Protein 3TR2 (pdb70)

Secondary structure (DSSP, 8-state):
---EEEE---SSHHHHHHHHTT--TTT-EEEEEHHHHHHHHHHHHHH---S--EEEE--B-S-HHHHHHHHHHHHHTT---EEGGG----HHHHHHHT---SS----EEE-S-TT--HHHHHHTT--S-HHHHHH--HHHHHHT--EEE--HHHHHHHHTT--TTSEEEE-------HHHHHHHT-SEEEE-HHHHTSSSHHHHHHHHHHH-/--SEEEEE--SSHHHHHHHHTT--TTT-EEEEEHHHHHHH-HHHHHH---S--EEEE--B-S-HHHHHHHHHHHHHHT---EEGGG----HHHHHHTT-S-SSPPP-EEE-S-TT--HHHHHHTT--S-HHHHHH--HHHHHTT-SEEE--HHHHHHHHHH--SS-EEEE------HHHHHHHT-SEEEE-HHHHTSSSHHHHHHHHHHHHH--

B-factor: mean 35.54, std 15.74, range [12.1, 122.83]

Structure (mmCIF, N/CA/C/O backbone):
data_3TR2
#
_entry.id   3TR2
#
_cell.length_a   40.620
_cell.length_b   99.676
_cell.length_c   110.565
_cell.angle_alpha   90.000
_cell.angle_beta   90.000
_cell.angle_gamma   90.000
#
_symmetry.space_group_name_H-M   'P 21 21 21'
#
loop_
_entity.id
_entity.type
_entity.pdbx_description
1 polymer "Orotidine 5'-phosphate decarboxylase"
2 water water
#
loop_
_atom_site.group_PDB
_atom_site.id
_atom_site.type_symbol
_atom_site.label_atom_id
_atom_site.label_alt_id
_atom_site.label_comp_id
_atom_site.label_asym_id
_atom_site.label_entity_id
_atom_site.label_seq_id
_atom_site.pdbx_PDB_ins_code
_atom_site.Cartn_x
_atom_site.Cartn_y
_atom_site.Cartn_z
_atom_site.occupancy
_atom_site.B_iso_or_equiv
_atom_site.auth_seq_id
_atom_site.auth_comp_id
_atom_site.auth_asym_id
_atom_site.auth_atom_id
_atom_site.pdbx_PDB_model_num
ATOM 1 N N . ASP A 1 8 ? 17.965 21.472 13.728 1.00 53.92 5 ASP A N 1
ATOM 2 C CA . ASP A 1 8 ? 17.500 22.365 14.785 1.00 52.17 5 ASP A CA 1
ATOM 3 C C . ASP A 1 8 ? 16.021 22.687 14.594 1.00 46.21 5 ASP A C 1
ATOM 4 O O . ASP A 1 8 ? 15.647 23.331 13.619 1.00 45.47 5 ASP A O 1
ATOM 9 N N . PRO A 1 9 ? 15.165 22.226 15.518 1.00 41.99 6 PRO A N 1
ATOM 10 C CA . PRO A 1 9 ? 13.765 22.658 15.442 1.00 38.60 6 PRO A CA 1
ATOM 11 C C . PRO A 1 9 ? 13.661 24.178 15.591 1.00 36.28 6 PRO A C 1
ATOM 12 O O . PRO A 1 9 ? 14.530 24.805 16.199 1.00 35.66 6 PRO A O 1
ATOM 16 N N . LYS A 1 10 ? 12.617 24.766 15.023 1.00 35.29 7 LYS A N 1
ATOM 17 C CA . LYS A 1 10 ? 12.455 26.211 15.083 1.00 36.66 7 LYS A CA 1
ATOM 18 C C . LYS A 1 10 ? 11.269 26.589 15.959 1.00 33.70 7 LYS A C 1
ATOM 19 O O . LYS A 1 10 ? 10.993 27.770 16.168 1.00 33.14 7 LYS A O 1
ATOM 25 N N . VAL A 1 11 ? 10.577 25.581 16.478 1.00 30.97 8 VAL A N 1
ATOM 26 C CA . VAL A 1 11 ? 9.477 25.827 17.402 1.00 30.03 8 VAL A CA 1
ATOM 27 C C . VAL A 1 11 ? 9.955 25.631 18.844 1.00 27.83 8 VAL A C 1
ATOM 28 O O . VAL A 1 11 ? 10.644 24.663 19.159 1.00 28.64 8 VAL A O 1
ATOM 32 N N . ILE A 1 12 ? 9.608 26.580 19.703 1.00 27.35 9 ILE A N 1
ATOM 33 C CA . ILE A 1 12 ? 9.808 26.434 21.133 1.00 22.98 9 ILE A CA 1
ATOM 34 C C . ILE A 1 12 ? 8.412 26.373 21.730 1.00 23.47 9 ILE A C 1
ATOM 35 O O . ILE A 1 12 ? 7.624 27.317 21.603 1.00 23.13 9 ILE A O 1
ATOM 40 N N . VAL A 1 13 ? 8.082 25.248 22.346 1.00 24.26 10 VAL A N 1
ATOM 41 C CA . VAL A 1 13 ? 6.735 25.073 22.856 1.00 23.16 10 VAL A CA 1
ATOM 42 C C . VAL A 1 13 ? 6.666 25.598 24.278 1.00 23.56 10 VAL A C 1
ATOM 43 O O . VAL A 1 13 ? 7.435 25.175 25.139 1.00 24.34 10 VAL A O 1
ATOM 47 N N . ALA A 1 14 ? 5.751 26.535 24.512 1.00 22.90 11 ALA A N 1
ATOM 48 C CA . ALA A 1 14 ? 5.610 27.147 25.821 1.00 24.48 11 ALA A CA 1
ATOM 49 C C . ALA A 1 14 ? 4.816 26.203 26.699 1.00 26.01 11 ALA A C 1
ATOM 50 O O . ALA A 1 14 ? 3.676 25.847 26.377 1.00 23.72 11 ALA A O 1
ATOM 52 N N . ILE A 1 15 ? 5.424 25.768 27.794 1.00 25.93 12 ILE A N 1
ATOM 53 C CA . ILE A 1 15 ? 4.733 24.837 28.671 1.00 28.49 12 ILE A CA 1
ATOM 54 C C . ILE A 1 15 ? 3.839 25.622 29.618 1.00 34.12 12 ILE A C 1
ATOM 55 O O . ILE A 1 15 ? 4.299 26.420 30.436 1.00 32.69 12 ILE A O 1
ATOM 60 N N . ASP A 1 16 ? 2.546 25.381 29.458 1.00 42.73 13 ASP A N 1
ATOM 61 C CA . ASP A 1 16 ? 1.491 26.213 30.007 1.00 51.22 13 ASP A CA 1
ATOM 62 C C . ASP A 1 16 ? 1.340 25.946 31.484 1.00 51.70 13 ASP A C 1
ATOM 63 O O . ASP A 1 16 ? 0.992 26.832 32.266 1.00 52.79 13 ASP A O 1
ATOM 68 N N . ALA A 1 17 ? 1.646 24.710 31.848 1.00 52.20 14 ALA A N 1
ATOM 69 C CA . ALA A 1 17 ? 1.083 24.068 33.028 1.00 53.31 14 ALA A CA 1
ATOM 70 C C . ALA A 1 17 ? 1.265 24.761 34.382 1.00 51.96 14 ALA A C 1
ATOM 71 O O . ALA A 1 17 ? 2.032 25.712 34.536 1.00 50.89 14 ALA A O 1
ATOM 73 N N . GLY A 1 18 ? 0.520 24.253 35.355 1.00 50.12 15 GLY A N 1
ATOM 74 C CA . GLY A 1 18 ? 0.714 24.601 36.742 1.00 51.73 15 GLY A CA 1
ATOM 75 C C . GLY A 1 18 ? 1.506 23.534 37.481 1.00 51.22 15 GLY A C 1
ATOM 76 O O . GLY A 1 18 ? 2.470 23.848 38.170 1.00 54.29 15 GLY A O 1
ATOM 77 N N . THR A 1 19 ? 1.116 22.273 37.337 1.00 47.34 16 THR A N 1
ATOM 78 C CA . THR A 1 19 ? 1.730 21.204 38.117 1.00 45.72 16 THR A CA 1
ATOM 79 C C . THR A 1 19 ? 2.667 20.298 37.319 1.00 45.52 16 THR A C 1
ATOM 80 O O . THR A 1 19 ? 2.576 20.206 36.093 1.00 44.15 16 THR A O 1
ATOM 84 N N . VAL A 1 20 ? 3.554 19.617 38.040 1.00 44.73 17 VAL A N 1
ATOM 85 C CA . VAL A 1 20 ? 4.526 18.725 37.422 1.00 42.92 17 VAL A CA 1
ATOM 86 C C . VAL A 1 20 ? 3.833 17.683 36.551 1.00 36.41 17 VAL A C 1
ATOM 87 O O . VAL A 1 20 ? 4.232 17.460 35.416 1.00 31.04 17 VAL A O 1
ATOM 91 N N . GLU A 1 21 ? 2.785 17.059 37.080 1.00 35.75 18 GLU A N 1
ATOM 92 C CA . GLU A 1 21 ? 2.070 16.050 36.317 1.00 35.13 18 GLU A CA 1
ATOM 93 C C . GLU A 1 21 ? 1.403 16.661 35.089 1.00 30.20 18 GLU A C 1
ATOM 94 O O . GLU A 1 21 ? 1.434 16.081 34.014 1.00 28.33 18 GLU A O 1
ATOM 100 N N . GLN A 1 22 ? 0.801 17.832 35.255 1.00 29.56 19 GLN A N 1
ATOM 101 C CA . GLN A 1 22 ? 0.194 18.530 34.130 1.00 30.95 19 GLN A CA 1
ATOM 102 C C . GLN A 1 22 ? 1.254 18.950 33.097 1.00 29.51 19 GLN A C 1
ATOM 103 O O . GLN A 1 22 ? 1.031 18.838 31.890 1.00 26.19 19 GLN A O 1
ATOM 109 N N . ALA A 1 23 ? 2.416 19.395 33.571 1.00 27.05 20 ALA A N 1
ATOM 110 C CA . ALA A 1 23 ? 3.519 19.715 32.662 1.00 27.62 20 ALA A CA 1
ATOM 111 C C . ALA A 1 23 ? 3.995 18.476 31.910 1.00 26.77 20 ALA A C 1
ATOM 112 O O . ALA A 1 23 ? 4.210 18.515 30.697 1.00 28.97 20 ALA A O 1
ATOM 114 N N . ARG A 1 24 ? 4.162 17.370 32.626 1.00 27.38 21 ARG A N 1
ATOM 115 C CA . ARG A 1 24 ? 4.555 16.125 31.986 1.00 27.25 21 ARG A CA 1
ATOM 116 C C . ARG A 1 24 ? 3.545 15.703 30.921 1.00 26.46 21 ARG A C 1
ATOM 117 O O . ARG A 1 24 ? 3.933 15.244 29.848 1.00 26.33 21 ARG A O 1
ATOM 125 N N . ALA A 1 25 ? 2.256 15.854 31.215 1.00 25.49 22 ALA A N 1
ATOM 126 C CA . ALA A 1 25 ? 1.219 15.477 30.257 1.00 27.90 22 ALA A CA 1
ATOM 127 C C . ALA A 1 25 ? 1.320 16.300 28.976 1.00 28.68 22 ALA A C 1
ATOM 128 O O . ALA A 1 25 ? 1.128 15.774 27.883 1.00 27.16 22 ALA A O 1
ATOM 130 N N . GLN A 1 26 ? 1.627 17.590 29.109 1.00 27.96 23 GLN A N 1
ATOM 131 C CA . GLN A 1 26 ? 1.772 18.455 27.944 1.00 26.72 23 GLN A CA 1
ATOM 132 C C . GLN A 1 26 ? 2.978 18.064 27.104 1.00 26.13 23 GLN A C 1
ATOM 133 O O . GLN A 1 26 ? 2.952 18.150 25.875 1.00 28.17 23 GLN A O 1
ATOM 139 N N . ILE A 1 27 ? 4.032 17.628 27.778 1.00 23.80 24 ILE A N 1
ATOM 140 C CA . ILE A 1 27 ? 5.305 17.360 27.123 1.00 26.20 24 ILE A CA 1
ATOM 141 C C . ILE A 1 27 ? 5.343 15.978 26.464 1.00 28.05 24 ILE A C 1
ATOM 142 O O . ILE A 1 27 ? 5.982 15.795 25.429 1.00 29.84 24 ILE A O 1
ATOM 147 N N . ASN A 1 28 ? 4.641 15.021 27.066 1.00 28.27 25 ASN A N 1
ATOM 148 C CA . ASN A 1 28 ? 4.653 13.623 26.616 1.00 31.90 25 ASN A CA 1
ATOM 149 C C . ASN A 1 28 ? 4.459 13.419 25.111 1.00 30.10 25 ASN A C 1
ATOM 150 O O . ASN A 1 28 ? 5.219 12.689 24.485 1.00 28.30 25 ASN A O 1
ATOM 155 N N . PRO A 1 29 ? 3.442 14.063 24.521 1.00 29.97 26 PRO A N 1
ATOM 156 C CA . PRO A 1 29 ? 3.248 13.835 23.083 1.00 31.70 26 PRO A CA 1
ATOM 157 C C . PRO A 1 29 ? 4.277 14.522 22.173 1.00 33.54 26 PRO A C 1
ATOM 158 O O . PRO A 1 29 ? 4.356 14.174 20.992 1.00 34.98 26 PRO A O 1
ATOM 162 N N . LEU A 1 30 ? 5.059 15.465 22.692 1.00 32.19 27 LEU A N 1
ATOM 163 C CA . LEU A 1 30 ? 5.996 16.189 21.827 1.00 30.16 27 LEU A CA 1
ATOM 164 C C . LEU A 1 30 ? 7.241 15.347 21.588 1.00 28.34 27 LEU A C 1
ATOM 165 O O . LEU A 1 30 ? 7.335 14.230 22.074 1.00 26.25 27 LEU A O 1
ATOM 170 N N . THR A 1 31 ? 8.197 15.880 20.837 1.00 27.86 28 THR A N 1
ATOM 171 C CA . THR A 1 31 ? 9.474 15.201 20.674 1.00 30.45 28 THR A CA 1
ATOM 172 C C . THR A 1 31 ? 10.580 16.236 20.590 1.00 29.76 28 THR A C 1
ATOM 173 O O . THR A 1 31 ? 10.375 17.317 20.038 1.00 29.34 28 THR A O 1
ATOM 177 N N . PRO A 1 32 ? 11.760 15.921 21.147 1.00 31.11 29 PRO A N 1
ATOM 178 C CA . PRO A 1 32 ? 12.887 16.870 21.120 1.00 32.02 29 PRO A CA 1
ATOM 179 C C . PRO A 1 32 ? 13.328 17.167 19.692 1.00 34.77 29 PRO A C 1
ATOM 180 O O . PRO A 1 32 ? 13.964 18.189 19.433 1.00 36.41 29 PRO A O 1
ATOM 184 N N . GLU A 1 33 ? 12.999 16.265 18.775 1.00 35.89 30 GLU A N 1
ATOM 185 C CA . GLU A 1 33 ? 13.357 16.434 17.373 1.00 37.51 30 GLU A CA 1
ATOM 186 C C . GLU A 1 33 ? 12.548 17.565 16.750 1.00 36.03 30 GLU A C 1
ATOM 187 O O . GLU A 1 33 ? 13.034 18.282 15.874 1.00 36.42 30 GLU A O 1
ATOM 193 N N . LEU A 1 34 ? 11.311 17.722 17.208 1.00 32.95 31 LEU A N 1
ATOM 194 C CA . LEU A 1 34 ? 10.411 18.711 16.618 1.00 33.20 31 LEU A CA 1
ATOM 195 C C . LEU A 1 34 ? 10.277 20.018 17.402 1.00 31.76 31 LEU A C 1
ATOM 196 O O . LEU A 1 34 ? 9.765 21.007 16.875 1.00 32.39 31 LEU A O 1
ATOM 201 N N . CYS A 1 35 ? 10.723 20.038 18.654 1.00 29.47 32 CYS A N 1
ATOM 202 C CA . CYS A 1 35 ? 10.667 21.288 19.408 1.00 27.86 32 CYS A CA 1
ATOM 203 C C . CYS A 1 35 ? 11.661 21.399 20.559 1.00 26.62 32 CYS A C 1
ATOM 204 O O . CYS A 1 35 ? 12.213 20.399 21.029 1.00 27.46 32 CYS A O 1
ATOM 207 N N . HIS A 1 36 ? 11.887 22.642 20.979 1.00 22.55 33 HIS A N 1
ATOM 208 C CA . HIS A 1 36 ? 12.527 22.953 22.259 1.00 22.35 33 HIS A CA 1
ATOM 209 C C . HIS A 1 36 ? 11.397 23.337 23.218 1.00 20.96 33 HIS A C 1
ATOM 210 O O . HIS A 1 36 ? 10.258 23.501 22.781 1.00 22.84 33 HIS A O 1
ATOM 217 N N . LEU A 1 37 ? 11.693 23.496 24.508 1.00 20.41 34 LEU A N 1
ATOM 218 C CA . LEU A 1 37 ? 10.653 23.857 25.476 1.00 21.04 34 LEU A CA 1
ATOM 219 C C . LEU A 1 37 ? 10.948 25.176 26.175 1.00 20.85 34 LEU A C 1
ATOM 220 O O . LEU A 1 37 ? 12.103 25.470 26.473 1.00 23.36 34 LEU A O 1
ATOM 225 N N . LYS A 1 38 ? 9.907 25.963 26.449 1.00 19.38 35 LYS A N 1
ATOM 226 C CA . LYS A 1 38 ? 10.064 27.154 27.282 1.00 19.98 35 LYS A CA 1
ATOM 227 C C . LYS A 1 38 ? 9.439 26.927 28.651 1.00 23.21 35 LYS A C 1
ATOM 228 O O . LYS A 1 38 ? 8.242 26.659 28.761 1.00 23.35 35 LYS A O 1
ATOM 234 N N . ILE A 1 39 ? 10.274 27.032 29.683 1.00 22.28 36 ILE A N 1
ATOM 235 C CA . ILE A 1 39 ? 9.870 26.832 31.071 1.00 22.57 36 ILE A CA 1
ATOM 236 C C . ILE A 1 39 ? 9.992 28.177 31.775 1.00 19.82 36 ILE A C 1
ATOM 237 O O . ILE A 1 39 ? 11.057 28.796 31.738 1.00 19.21 36 ILE A O 1
ATOM 242 N N . GLY A 1 40 ? 8.908 28.632 32.403 1.00 17.69 37 GLY A N 1
ATOM 243 C CA . GLY A 1 40 ? 8.858 29.979 32.959 1.00 17.58 37 GLY A CA 1
ATOM 244 C C . GLY A 1 40 ? 8.935 30.065 34.477 1.00 17.77 37 GLY A C 1
ATOM 245 O O . GLY A 1 40 ? 9.203 29.076 35.152 1.00 18.49 37 GLY A O 1
ATOM 246 N N . SER A 1 41 ? 8.680 31.255 35.011 1.00 16.23 38 SER A N 1
ATOM 247 C CA . SER A 1 41 ? 8.898 31.523 36.433 1.00 18.44 38 SER A CA 1
ATOM 248 C C . SER A 1 41 ? 7.982 30.731 37.358 1.00 15.36 38 SER A C 1
ATOM 249 O O . SER A 1 41 ? 8.357 30.415 38.475 1.00 16.65 38 SER A O 1
ATOM 252 N N . ILE A 1 42 ? 6.780 30.412 36.911 1.00 17.93 39 ILE A N 1
ATOM 253 C CA . ILE A 1 42 ? 5.902 29.627 37.769 1.00 19.55 39 ILE A CA 1
ATOM 254 C C . ILE A 1 42 ? 6.458 28.227 37.995 1.00 19.94 39 ILE A C 1
ATOM 255 O O . ILE A 1 42 ? 6.640 27.807 39.138 1.00 18.60 39 ILE A O 1
ATOM 260 N N . LEU A 1 43 ? 6.740 27.510 36.908 1.00 17.77 40 LEU A N 1
ATOM 261 C CA . LEU A 1 43 ? 7.253 26.149 37.023 1.00 15.70 40 LEU A CA 1
ATOM 262 C C . LEU A 1 43 ? 8.590 26.116 37.752 1.00 16.42 40 LEU A C 1
ATOM 263 O O . LEU A 1 43 ? 8.829 25.251 38.602 1.00 17.28 40 LEU A O 1
ATOM 268 N N . PHE A 1 44 ? 9.467 27.057 37.426 1.00 12.10 41 PHE A N 1
ATOM 269 C CA . PHE A 1 44 ? 10.782 27.070 38.041 1.00 12.70 41 PHE A CA 1
ATOM 270 C C . PHE A 1 44 ? 10.716 27.427 39.527 1.00 16.09 41 PHE A C 1
ATOM 271 O O . PHE A 1 44 ? 11.428 26.846 40.346 1.00 16.82 41 PHE A O 1
ATOM 279 N N . THR A 1 45 ? 9.864 28.382 39.879 1.00 14.63 42 THR A N 1
ATOM 280 C CA . THR A 1 45 ? 9.745 28.774 41.282 1.00 18.60 42 THR A CA 1
ATOM 281 C C . THR A 1 45 ? 9.128 27.640 42.112 1.00 20.73 42 THR A C 1
ATOM 282 O O . THR A 1 45 ? 9.503 27.435 43.270 1.00 19.36 42 THR A O 1
ATOM 286 N N A ARG A 1 46 ? 8.195 26.900 41.519 0.56 20.34 43 ARG A N 1
ATOM 287 N N B ARG A 1 46 ? 8.198 26.907 41.507 0.44 20.53 43 ARG A N 1
ATOM 288 C CA A ARG A 1 46 ? 7.552 25.789 42.219 0.56 22.34 43 ARG A CA 1
ATOM 289 C CA B ARG A 1 46 ? 7.528 25.800 42.180 0.44 22.73 43 ARG A CA 1
ATOM 290 C C A ARG A 1 46 ? 8.463 24.576 42.351 0.56 22.21 43 ARG A C 1
ATOM 291 C C B ARG A 1 46 ? 8.439 24.582 42.335 0.44 22.19 43 ARG A C 1
ATOM 292 O O A ARG A 1 46 ? 8.551 23.974 43.420 0.56 22.64 43 ARG A O 1
ATOM 293 O O B ARG A 1 46 ? 8.511 23.989 43.411 0.44 22.60 43 ARG A O 1
ATOM 308 N N . TYR A 1 47 ? 9.137 24.217 41.261 1.00 20.29 44 TYR A N 1
ATOM 309 C CA . TYR A 1 47 ? 9.874 22.948 41.218 1.00 23.32 44 TYR A CA 1
ATOM 310 C C . TYR A 1 47 ? 11.401 23.044 41.095 1.00 22.89 44 TYR A C 1
ATOM 311 O O . TYR A 1 47 ? 12.098 22.043 41.226 1.00 23.76 44 TYR A O 1
ATOM 320 N N . GLY A 1 48 ? 11.907 24.243 40.829 1.00 19.01 45 GLY A N 1
ATOM 321 C CA . GLY A 1 48 ? 13.335 24.479 40.782 1.00 18.49 45 GLY A CA 1
ATOM 322 C C . GLY A 1 48 ? 14.088 23.739 39.691 1.00 20.19 45 GLY A C 1
ATOM 323 O O . GLY A 1 48 ? 13.483 23.164 38.777 1.00 19.12 45 GLY A O 1
ATOM 324 N N . PRO A 1 49 ? 15.426 23.734 39.797 1.00 20.07 46 PRO A N 1
ATOM 325 C CA . PRO A 1 49 ? 16.335 23.143 38.808 1.00 22.84 46 PRO A CA 1
ATOM 326 C C . PRO A 1 49 ? 16.097 21.654 38.555 1.00 22.95 46 PRO A C 1
ATOM 327 O O . PRO A 1 49 ? 16.352 21.194 37.445 1.00 22.22 46 PRO A O 1
ATOM 331 N N . ALA A 1 50 ? 15.633 20.911 39.556 1.00 23.25 47 ALA A N 1
ATOM 332 C CA . ALA A 1 50 ? 15.450 19.470 39.388 1.00 25.22 47 ALA A CA 1
ATOM 333 C C . ALA A 1 50 ? 14.488 19.138 38.235 1.00 26.45 47 ALA A C 1
ATOM 334 O O . ALA A 1 50 ? 14.702 18.175 37.499 1.00 26.74 47 ALA A O 1
ATOM 336 N N . PHE A 1 51 ? 13.439 19.939 38.069 1.00 23.83 48 PHE A N 1
ATOM 337 C CA . PHE A 1 51 ? 12.477 19.683 37.001 1.00 23.23 48 PHE A CA 1
ATOM 338 C C . PHE A 1 51 ? 13.066 20.016 35.630 1.00 22.03 48 PHE A C 1
ATOM 339 O O . PHE A 1 51 ? 12.820 19.313 34.648 1.00 22.31 48 PHE A O 1
ATOM 347 N N . VAL A 1 52 ? 13.861 21.082 35.573 1.00 22.33 49 VAL A N 1
ATOM 348 C CA . VAL A 1 52 ? 14.577 21.431 34.353 1.00 23.69 49 VAL A CA 1
ATOM 349 C C . VAL A 1 52 ? 15.528 20.300 33.930 1.00 25.65 49 VAL A C 1
ATOM 350 O O . VAL A 1 52 ? 15.617 19.959 32.747 1.00 24.44 49 VAL A O 1
ATOM 354 N N . GLU A 1 53 ? 16.227 19.718 34.903 1.00 23.95 50 GLU A N 1
ATOM 355 C CA . GLU A 1 53 ? 17.112 18.589 34.630 1.00 24.98 50 GLU A CA 1
ATOM 356 C C . GLU A 1 53 ? 16.342 17.375 34.114 1.00 24.80 50 GLU A C 1
ATOM 357 O O . GLU A 1 53 ? 16.805 16.690 33.214 1.00 27.08 50 GLU A O 1
ATOM 363 N N . GLU A 1 54 ? 15.174 17.112 34.689 1.00 21.33 51 GLU A N 1
ATOM 364 C CA . GLU A 1 54 ? 14.318 16.018 34.221 1.00 23.71 51 GLU A CA 1
ATOM 365 C C . GLU A 1 54 ? 13.990 16.172 32.724 1.00 24.32 51 GLU A C 1
ATOM 366 O O . GLU A 1 54 ? 14.104 15.216 31.951 1.00 25.68 51 GLU A O 1
ATOM 372 N N . LEU A 1 55 ? 13.609 17.378 32.309 1.00 21.06 52 LEU A N 1
ATOM 373 C CA . LEU A 1 55 ? 13.260 17.622 30.905 1.00 22.12 52 LEU A CA 1
ATOM 374 C C . LEU A 1 55 ? 14.462 17.489 29.982 1.00 24.47 52 LEU A C 1
ATOM 375 O O . LEU A 1 55 ? 14.348 16.970 28.867 1.00 24.49 52 LEU A O 1
ATOM 388 N N . GLN A 1 57 ? 17.026 15.623 30.522 1.00 30.66 54 GLN A N 1
ATOM 389 C CA . GLN A 1 57 ? 17.360 14.207 30.458 1.00 34.53 54 GLN A CA 1
ATOM 390 C C . GLN A 1 57 ? 16.461 13.494 29.452 1.00 32.27 54 GLN A C 1
ATOM 391 O O . GLN A 1 57 ? 16.833 12.460 28.902 1.00 30.74 54 GLN A O 1
ATOM 397 N N . LYS A 1 58 ? 15.270 14.044 29.232 1.00 28.67 55 LYS A N 1
ATOM 398 C CA . LYS A 1 58 ? 14.366 13.532 28.209 1.00 30.27 55 LYS A CA 1
ATOM 399 C C . LYS A 1 58 ? 14.765 14.008 26.813 1.00 31.30 55 LYS A C 1
ATOM 400 O O . LYS A 1 58 ? 14.111 13.674 25.829 1.00 31.96 55 LYS A O 1
ATOM 406 N N . GLY A 1 59 ? 15.843 14.785 26.732 1.00 32.10 56 GLY A N 1
ATOM 407 C CA . GLY A 1 59 ? 16.425 15.152 25.447 1.00 31.03 56 GLY A CA 1
ATOM 408 C C . GLY A 1 59 ? 16.101 16.550 24.947 1.00 30.76 56 GLY A C 1
ATOM 409 O O . GLY A 1 59 ? 16.527 16.938 23.851 1.00 31.03 56 GLY A O 1
ATOM 410 N N . TYR A 1 60 ? 15.355 17.318 25.737 1.00 28.21 57 TYR A N 1
ATOM 411 C CA . TYR A 1 60 ? 14.939 18.654 25.306 1.00 25.70 57 TYR A CA 1
ATOM 412 C C . TYR A 1 60 ? 15.964 19.734 25.614 1.00 26.88 57 TYR A C 1
ATOM 413 O O . TYR A 1 60 ? 16.638 19.695 26.643 1.00 28.70 57 TYR A O 1
ATOM 422 N N . ARG A 1 61 ? 16.071 20.706 24.714 1.00 27.32 58 ARG A N 1
ATOM 423 C CA . ARG A 1 61 ? 16.764 21.948 25.011 1.00 29.53 58 ARG A CA 1
ATOM 424 C C . ARG A 1 61 ? 15.753 22.903 25.624 1.00 26.27 58 ARG A C 1
ATOM 425 O O . ARG A 1 61 ? 14.599 22.957 25.198 1.00 24.48 58 ARG A O 1
ATOM 433 N N . ILE A 1 62 ? 16.200 23.676 26.605 1.00 23.73 59 ILE A N 1
ATOM 434 C CA . ILE A 1 62 ? 15.295 24.466 27.412 1.00 22.67 59 ILE A CA 1
ATOM 435 C C . ILE A 1 62 ? 15.549 25.955 27.270 1.00 24.74 59 ILE A C 1
ATOM 436 O O . ILE A 1 62 ? 16.690 26.409 27.366 1.00 25.35 59 ILE A O 1
ATOM 441 N N . PHE A 1 63 ? 14.474 26.703 27.034 1.00 24.05 60 PHE A N 1
ATOM 442 C CA . PHE A 1 63 ? 14.483 28.157 27.163 1.00 22.40 60 PHE A CA 1
ATOM 443 C C . PHE A 1 63 ? 13.942 28.457 28.554 1.00 21.81 60 PHE A C 1
ATOM 444 O O . PHE A 1 63 ? 12.731 28.363 28.796 1.00 18.73 60 PHE A O 1
ATOM 452 N N . LEU A 1 64 ? 14.848 28.785 29.471 1.00 20.47 61 LEU A N 1
ATOM 453 C CA . LEU A 1 64 ? 14.483 29.095 30.844 1.00 19.30 61 LEU A CA 1
ATOM 454 C C . LEU A 1 64 ? 14.151 30.578 30.941 1.00 20.98 61 LEU A C 1
ATOM 455 O O . LEU A 1 64 ? 15.036 31.443 30.878 1.00 21.71 61 LEU A O 1
ATOM 460 N N . ASP A 1 65 ? 12.860 30.853 31.084 1.00 20.18 62 ASP A N 1
ATOM 461 C CA . ASP A 1 65 ? 12.307 32.188 30.905 1.00 19.63 62 ASP A CA 1
ATOM 462 C C . ASP A 1 65 ? 12.039 32.811 32.282 1.00 19.15 62 ASP A C 1
ATOM 463 O O . ASP A 1 65 ? 10.920 32.742 32.805 1.00 19.30 62 ASP A O 1
ATOM 468 N N . LEU A 1 66 ? 13.079 33.412 32.864 1.00 18.12 63 LEU A N 1
ATOM 469 C CA . LEU A 1 66 ? 12.989 34.017 34.205 1.00 18.41 63 LEU A CA 1
ATOM 470 C C . LEU A 1 66 ? 13.093 35.554 34.201 1.00 23.40 63 LEU A C 1
ATOM 471 O O . LEU A 1 66 ? 12.892 36.208 35.231 1.00 25.65 63 LEU A O 1
ATOM 476 N N . LYS A 1 67 ? 13.401 36.125 33.045 1.00 21.15 64 LYS A N 1
ATOM 477 C CA . LYS A 1 67 ? 13.437 37.584 32.885 1.00 20.64 64 LYS A CA 1
ATOM 478 C C . LYS A 1 67 ? 14.169 38.286 34.027 1.00 21.69 64 LYS A C 1
ATOM 479 O O . LYS A 1 67 ? 13.577 39.094 34.755 1.00 19.36 64 LYS A O 1
ATOM 485 N N . PHE A 1 68 ? 15.458 37.984 34.183 1.00 22.24 65 PHE A N 1
ATOM 486 C CA . PHE A 1 68 ? 16.247 38.601 35.247 1.00 22.42 65 PHE A CA 1
ATOM 487 C C . PHE A 1 68 ? 16.337 40.111 35.063 1.00 22.86 65 PHE A C 1
ATOM 488 O O . PHE A 1 68 ? 16.549 40.599 33.952 1.00 20.74 65 PHE A O 1
ATOM 496 N N . TYR A 1 69 ? 16.170 40.839 36.160 1.00 21.03 66 TYR A N 1
ATOM 497 C CA . TYR A 1 69 ? 16.323 42.291 36.173 1.00 22.12 66 TYR A CA 1
ATOM 498 C C . TYR A 1 69 ? 16.818 42.661 37.572 1.00 23.77 66 TYR A C 1
ATOM 499 O O . TYR A 1 69 ? 16.036 42.861 38.500 1.00 22.57 66 TYR A O 1
ATOM 508 N N . ASP A 1 70 ? 18.131 42.715 37.720 1.00 24.61 67 ASP A N 1
ATOM 509 C CA . ASP A 1 70 ? 18.727 42.946 39.025 1.00 24.88 67 ASP A CA 1
ATOM 510 C C . ASP A 1 70 ? 20.051 43.672 38.802 1.00 25.97 67 ASP A C 1
ATOM 511 O O . ASP A 1 70 ? 20.375 44.035 37.669 1.00 22.48 67 ASP A O 1
ATOM 516 N N . ILE A 1 71 ? 20.818 43.907 39.862 1.00 28.42 68 ILE A N 1
ATOM 517 C CA . ILE A 1 71 ? 22.116 44.545 39.681 1.00 29.16 68 ILE A CA 1
ATOM 518 C C . ILE A 1 71 ? 23.062 43.602 38.931 1.00 29.07 68 ILE A C 1
ATOM 519 O O . ILE A 1 71 ? 22.899 42.377 38.988 1.00 28.47 68 ILE A O 1
ATOM 524 N N . PRO A 1 72 ? 24.044 44.174 38.212 1.00 28.94 69 PRO A N 1
ATOM 525 C CA . PRO A 1 72 ? 24.949 43.429 37.330 1.00 30.35 69 PRO A CA 1
ATOM 526 C C . PRO A 1 72 ? 25.552 42.155 37.941 1.00 32.80 69 PRO A C 1
ATOM 527 O O . PRO A 1 72 ? 25.460 41.101 37.314 1.00 33.70 69 PRO A O 1
ATOM 531 N N . GLN A 1 73 ? 26.147 42.233 39.129 1.00 31.99 70 GLN A N 1
ATOM 532 C CA . GLN A 1 73 ? 26.788 41.051 39.700 1.00 34.74 70 GLN A CA 1
ATOM 533 C C . GLN A 1 73 ? 25.785 39.964 40.090 1.00 32.25 70 GLN A C 1
ATOM 534 O O . GLN A 1 73 ? 26.115 38.777 40.069 1.00 31.34 70 GLN A O 1
ATOM 540 N N . THR A 1 74 ? 24.565 40.361 40.444 1.00 29.05 71 THR A N 1
ATOM 541 C CA . THR A 1 74 ? 23.538 39.375 40.781 1.00 29.08 71 THR A CA 1
ATOM 542 C C . THR A 1 74 ? 23.050 38.655 39.523 1.00 28.42 71 THR A C 1
ATOM 543 O O . THR A 1 74 ? 22.957 37.427 39.498 1.00 26.90 71 THR A O 1
ATOM 547 N N . VAL A 1 75 ? 22.740 39.414 38.475 1.00 26.51 72 VAL A N 1
ATOM 548 C CA . VAL A 1 75 ? 22.301 38.782 37.235 1.00 27.64 72 VAL A CA 1
ATOM 549 C C . VAL A 1 75 ? 23.426 37.931 36.638 1.00 29.83 72 VAL A C 1
ATOM 550 O O . VAL A 1 75 ? 23.181 36.842 36.125 1.00 28.74 72 VAL A O 1
ATOM 554 N N . ALA A 1 76 ? 24.662 38.421 36.716 1.00 29.34 73 ALA A N 1
ATOM 555 C CA . ALA A 1 76 ? 25.792 37.649 36.210 1.00 31.14 73 ALA A CA 1
ATOM 556 C C . ALA A 1 76 ? 25.910 36.318 36.943 1.00 30.22 73 ALA A C 1
ATOM 557 O O . ALA A 1 76 ? 26.153 35.283 36.329 1.00 30.19 73 ALA A O 1
ATOM 559 N N . GLY A 1 77 ? 25.744 36.351 38.261 1.00 29.29 74 GLY A N 1
ATOM 560 C CA . GLY A 1 77 ? 25.799 35.140 39.064 1.00 27.29 74 GLY A CA 1
ATOM 561 C C . GLY A 1 77 ? 24.646 34.201 38.765 1.00 26.35 74 GLY A C 1
ATOM 562 O O . GLY A 1 77 ? 24.815 32.986 38.715 1.00 28.41 74 GLY A O 1
ATOM 563 N N . ALA A 1 78 ? 23.462 34.764 38.565 1.00 24.84 75 ALA A N 1
ATOM 564 C CA . ALA A 1 78 ? 22.301 33.957 38.219 1.00 24.02 75 ALA A CA 1
ATOM 565 C C . ALA A 1 78 ? 22.476 33.314 36.832 1.00 23.61 75 ALA A C 1
ATOM 566 O O . ALA A 1 78 ? 22.189 32.138 36.641 1.00 21.59 75 ALA A O 1
ATOM 568 N N . CYS A 1 79 ? 22.961 34.087 35.865 1.00 26.63 76 CYS A N 1
ATOM 569 C CA . CYS A 1 79 ? 23.119 33.556 34.514 1.00 27.68 76 CYS A CA 1
ATOM 570 C C . CYS A 1 79 ? 24.198 32.468 34.462 1.00 27.24 76 CYS A C 1
ATOM 571 O O . CYS A 1 79 ? 24.129 31.548 33.646 1.00 26.97 76 CYS A O 1
ATOM 574 N N . ARG A 1 80 ? 25.167 32.558 35.363 1.00 28.45 77 ARG A N 1
ATOM 575 C CA . ARG A 1 80 ? 26.182 31.520 35.510 1.00 32.87 77 ARG A CA 1
ATOM 576 C C . ARG A 1 80 ? 25.567 30.224 36.027 1.00 28.44 77 ARG A C 1
ATOM 577 O O . ARG A 1 80 ? 25.932 29.133 35.582 1.00 28.01 77 ARG A O 1
ATOM 585 N N . ALA A 1 81 ? 24.630 30.346 36.965 1.00 26.46 78 ALA A N 1
ATOM 586 C CA . ALA A 1 81 ? 23.930 29.176 37.500 1.00 24.08 78 ALA A CA 1
ATOM 587 C C . ALA A 1 81 ? 23.140 28.509 36.382 1.00 23.69 78 ALA A C 1
ATOM 588 O O . ALA A 1 81 ? 23.136 27.281 36.240 1.00 23.40 78 ALA A O 1
ATOM 590 N N . VAL A 1 82 ? 22.480 29.338 35.583 1.00 22.76 79 VAL A N 1
ATOM 591 C CA . VAL A 1 82 ? 21.656 28.856 34.486 1.00 24.89 79 VAL A CA 1
ATOM 592 C C . VAL A 1 82 ? 22.521 28.131 33.445 1.00 26.76 79 VAL A C 1
ATOM 593 O O . VAL A 1 82 ? 22.181 27.038 32.987 1.00 24.35 79 VAL A O 1
ATOM 597 N N . ALA A 1 83 ? 23.652 28.733 33.095 1.00 28.11 80 ALA A N 1
ATOM 598 C CA . ALA A 1 83 ? 24.581 28.109 32.158 1.00 32.32 80 ALA A CA 1
ATOM 599 C C . ALA A 1 83 ? 25.093 26.779 32.703 1.00 32.13 80 ALA A C 1
ATOM 600 O O . ALA A 1 83 ? 25.139 25.786 31.983 1.00 30.71 80 ALA A O 1
ATOM 602 N N . GLU A 1 84 ? 25.466 26.761 33.977 1.00 32.97 81 GLU A N 1
ATOM 603 C CA . GLU A 1 84 ? 25.990 25.545 34.594 1.00 36.37 81 GLU A CA 1
ATOM 604 C C . GLU A 1 84 ? 24.946 24.434 34.624 1.00 34.96 81 GLU A C 1
ATOM 605 O O . GLU A 1 84 ? 25.278 23.254 34.560 1.00 34.83 81 GLU A O 1
ATOM 611 N N . LEU A 1 85 ? 23.680 24.825 34.705 1.00 32.66 82 LEU A N 1
ATOM 612 C CA . LEU A 1 85 ? 22.567 23.887 34.649 1.00 32.18 82 LEU A CA 1
ATOM 613 C C . LEU A 1 85 ? 22.429 23.288 33.243 1.00 33.36 82 LEU A C 1
ATOM 614 O O . LEU A 1 85 ? 21.704 22.318 33.042 1.00 35.22 82 LEU A O 1
ATOM 619 N N . GLY A 1 86 ? 23.127 23.872 32.274 1.00 32.62 83 GLY A N 1
ATOM 620 C CA . GLY A 1 86 ? 23.117 23.375 30.909 1.00 31.55 83 GLY A CA 1
ATOM 621 C C . GLY A 1 86 ? 21.992 23.916 30.040 1.00 32.65 83 GLY A C 1
ATOM 622 O O . GLY A 1 86 ? 21.707 23.365 28.973 1.00 34.27 83 GLY A O 1
ATOM 623 N N . VAL A 1 87 ? 21.365 25.007 30.472 1.00 28.85 84 VAL A N 1
ATOM 624 C CA . VAL A 1 87 ? 20.218 25.563 29.755 1.00 25.04 84 VAL A CA 1
ATOM 625 C C . VAL A 1 87 ? 20.609 26.112 28.374 1.00 25.38 84 VAL A C 1
ATOM 626 O O . VAL A 1 87 ? 21.692 26.664 28.202 1.00 25.75 84 VAL A O 1
ATOM 630 N N . TRP A 1 88 ? 19.720 25.946 27.398 1.00 24.52 85 TRP A N 1
ATOM 631 C CA . TRP A 1 88 ? 20.003 26.315 26.009 1.00 25.45 85 TRP A CA 1
ATOM 632 C C . TRP A 1 88 ? 19.796 27.809 25.725 1.00 26.17 85 TRP A C 1
ATOM 633 O O . TRP A 1 88 ? 20.534 28.409 24.941 1.00 26.53 85 TRP A O 1
ATOM 660 N N . ASN A 1 91 ? 16.823 34.601 29.274 1.00 24.75 88 ASN A N 1
ATOM 661 C CA . ASN A 1 91 ? 16.556 35.999 28.969 1.00 24.47 88 ASN A CA 1
ATOM 662 C C . ASN A 1 91 ? 16.718 36.962 30.138 1.00 23.95 88 ASN A C 1
ATOM 663 O O . ASN A 1 91 ? 16.659 36.579 31.314 1.00 23.35 88 ASN A O 1
ATOM 668 N N . ILE A 1 92 ? 16.944 38.225 29.797 1.00 21.88 89 ILE A N 1
ATOM 669 C CA . ILE A 1 92 ? 17.135 39.265 30.797 1.00 21.15 89 ILE A CA 1
ATOM 670 C C . ILE A 1 92 ? 16.475 40.549 30.324 1.00 21.77 89 ILE A C 1
ATOM 671 O O . ILE A 1 92 ? 16.351 40.773 29.122 1.00 20.12 89 ILE A O 1
ATOM 676 N N . HIS A 1 93 ? 16.054 41.383 31.272 1.00 20.69 90 HIS A N 1
ATOM 677 C CA . HIS A 1 93 ? 15.444 42.668 30.950 1.00 22.68 90 HIS A CA 1
ATOM 678 C C . HIS A 1 93 ? 16.484 43.666 30.469 1.00 24.30 90 HIS A C 1
ATOM 679 O O . HIS A 1 93 ? 17.424 44.001 31.191 1.00 27.38 90 HIS A O 1
ATOM 686 N N . ILE A 1 94 ? 16.303 44.151 29.248 1.00 26.06 91 ILE A N 1
ATOM 687 C CA . ILE A 1 94 ? 17.167 45.192 28.704 1.00 26.42 91 ILE A CA 1
ATOM 688 C C . ILE A 1 94 ? 17.072 46.463 29.556 1.00 28.29 91 ILE A C 1
ATOM 689 O O . ILE A 1 94 ? 18.030 47.231 29.645 1.00 30.10 91 ILE A O 1
ATOM 694 N N . SER A 1 95 ? 15.920 46.673 30.185 1.00 25.44 92 SER A N 1
ATOM 695 C CA . SER A 1 95 ? 15.735 47.796 31.114 1.00 25.19 92 SER A CA 1
ATOM 696 C C . SER A 1 95 ? 16.832 47.854 32.184 1.00 25.36 92 SER A C 1
ATOM 697 O O . SER A 1 95 ? 17.101 48.908 32.755 1.00 25.22 92 SER A O 1
ATOM 700 N N . GLY A 1 96 ? 17.450 46.711 32.459 1.00 26.88 93 GLY A N 1
ATOM 701 C CA . GLY A 1 96 ? 18.451 46.606 33.509 1.00 27.99 93 GLY A CA 1
ATOM 702 C C . GLY A 1 96 ? 19.706 47.428 33.280 1.00 31.14 93 GLY A C 1
ATOM 703 O O . GLY A 1 96 ? 20.506 47.601 34.197 1.00 35.54 93 GLY A O 1
ATOM 704 N N . GLY A 1 97 ? 19.896 47.926 32.061 1.00 30.78 94 GLY A N 1
ATOM 705 C CA . GLY A 1 97 ? 21.001 48.828 31.784 1.00 31.19 94 GLY A CA 1
ATOM 706 C C . GLY A 1 97 ? 22.165 48.205 31.031 1.00 33.25 94 GLY A C 1
ATOM 707 O O . GLY A 1 97 ? 22.306 46.982 30.963 1.00 31.97 94 GLY A O 1
ATOM 708 N N . ARG A 1 98 ? 23.018 49.052 30.469 1.00 38.91 95 ARG A N 1
ATOM 709 C CA . ARG A 1 98 ? 24.137 48.563 29.675 1.00 41.88 95 ARG A CA 1
ATOM 710 C C . ARG A 1 98 ? 25.155 47.798 30.523 1.00 38.40 95 ARG A C 1
ATOM 711 O O . ARG A 1 98 ? 25.606 46.725 30.131 1.00 39.17 95 ARG A O 1
ATOM 719 N N . THR A 1 99 ? 25.514 48.350 31.678 1.00 36.49 96 THR A N 1
ATOM 720 C CA . THR A 1 99 ? 26.472 47.699 32.570 1.00 37.60 96 THR A CA 1
ATOM 721 C C . THR A 1 99 ? 26.039 46.269 32.935 1.00 34.20 96 THR A C 1
ATOM 722 O O . THR A 1 99 ? 26.832 45.332 32.851 1.00 35.85 96 THR A O 1
ATOM 742 N N . GLU A 1 102 ? 26.417 44.071 29.708 1.00 38.91 99 GLU A N 1
ATOM 743 C CA . GLU A 1 102 ? 27.822 43.788 29.426 1.00 41.84 99 GLU A CA 1
ATOM 744 C C . GLU A 1 102 ? 28.447 42.849 30.461 1.00 39.18 99 GLU A C 1
ATOM 745 O O . GLU A 1 102 ? 29.253 41.982 30.114 1.00 39.09 99 GLU A O 1
ATOM 751 N N . THR A 1 103 ? 28.074 43.028 31.725 1.00 35.80 100 THR A N 1
ATOM 752 C CA . THR A 1 103 ? 28.565 42.167 32.803 1.00 35.25 100 THR A CA 1
ATOM 753 C C . THR A 1 103 ? 28.088 40.727 32.631 1.00 34.33 100 THR A C 1
ATOM 754 O O . THR A 1 103 ? 28.848 39.776 32.844 1.00 35.54 100 THR A O 1
ATOM 758 N N . VAL A 1 104 ? 26.829 40.561 32.249 1.00 30.94 101 VAL A N 1
ATOM 759 C CA . VAL A 1 104 ? 26.324 39.220 31.985 1.00 30.89 101 VAL A CA 1
ATOM 760 C C . VAL A 1 104 ? 27.037 38.609 30.776 1.00 33.43 101 VAL A C 1
ATOM 761 O O . VAL A 1 104 ? 27.511 37.471 30.839 1.00 35.14 101 VAL A O 1
ATOM 765 N N . VAL A 1 105 ? 27.137 39.372 29.688 1.00 33.81 102 VAL A N 1
ATOM 766 C CA . VAL A 1 105 ? 27.858 38.903 28.506 1.00 33.89 102 VAL A CA 1
ATOM 767 C C . VAL A 1 105 ? 29.267 38.414 28.858 1.00 34.74 102 VAL A C 1
ATOM 768 O O . VAL A 1 105 ? 29.636 37.289 28.520 1.00 36.41 102 VAL A O 1
ATOM 772 N N . ASN A 1 106 ? 30.035 39.236 29.564 1.00 35.81 103 ASN A N 1
ATOM 773 C CA . ASN A 1 106 ? 31.388 38.854 29.965 1.00 41.71 103 ASN A CA 1
ATOM 774 C C . ASN A 1 106 ? 31.430 37.629 30.878 1.00 42.22 103 ASN A C 1
ATOM 775 O O . ASN A 1 106 ? 32.292 36.764 30.729 1.00 45.04 103 ASN A O 1
ATOM 780 N N . ALA A 1 107 ? 30.497 37.551 31.820 1.00 39.97 104 ALA A N 1
ATOM 781 C CA . ALA A 1 107 ? 30.440 36.409 32.722 1.00 39.46 104 ALA A CA 1
ATOM 782 C C . ALA A 1 107 ? 30.212 35.116 31.940 1.00 40.40 104 ALA A C 1
ATOM 783 O O . ALA A 1 107 ? 30.814 34.083 32.241 1.00 41.39 104 ALA A O 1
ATOM 785 N N . LEU A 1 108 ? 29.355 35.176 30.927 1.00 38.88 105 LEU A N 1
ATOM 786 C CA . LEU A 1 108 ? 29.095 34.002 30.101 1.00 40.56 105 LEU A CA 1
ATOM 787 C C . LEU A 1 108 ? 30.309 33.616 29.243 1.00 46.02 105 LEU A C 1
ATOM 788 O O . LEU A 1 108 ? 30.518 32.439 28.947 1.00 45.06 105 LEU A O 1
ATOM 793 N N . GLN A 1 109 ? 31.113 34.602 28.858 1.00 52.10 106 GLN A N 1
ATOM 794 C CA . GLN A 1 109 ? 32.319 34.333 28.072 1.00 58.85 106 GLN A CA 1
ATOM 795 C C . GLN A 1 109 ? 33.379 33.596 28.884 1.00 61.47 106 GLN A C 1
ATOM 796 O O . GLN A 1 109 ? 34.090 32.737 28.360 1.00 62.90 106 GLN A O 1
ATOM 802 N N . SER A 1 110 ? 33.481 33.939 30.164 1.00 61.73 107 SER A N 1
ATOM 803 C CA . SER A 1 110 ? 34.504 33.365 31.029 1.00 62.32 107 SER A CA 1
ATOM 804 C C . SER A 1 110 ? 34.192 31.918 31.380 1.00 61.19 107 SER A C 1
ATOM 805 O O . SER A 1 110 ? 35.035 31.209 31.924 1.00 61.65 107 SER A O 1
ATOM 808 N N . ILE A 1 111 ? 32.975 31.485 31.073 1.00 60.71 108 ILE A N 1
ATOM 809 C CA . ILE A 1 111 ? 32.540 30.134 31.411 1.00 61.68 108 ILE A CA 1
ATOM 810 C C . ILE A 1 111 ? 33.108 29.098 30.449 1.00 65.65 108 ILE A C 1
ATOM 811 O O . ILE A 1 111 ? 32.945 29.207 29.234 1.00 64.78 108 ILE A O 1
ATOM 816 N N . THR A 1 112 ? 33.771 28.089 31.004 1.00 70.31 109 THR A N 1
ATOM 817 C CA . THR A 1 112 ? 34.430 27.069 30.196 1.00 75.40 109 THR A CA 1
ATOM 818 C C . THR A 1 112 ? 33.498 25.912 29.851 1.00 76.76 109 THR A C 1
ATOM 819 O O . THR A 1 112 ? 33.944 24.787 29.635 1.00 78.78 109 THR A O 1
ATOM 823 N N . LEU A 1 113 ? 32.202 26.195 29.806 1.00 76.80 110 LEU A N 1
ATOM 824 C CA . LEU A 1 113 ? 31.228 25.215 29.351 1.00 78.57 110 LEU A CA 1
ATOM 825 C C . LEU A 1 113 ? 31.476 24.959 27.869 1.00 80.38 110 LEU A C 1
ATOM 826 O O . LEU A 1 113 ? 32.238 25.684 27.233 1.00 80.82 110 LEU A O 1
ATOM 831 N N . LYS A 1 114 ? 30.840 23.932 27.316 1.00 81.71 111 LYS A N 1
ATOM 832 C CA . LYS A 1 114 ? 30.990 23.638 25.895 1.00 84.05 111 LYS A CA 1
ATOM 833 C C . LYS A 1 114 ? 30.069 24.518 25.056 1.00 82.79 111 LYS A C 1
ATOM 834 O O . LYS A 1 114 ? 30.514 25.498 24.459 1.00 83.18 111 LYS A O 1
ATOM 840 N N . GLU A 1 115 ? 28.787 24.165 25.014 1.00 80.88 112 GLU A N 1
ATOM 841 C CA . GLU A 1 115 ? 27.806 24.946 24.264 1.00 79.16 112 GLU A CA 1
ATOM 842 C C . GLU A 1 115 ? 27.453 26.247 24.977 1.00 74.83 112 GLU A C 1
ATOM 843 O O . GLU A 1 115 ? 27.179 26.255 26.176 1.00 73.59 112 GLU A O 1
ATOM 849 N N . LYS A 1 116 ? 27.459 27.344 24.226 1.00 72.19 113 LYS A N 1
ATOM 850 C CA . LYS A 1 116 ? 27.154 28.659 24.781 1.00 68.80 113 LYS A CA 1
ATOM 851 C C . LYS A 1 116 ? 25.648 28.912 24.820 1.00 60.91 113 LYS A C 1
ATOM 852 O O . LYS A 1 116 ? 25.007 28.994 23.773 1.00 62.28 113 LYS A O 1
ATOM 858 N N . PRO A 1 117 ? 25.079 29.030 26.030 1.00 51.53 114 PRO A N 1
ATOM 859 C CA . PRO A 1 117 ? 23.657 29.352 26.193 1.00 46.43 114 PRO A CA 1
ATOM 860 C C . PRO A 1 117 ? 23.298 30.714 25.596 1.00 43.42 114 PRO A C 1
ATOM 861 O O . PRO A 1 117 ? 23.934 31.722 25.902 1.00 44.95 114 PRO A O 1
ATOM 865 N N . LEU A 1 118 ? 22.278 30.729 24.747 1.00 38.32 115 LEU A N 1
ATOM 866 C CA . LEU A 1 118 ? 21.842 31.943 24.076 1.00 34.27 115 LEU A CA 1
ATOM 867 C C . LEU A 1 118 ? 21.286 32.963 25.071 1.00 32.14 115 LEU A C 1
ATOM 868 O O . LEU A 1 118 ? 20.432 32.633 25.895 1.00 33.45 115 LEU A O 1
ATOM 873 N N . LEU A 1 119 ? 21.785 34.195 25.003 1.00 27.79 116 LEU A N 1
ATOM 874 C CA . LEU A 1 119 ? 21.319 35.268 25.886 1.00 26.73 116 LEU A CA 1
ATOM 875 C C . LEU A 1 119 ? 20.411 36.225 25.121 1.00 27.94 116 LEU A C 1
ATOM 876 O O . LEU A 1 119 ? 20.868 36.943 24.209 1.00 27.89 116 LEU A O 1
ATOM 881 N N . ILE A 1 120 ? 19.136 36.238 25.507 1.00 25.92 117 ILE A N 1
ATOM 882 C CA . ILE A 1 120 ? 18.099 36.965 24.786 1.00 25.41 117 ILE A CA 1
ATOM 883 C C . ILE A 1 120 ? 17.537 38.096 25.646 1.00 26.94 117 ILE A C 1
ATOM 884 O O . ILE A 1 120 ? 17.238 37.902 26.828 1.00 27.13 117 ILE A O 1
ATOM 889 N N . GLY A 1 121 ? 17.380 39.272 25.048 1.00 25.33 118 GLY A N 1
ATOM 890 C CA . GLY A 1 121 ? 16.864 40.420 25.767 1.00 24.82 118 GLY A CA 1
ATOM 891 C C . GLY A 1 121 ? 15.355 40.571 25.695 1.00 25.54 118 GLY A C 1
ATOM 892 O O . GLY A 1 121 ? 14.724 40.280 24.675 1.00 24.19 118 GLY A O 1
ATOM 893 N N . VAL A 1 122 ? 14.780 41.023 26.803 1.00 23.24 119 VAL A N 1
ATOM 894 C CA . VAL A 1 122 ? 13.372 41.374 26.870 1.00 22.90 119 VAL A CA 1
ATOM 895 C C . VAL A 1 122 ? 13.266 42.888 26.750 1.00 24.13 119 VAL A C 1
ATOM 896 O O . VAL A 1 122 ? 13.972 43.603 27.451 1.00 24.79 119 VAL A O 1
ATOM 900 N N . THR A 1 123 ? 12.406 43.380 25.860 1.00 25.12 120 THR A N 1
ATOM 901 C CA . THR A 1 123 ? 12.252 44.819 25.690 1.00 26.20 120 THR A CA 1
ATOM 902 C C . THR A 1 123 ? 11.161 45.355 26.619 1.00 25.15 120 THR A C 1
ATOM 903 O O . THR A 1 123 ? 11.348 45.420 27.831 1.00 27.38 120 THR A O 1
ATOM 907 N N . ILE A 1 124 ? 10.034 45.742 26.040 1.00 23.97 121 ILE A N 1
ATOM 908 C CA . ILE A 1 124 ? 8.875 46.192 26.799 1.00 25.47 121 ILE A CA 1
ATOM 909 C C . ILE A 1 124 ? 7.816 45.106 26.698 1.00 26.42 121 ILE A C 1
ATOM 910 O O . ILE A 1 124 ? 7.382 44.778 25.599 1.00 28.26 121 ILE A O 1
ATOM 915 N N . LEU A 1 125 ? 7.398 44.537 27.829 1.00 24.90 122 LEU A N 1
ATOM 916 C CA . LEU A 1 125 ? 6.415 43.448 27.808 1.00 24.66 122 LEU A CA 1
ATOM 917 C C . LEU A 1 125 ? 5.197 43.805 26.969 1.00 24.31 122 LEU A C 1
ATOM 918 O O . LEU A 1 125 ? 4.839 44.981 26.884 1.00 26.99 122 LEU A O 1
ATOM 923 N N . THR A 1 126 ? 4.542 42.800 26.383 1.00 25.60 123 THR A N 1
ATOM 924 C CA . THR A 1 126 ? 3.292 43.044 25.651 1.00 29.49 123 THR A CA 1
ATOM 925 C C . THR A 1 126 ? 2.144 43.361 26.602 1.00 29.22 123 THR A C 1
ATOM 926 O O . THR A 1 126 ? 1.083 43.807 26.170 1.00 28.41 123 THR A O 1
ATOM 930 N N . SER A 1 127 ? 2.356 43.124 27.894 1.00 26.98 124 SER A N 1
ATOM 931 C CA . SER A 1 127 ? 1.357 43.489 28.894 1.00 28.07 124 SER A CA 1
ATOM 932 C C . SER A 1 127 ? 1.372 44.987 29.224 1.00 27.96 124 SER A C 1
ATOM 933 O O . SER A 1 127 ? 0.491 45.487 29.926 1.00 29.27 124 SER A O 1
ATOM 936 N N . LEU A 1 128 ? 2.383 45.699 28.732 1.00 27.62 125 LEU A N 1
ATOM 937 C CA . LEU A 1 128 ? 2.491 47.136 28.958 1.00 28.98 125 LEU A CA 1
ATOM 938 C C . LEU A 1 128 ? 2.294 47.914 27.661 1.00 30.47 125 LEU A C 1
ATOM 939 O O . LEU A 1 128 ? 2.699 47.454 26.591 1.00 31.06 125 LEU A O 1
ATOM 944 N N . ASP A 1 129 ? 1.690 49.097 27.761 1.00 30.81 126 ASP A N 1
ATOM 945 C CA . ASP A 1 129 ? 1.545 49.971 26.598 1.00 32.63 126 ASP A CA 1
ATOM 946 C C . ASP A 1 129 ? 1.766 51.447 26.960 1.00 35.82 126 ASP A C 1
ATOM 947 O O . ASP A 1 129 ? 2.197 51.765 28.074 1.00 35.84 126 ASP A O 1
ATOM 952 N N . GLY A 1 130 ? 1.470 52.342 26.021 1.00 36.90 127 GLY A N 1
ATOM 953 C CA . GLY A 1 130 ? 1.690 53.759 26.233 1.00 37.02 127 GLY A CA 1
ATOM 954 C C . GLY A 1 130 ? 1.028 54.294 27.487 1.00 37.52 127 GLY A C 1
ATOM 955 O O . GLY A 1 130 ? 1.534 55.227 28.121 1.00 38.86 127 GLY A O 1
ATOM 956 N N . SER A 1 131 ? -0.107 53.714 27.855 1.00 35.78 128 SER A N 1
ATOM 957 C CA . SER A 1 131 ? -0.820 54.184 29.035 1.00 37.61 128 SER A CA 1
ATOM 958 C C . SER A 1 131 ? -0.005 53.903 30.300 1.00 35.77 128 SER A C 1
ATOM 959 O O . SER A 1 131 ? 0.026 54.713 31.218 1.00 33.74 128 SER A O 1
ATOM 962 N N . ASP A 1 132 ? 0.679 52.763 30.335 1.00 34.05 129 ASP A N 1
ATOM 963 C CA . ASP A 1 132 ? 1.550 52.447 31.463 1.00 33.17 129 ASP A CA 1
ATOM 964 C C . ASP A 1 132 ? 2.743 53.390 31.483 1.00 34.61 129 ASP A C 1
ATOM 965 O O . ASP A 1 132 ? 3.125 53.910 32.538 1.00 34.83 129 ASP A O 1
ATOM 970 N N . LEU A 1 133 ? 3.328 53.616 30.312 1.00 35.76 130 LEU A N 1
ATOM 971 C CA . LEU A 1 133 ? 4.496 54.485 30.208 1.00 39.32 130 LEU A CA 1
ATOM 972 C C . LEU A 1 133 ? 4.199 55.899 30.694 1.00 39.68 130 LEU A C 1
ATOM 973 O O . LEU A 1 133 ? 5.007 56.499 31.402 1.00 40.77 130 LEU A O 1
ATOM 978 N N . LYS A 1 134 ? 3.041 56.431 30.315 1.00 39.75 131 LYS A N 1
ATOM 979 C CA . LYS A 1 134 ? 2.696 57.801 30.673 1.00 41.81 131 LYS A CA 1
ATOM 980 C C . LYS A 1 134 ? 2.469 57.944 32.176 1.00 40.26 131 LYS A C 1
ATOM 981 O O . LYS A 1 134 ? 2.709 59.002 32.753 1.00 39.02 131 LYS A O 1
ATOM 987 N N . THR A 1 135 ? 2.010 56.870 32.809 1.00 39.73 132 THR A N 1
ATOM 988 C CA . THR A 1 135 ? 1.804 56.886 34.250 1.00 40.37 132 THR A CA 1
ATOM 989 C C . THR A 1 135 ? 3.135 57.132 34.955 1.00 42.41 132 THR A C 1
ATOM 990 O O . THR A 1 135 ? 3.171 57.664 36.061 1.00 43.88 132 THR A O 1
ATOM 994 N N . LEU A 1 136 ? 4.228 56.768 34.290 1.00 43.32 133 LEU A N 1
ATOM 995 C CA . LEU A 1 136 ? 5.566 57.014 34.815 1.00 46.63 133 LEU A CA 1
ATOM 996 C C . LEU A 1 136 ? 6.184 58.286 34.227 1.00 50.76 133 LEU A C 1
ATOM 997 O O . LEU A 1 136 ? 7.376 58.536 34.389 1.00 53.53 133 LEU A O 1
ATOM 1002 N N . GLY A 1 137 ? 5.369 59.089 33.550 1.00 50.95 134 GLY A N 1
ATOM 1003 C CA . GLY A 1 137 ? 5.849 60.313 32.930 1.00 52.77 134 GLY A CA 1
ATOM 1004 C C . GLY A 1 137 ? 6.624 60.077 31.643 1.00 53.40 134 GLY A C 1
ATOM 1005 O O . GLY A 1 137 ? 7.278 60.983 31.132 1.00 56.53 134 GLY A O 1
ATOM 1006 N N . ILE A 1 138 ? 6.554 58.857 31.118 1.00 50.16 135 ILE A N 1
ATOM 1007 C CA . ILE A 1 138 ? 7.205 58.531 29.854 1.00 51.19 135 ILE A CA 1
ATOM 1008 C C . ILE A 1 138 ? 6.279 58.872 28.695 1.00 50.99 135 ILE A C 1
ATOM 1009 O O . ILE A 1 138 ? 5.195 58.309 28.578 1.00 50.31 135 ILE A O 1
ATOM 1014 N N . GLN A 1 139 ? 6.709 59.789 27.837 1.00 52.42 136 GLN A N 1
ATOM 1015 C CA . GLN A 1 139 ? 5.872 60.236 26.725 1.00 53.43 136 GLN A CA 1
ATOM 1016 C C . GLN A 1 139 ? 6.258 59.581 25.401 1.00 52.32 136 GLN A C 1
ATOM 1017 O O . GLN A 1 139 ? 5.483 59.595 24.447 1.00 51.68 136 GLN A O 1
ATOM 1023 N N . GLU A 1 140 ? 7.452 59.000 25.349 1.00 51.67 137 GLU A N 1
ATOM 1024 C CA . GLU A 1 140 ? 7.921 58.349 24.131 1.00 53.38 137 GLU A CA 1
ATOM 1025 C C . GLU A 1 140 ? 7.072 57.121 23.796 1.00 49.16 137 GLU A C 1
ATOM 1026 O O . GLU A 1 140 ? 6.474 56.512 24.683 1.00 45.72 137 GLU A O 1
ATOM 1032 N N . LYS A 1 141 ? 7.005 56.780 22.512 1.00 47.86 138 LYS A N 1
ATOM 1033 C CA . LYS A 1 141 ? 6.161 55.680 22.060 1.00 48.41 138 LYS A CA 1
ATOM 1034 C C . LYS A 1 141 ? 6.819 54.321 22.276 1.00 45.71 138 LYS A C 1
ATOM 1035 O O . LYS A 1 141 ? 8.040 54.185 22.162 1.00 45.08 138 LYS A O 1
ATOM 1041 N N . VAL A 1 142 ? 6.001 53.318 22.581 1.00 41.76 139 VAL A N 1
ATOM 1042 C CA . VAL A 1 142 ? 6.499 51.963 22.830 1.00 36.51 139 VAL A CA 1
ATOM 1043 C C . VAL A 1 142 ? 7.429 51.418 21.734 1.00 33.49 139 VAL A C 1
ATOM 1044 O O . VAL A 1 142 ? 8.535 50.968 22.038 1.00 33.67 139 VAL A O 1
ATOM 1048 N N . PRO A 1 143 ? 6.991 51.461 20.462 1.00 31.89 140 PRO A N 1
ATOM 1049 C CA . PRO A 1 143 ? 7.804 50.915 19.365 1.00 32.93 140 PRO A CA 1
ATOM 1050 C C . PRO A 1 143 ? 9.162 51.604 19.228 1.00 38.55 140 PRO A C 1
ATOM 1051 O O . PRO A 1 143 ? 10.129 50.964 18.797 1.00 36.27 140 PRO A O 1
ATOM 1055 N N . ASP A 1 144 ? 9.228 52.891 19.574 1.00 43.13 141 ASP A N 1
ATOM 1056 C CA . ASP A 1 144 ? 10.496 53.618 19.568 1.00 43.75 141 ASP A CA 1
ATOM 1057 C C . ASP A 1 144 ? 11.413 53.134 20.697 1.00 40.10 141 ASP A C 1
ATOM 1058 O O . ASP A 1 144 ? 12.607 52.914 20.495 1.00 38.50 141 ASP A O 1
ATOM 1063 N N . ILE A 1 145 ? 10.848 52.965 21.885 1.00 34.90 142 ILE A N 1
ATOM 1064 C CA . ILE A 1 145 ? 11.610 52.431 23.008 1.00 36.86 142 ILE A CA 1
ATOM 1065 C C . ILE A 1 145 ? 12.084 51.011 22.709 1.00 35.50 142 ILE A C 1
ATOM 1066 O O . ILE A 1 145 ? 13.248 50.669 22.939 1.00 36.01 142 ILE A O 1
ATOM 1071 N N . VAL A 1 146 ? 11.175 50.192 22.187 1.00 31.86 143 VAL A N 1
ATOM 1072 C CA . VAL A 1 146 ? 11.490 48.818 21.820 1.00 27.89 143 VAL A CA 1
ATOM 1073 C C . VAL A 1 146 ? 12.646 48.758 20.825 1.00 31.16 143 VAL A C 1
ATOM 1074 O O . VAL A 1 146 ? 13.613 48.023 21.039 1.00 31.16 143 VAL A O 1
ATOM 1078 N N . CYS A 1 147 ? 12.559 49.545 19.754 1.00 27.38 144 CYS A N 1
ATOM 1079 C CA . CYS A 1 147 ? 13.608 49.542 18.739 1.00 34.68 144 CYS A CA 1
ATOM 1080 C C . CYS A 1 147 ? 14.952 49.933 19.339 1.00 34.05 144 CYS A C 1
ATOM 1081 O O . CYS A 1 147 ? 15.975 49.332 19.024 1.00 34.15 144 CYS A O 1
ATOM 1084 N N . ARG A 1 148 ? 14.939 50.935 20.211 1.00 36.36 145 ARG A N 1
ATOM 1085 C CA . ARG A 1 148 ? 16.152 51.401 20.881 1.00 38.22 145 ARG A CA 1
ATOM 1086 C C . ARG A 1 148 ? 16.737 50.331 21.813 1.00 34.58 145 ARG A C 1
ATOM 1087 O O . ARG A 1 148 ? 17.949 50.094 21.840 1.00 34.07 145 ARG A O 1
ATOM 1103 N N . ALA A 1 150 ? 16.272 47.070 21.637 1.00 30.28 147 ALA A N 1
ATOM 1104 C CA . ALA A 1 150 ? 16.774 46.001 20.784 1.00 30.86 147 ALA A CA 1
ATOM 1105 C C . ALA A 1 150 ? 18.157 46.350 20.239 1.00 34.99 147 ALA A C 1
ATOM 1106 O O . ALA A 1 150 ? 19.064 45.511 20.226 1.00 35.52 147 ALA A O 1
ATOM 1108 N N . THR A 1 151 ? 18.309 47.595 19.787 1.00 35.63 148 THR A N 1
ATOM 1109 C CA . THR A 1 151 ? 19.570 48.074 19.249 1.00 36.11 148 THR A CA 1
ATOM 1110 C C . THR A 1 151 ? 20.702 47.994 20.275 1.00 35.59 148 THR A C 1
ATOM 1111 O O . THR A 1 151 ? 21.813 47.552 19.956 1.00 36.27 148 THR A O 1
ATOM 1115 N N . LEU A 1 152 ? 20.429 48.442 21.497 1.00 34.29 149 LEU A N 1
ATOM 1116 C CA . LEU A 1 152 ? 21.434 48.411 22.555 1.00 36.16 149 LEU A CA 1
ATOM 1117 C C . LEU A 1 152 ? 21.789 46.977 22.938 1.00 34.02 149 LEU A C 1
ATOM 1118 O O . LEU A 1 152 ? 22.939 46.680 23.255 1.00 36.40 149 LEU A O 1
ATOM 1123 N N . ALA A 1 153 ? 20.801 46.091 22.907 1.00 30.01 150 ALA A N 1
ATOM 1124 C CA . ALA A 1 153 ? 21.040 44.686 23.206 1.00 31.58 150 ALA A CA 1
ATOM 1125 C C . ALA A 1 153 ? 22.040 44.130 22.204 1.00 32.95 150 ALA A C 1
ATOM 1126 O O . ALA A 1 153 ? 23.029 43.489 22.577 1.00 32.60 150 ALA A O 1
ATOM 1128 N N . LYS A 1 154 ? 21.769 44.386 20.929 1.00 32.00 151 LYS A N 1
ATOM 1129 C CA . LYS A 1 154 ? 22.669 44.009 19.846 1.00 36.19 151 LYS A CA 1
ATOM 1130 C C . LYS A 1 154 ? 24.071 44.565 20.085 1.00 40.96 151 LYS A C 1
ATOM 1131 O O . LYS A 1 154 ? 25.059 43.832 20.013 1.00 43.60 151 LYS A O 1
ATOM 1137 N N . SER A 1 155 ? 24.151 45.855 20.396 1.00 41.16 152 SER A N 1
ATOM 1138 C CA . SER A 1 155 ? 25.438 46.488 20.675 1.00 45.23 152 SER A CA 1
ATOM 1139 C C . SER A 1 155 ? 26.174 45.841 21.853 1.00 44.88 152 SER A C 1
ATOM 1140 O O . SER A 1 155 ? 27.390 45.678 21.808 1.00 47.81 152 SER A O 1
ATOM 1143 N N . ALA A 1 156 ? 25.441 45.468 22.900 1.00 43.03 153 ALA A N 1
ATOM 1144 C CA . ALA A 1 156 ? 26.056 44.900 24.102 1.00 41.49 153 ALA A CA 1
ATOM 1145 C C . ALA A 1 156 ? 26.488 43.442 23.929 1.00 42.73 153 ALA A C 1
ATOM 1146 O O . ALA A 1 156 ? 27.205 42.891 24.765 1.00 44.39 153 ALA A O 1
ATOM 1148 N N . GLY A 1 157 ? 26.043 42.813 22.850 1.00 34.49 154 GLY A N 1
ATOM 1149 C CA . GLY A 1 157 ? 26.487 41.467 22.529 1.00 34.37 154 GLY A CA 1
ATOM 1150 C C . GLY A 1 157 ? 25.484 40.366 22.829 1.00 34.36 154 GLY A C 1
ATOM 1151 O O . GLY A 1 157 ? 25.828 39.185 22.759 1.00 35.21 154 GLY A O 1
ATOM 1152 N N . LEU A 1 158 ? 24.251 40.740 23.160 1.00 31.53 155 LEU A N 1
ATOM 1153 C CA . LEU A 1 158 ? 23.191 39.748 23.313 1.00 29.35 155 LEU A CA 1
ATOM 1154 C C . LEU A 1 158 ? 22.950 39.064 21.976 1.00 31.18 155 LEU A C 1
ATOM 1155 O O . LEU A 1 158 ? 23.264 39.615 20.922 1.00 32.02 155 LEU A O 1
ATOM 1160 N N . ASP A 1 159 ? 22.402 37.858 22.019 1.00 31.23 156 ASP A N 1
ATOM 1161 C CA . ASP A 1 159 ? 22.232 37.064 20.812 1.00 32.31 156 ASP A CA 1
ATOM 1162 C C . ASP A 1 159 ? 20.912 37.388 20.122 1.00 33.86 156 ASP A C 1
ATOM 1163 O O . ASP A 1 159 ? 20.706 37.032 18.963 1.00 38.10 156 ASP A O 1
ATOM 1168 N N . GLY A 1 160 ? 20.022 38.079 20.828 1.00 27.31 157 GLY A N 1
ATOM 1169 C CA . GLY A 1 160 ? 18.739 38.428 20.248 1.00 28.18 157 GLY A CA 1
ATOM 1170 C C . GLY A 1 160 ? 17.750 39.028 21.230 1.00 28.40 157 GLY A C 1
ATOM 1171 O O . GLY A 1 160 ? 18.101 39.367 22.361 1.00 30.12 157 GLY A O 1
ATOM 1172 N N . VAL A 1 161 ? 16.507 39.167 20.785 1.00 26.75 158 VAL A N 1
ATOM 1173 C CA . VAL A 1 161 ? 15.432 39.628 21.648 1.00 24.67 158 VAL A CA 1
ATOM 1174 C C . VAL A 1 161 ? 14.180 38.792 21.447 1.00 24.59 158 VAL A C 1
ATOM 1175 O O . VAL A 1 161 ? 13.966 38.198 20.383 1.00 26.51 158 VAL A O 1
ATOM 1179 N N . VAL A 1 162 ? 13.352 38.752 22.481 1.00 22.08 159 VAL A N 1
ATOM 1180 C CA . VAL A 1 162 ? 11.989 38.298 22.332 1.00 25.16 159 VAL A CA 1
ATOM 1181 C C . VAL A 1 162 ? 11.197 39.484 21.791 1.00 27.03 159 VAL A C 1
ATOM 1182 O O . VAL A 1 162 ? 11.290 40.596 22.319 1.00 23.52 159 VAL A O 1
ATOM 1186 N N . CYS A 1 163 ? 10.460 39.271 20.705 1.00 29.39 160 CYS A N 1
ATOM 1187 C CA . CYS A 1 163 ? 9.499 40.272 20.248 1.00 28.97 160 CYS A CA 1
ATOM 1188 C C . CYS A 1 163 ? 8.227 39.567 19.815 1.00 33.07 160 CYS A C 1
ATOM 1189 O O . CYS A 1 163 ? 8.273 38.431 19.338 1.00 33.17 160 CYS A O 1
ATOM 1192 N N . SER A 1 164 ? 7.087 40.219 20.000 1.00 33.34 161 SER A N 1
ATOM 1193 C CA . SER A 1 164 ? 5.829 39.587 19.630 1.00 32.19 161 SER A CA 1
ATOM 1194 C C . SER A 1 164 ? 5.818 39.390 18.128 1.00 28.79 161 SER A C 1
ATOM 1195 O O . SER A 1 164 ? 6.428 40.168 17.388 1.00 28.37 161 SER A O 1
ATOM 1198 N N . ALA A 1 165 ? 5.116 38.356 17.678 1.00 28.39 162 ALA A N 1
ATOM 1199 C CA . ALA A 1 165 ? 4.966 38.125 16.247 1.00 31.04 162 ALA A CA 1
ATOM 1200 C C . ALA A 1 165 ? 4.353 39.360 15.596 1.00 32.11 162 ALA A C 1
ATOM 1201 O O . ALA A 1 165 ? 4.765 39.770 14.508 1.00 32.68 162 ALA A O 1
ATOM 1203 N N . GLN A 1 166 ? 3.375 39.956 16.277 1.00 31.30 163 GLN A N 1
ATOM 1204 C CA . GLN A 1 166 ? 2.683 41.147 15.766 1.00 31.45 163 GLN A CA 1
ATOM 1205 C C . GLN A 1 166 ? 3.670 42.275 15.471 1.00 29.89 163 GLN A C 1
ATOM 1206 O O . GLN A 1 166 ? 3.400 43.188 14.694 1.00 29.29 163 GLN A O 1
ATOM 1212 N N . GLU A 1 167 ? 4.832 42.176 16.091 1.00 32.05 164 GLU A N 1
ATOM 1213 C CA . GLU A 1 167 ? 5.807 43.245 16.132 1.00 35.06 164 GLU A CA 1
ATOM 1214 C C . GLU A 1 167 ? 7.017 42.919 15.258 1.00 30.96 164 GLU A C 1
ATOM 1215 O O . GLU A 1 167 ? 7.846 43.781 14.974 1.00 28.17 164 GLU A O 1
ATOM 1221 N N . ALA A 1 168 ? 7.103 41.664 14.834 1.00 31.87 165 ALA A N 1
ATOM 1222 C CA . ALA A 1 168 ? 8.325 41.126 14.238 1.00 33.42 165 ALA A CA 1
ATOM 1223 C C . ALA A 1 168 ? 8.719 41.783 12.923 1.00 34.83 165 ALA A C 1
ATOM 1224 O O . ALA A 1 168 ? 9.907 41.969 12.651 1.00 35.34 165 ALA A O 1
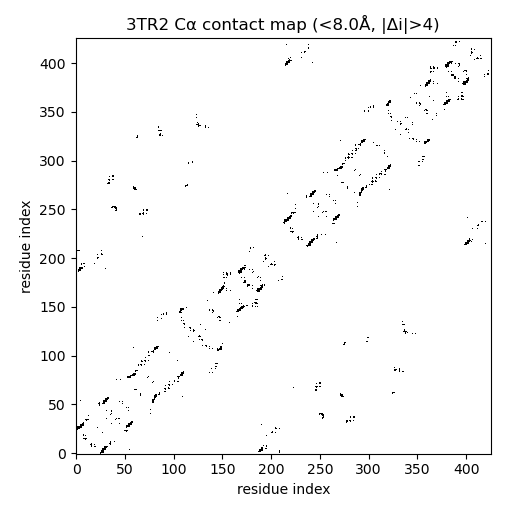ATOM 1226 N N . ALA A 1 169 ? 7.721 42.120 12.111 1.00 33.53 166 ALA A N 1
ATOM 1227 C CA . ALA A 1 169 ? 7.964 42.686 10.782 1.00 34.37 166 ALA A CA 1
ATOM 1228 C C . ALA A 1 169 ? 8.759 43.996 10.843 1.00 34.94 166 ALA A C 1
ATOM 1229 O O . ALA A 1 169 ? 9.722 44.185 10.105 1.00 32.06 166 ALA A O 1
ATOM 1231 N N . LEU A 1 170 ? 8.343 44.899 11.727 1.00 36.80 167 LEU A N 1
ATOM 1232 C CA . LEU A 1 170 ? 9.033 46.172 11.903 1.00 37.34 167 LEU A CA 1
ATOM 1233 C C . LEU A 1 170 ? 10.426 45.993 12.513 1.00 36.74 167 LEU A C 1
ATOM 1234 O O . LEU A 1 170 ? 11.359 46.708 12.158 1.00 35.63 167 LEU A O 1
ATOM 1239 N N . LEU A 1 171 ? 10.573 45.036 13.425 1.00 37.18 168 LEU A N 1
ATOM 1240 C CA . LEU A 1 171 ? 11.879 44.797 14.033 1.00 36.78 168 LEU A CA 1
ATOM 1241 C C . LEU A 1 171 ? 12.877 44.151 13.072 1.00 35.01 168 LEU A C 1
ATOM 1242 O O . LEU A 1 171 ? 14.037 44.561 13.009 1.00 34.18 168 LEU A O 1
ATOM 1247 N N . ARG A 1 172 ? 12.427 43.142 12.331 1.00 33.26 169 ARG A N 1
ATOM 1248 C CA . ARG A 1 172 ? 13.289 42.469 11.369 1.00 34.27 169 ARG A CA 1
ATOM 1249 C C . ARG A 1 172 ? 13.914 43.485 10.404 1.00 39.04 169 ARG A C 1
ATOM 1250 O O . ARG A 1 172 ? 15.056 43.323 9.975 1.00 40.73 169 ARG A O 1
ATOM 1258 N N . LYS A 1 173 ? 13.166 44.532 10.066 1.00 39.54 170 LYS A N 1
ATOM 1259 C CA . LYS A 1 173 ? 13.691 45.579 9.188 1.00 42.76 170 LYS A CA 1
ATOM 1260 C C . LYS A 1 173 ? 14.961 46.232 9.752 1.00 41.62 170 LYS A C 1
ATOM 1261 O O . LYS A 1 173 ? 15.753 46.794 9.002 1.00 40.14 170 LYS A O 1
ATOM 1267 N N . GLN A 1 174 ? 15.149 46.150 11.068 1.00 39.45 171 GLN A N 1
ATOM 1268 C CA . GLN A 1 174 ? 16.298 46.784 11.721 1.00 43.35 171 GLN A CA 1
ATOM 1269 C C . GLN A 1 174 ? 17.526 45.877 11.837 1.00 42.92 171 GLN A C 1
ATOM 1270 O O . GLN A 1 174 ? 18.649 46.363 11.947 1.00 40.65 171 GLN A O 1
ATOM 1276 N N . PHE A 1 175 ? 17.311 44.564 11.836 1.00 43.72 172 PHE A N 1
ATOM 1277 C CA . PHE A 1 175 ? 18.394 43.628 12.132 1.00 45.79 172 PHE A CA 1
ATOM 1278 C C . PHE A 1 175 ? 18.492 42.506 11.111 1.00 49.32 172 PHE A C 1
ATOM 1279 O O . PHE A 1 175 ? 17.479 41.933 10.709 1.00 50.88 172 PHE A O 1
ATOM 1287 N N . ASP A 1 176 ? 19.715 42.184 10.703 1.00 50.39 173 ASP A N 1
ATOM 1288 C CA . ASP A 1 176 ? 19.938 41.019 9.858 1.00 52.62 173 ASP A CA 1
ATOM 1289 C C . ASP A 1 176 ? 19.858 39.742 10.693 1.00 49.09 173 ASP A C 1
ATOM 1290 O O . ASP A 1 176 ? 19.666 39.796 11.911 1.00 47.65 173 ASP A O 1
ATOM 1295 N N . ARG A 1 177 ? 20.012 38.600 10.031 1.00 48.59 174 ARG A N 1
ATOM 1296 C CA . ARG A 1 177 ? 19.812 37.294 10.654 1.00 49.12 174 ARG A CA 1
ATOM 1297 C C . ARG A 1 177 ? 20.862 36.916 11.701 1.00 48.41 174 ARG A C 1
ATOM 1298 O O . ARG A 1 177 ? 20.761 35.867 12.330 1.00 47.50 174 ARG A O 1
ATOM 1306 N N . ASN A 1 178 ? 21.864 37.766 11.893 1.00 50.35 175 ASN A N 1
ATOM 1307 C CA . ASN A 1 178 ? 22.825 37.553 12.973 1.00 51.22 175 ASN A CA 1
ATOM 1308 C C . ASN A 1 178 ? 22.202 37.752 14.361 1.00 46.96 175 ASN A C 1
ATOM 1309 O O . ASN A 1 178 ? 22.713 37.250 15.362 1.00 48.07 175 ASN A O 1
ATOM 1314 N N . PHE A 1 179 ? 21.095 38.486 14.406 1.00 41.46 176 PHE A N 1
ATOM 1315 C CA . PHE A 1 179 ? 20.428 38.821 15.662 1.00 37.08 176 PHE A CA 1
ATOM 1316 C C . PHE A 1 179 ? 19.066 38.128 15.703 1.00 36.09 176 PHE A C 1
ATOM 1317 O O . PHE A 1 179 ? 18.208 38.385 14.861 1.00 37.56 176 PHE A O 1
ATOM 1325 N N . LEU A 1 180 ? 18.871 37.252 16.681 1.00 35.23 177 LEU A N 1
ATOM 1326 C CA . LEU A 1 180 ? 17.680 36.405 16.736 1.00 33.81 177 LEU A CA 1
ATOM 1327 C C . LEU A 1 180 ? 16.406 37.142 17.133 1.00 32.65 177 LEU A C 1
ATOM 1328 O O . LEU A 1 180 ? 16.398 37.935 18.073 1.00 31.02 177 LEU A O 1
ATOM 1333 N N . LEU A 1 181 ? 15.324 36.870 16.415 1.00 31.28 178 LEU A N 1
ATOM 1334 C CA . LEU A 1 181 ? 14.014 37.303 16.868 1.00 29.42 178 LEU A CA 1
ATOM 1335 C C . LEU A 1 181 ? 13.252 36.080 17.351 1.00 28.34 178 LEU A C 1
ATOM 1336 O O . LEU A 1 181 ? 12.933 35.188 16.569 1.00 29.48 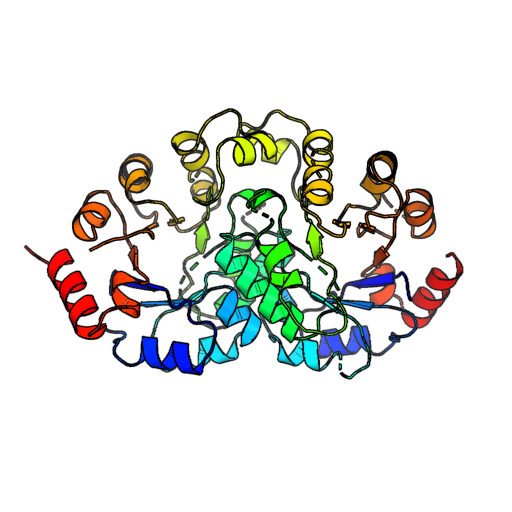178 LEU A O 1
ATOM 1341 N N . VAL A 1 182 ? 12.980 36.037 18.649 1.00 26.91 179 VAL A N 1
ATOM 1342 C CA . VAL A 1 182 ? 12.239 34.931 19.244 1.00 25.36 179 VAL A CA 1
ATOM 1343 C C . VAL A 1 182 ? 10.823 35.423 19.482 1.00 25.87 179 VAL A C 1
ATOM 1344 O O . VAL A 1 182 ? 10.612 36.351 20.260 1.00 22.27 179 VAL A O 1
ATOM 1348 N N . THR A 1 183 ? 9.851 34.812 18.806 1.00 25.46 180 THR A N 1
ATOM 1349 C CA . THR A 1 183 ? 8.522 35.413 18.720 1.00 26.34 180 THR A CA 1
ATOM 1350 C C . THR A 1 183 ? 7.367 34.558 19.257 1.00 27.52 180 THR A C 1
ATOM 1351 O O . THR A 1 183 ? 6.965 33.576 18.633 1.00 29.63 180 THR A O 1
ATOM 1355 N N . PRO A 1 184 ? 6.820 34.949 20.419 1.00 27.94 181 PRO A N 1
ATOM 1356 C CA . PRO A 1 184 ? 5.548 34.395 20.896 1.00 30.83 181 PRO A CA 1
ATOM 1357 C C . PRO A 1 184 ? 4.375 35.140 20.255 1.00 34.63 181 PRO A C 1
ATOM 1358 O O . PRO A 1 184 ? 4.588 35.926 19.328 1.00 34.63 181 PRO A O 1
ATOM 1362 N N . GLY A 1 185 ? 3.158 34.895 20.735 1.00 37.43 182 GLY A N 1
ATOM 1363 C CA . GLY A 1 185 ? 1.983 35.572 20.212 1.00 39.91 182 GLY A CA 1
ATOM 1364 C C . GLY A 1 185 ? 1.438 34.941 18.941 1.00 40.13 182 GLY A C 1
ATOM 1365 O O . GLY A 1 185 ? 0.842 35.623 18.104 1.00 40.99 182 GLY A O 1
ATOM 1366 N N . ILE A 1 186 ? 1.623 33.632 18.811 1.00 38.51 183 ILE A N 1
ATOM 1367 C CA . ILE A 1 186 ? 1.281 32.913 17.585 1.00 41.65 183 ILE A CA 1
ATOM 1368 C C . ILE A 1 186 ? 0.051 32.021 17.737 1.00 50.94 183 ILE A C 1
ATOM 1369 O O . ILE A 1 186 ? -0.171 31.439 18.798 1.00 51.31 183 ILE A O 1
ATOM 1374 N N . ARG A 1 187 ? -0.748 31.926 16.673 1.00 57.56 184 ARG A N 1
ATOM 1375 C CA . ARG A 1 187 ? -1.906 31.030 16.645 1.00 64.14 184 ARG A CA 1
ATOM 1376 C C . ARG A 1 187 ? -1.907 30.154 15.394 1.00 65.12 184 ARG A C 1
ATOM 1377 O O . ARG A 1 187 ? -1.821 30.656 14.273 1.00 65.58 184 ARG A O 1
ATOM 1385 N N . ARG A 1 198 ? -3.474 41.711 14.723 1.00 68.43 195 ARG A N 1
ATOM 1386 C CA . ARG A 1 198 ? -3.558 40.874 15.918 1.00 67.29 195 ARG A CA 1
ATOM 1387 C C . ARG A 1 198 ? -3.136 39.429 15.639 1.00 62.14 195 ARG A C 1
ATOM 1388 O O . ARG A 1 198 ? -1.948 39.120 15.642 1.00 59.51 195 ARG A O 1
ATOM 1396 N N . VAL A 1 199 ? -4.108 38.553 15.391 1.00 60.67 196 VAL A N 1
ATOM 1397 C CA . VAL A 1 199 ? -3.840 37.123 15.199 1.00 56.57 196 VAL A CA 1
ATOM 1398 C C . VAL A 1 199 ? -2.719 36.832 14.196 1.00 50.12 196 VAL A C 1
ATOM 1399 O O . VAL A 1 199 ? -2.782 37.233 13.033 1.00 50.69 196 VAL A O 1
ATOM 1411 N N . THR A 1 201 ? -0.440 33.793 12.477 1.00 39.88 198 THR A N 1
ATOM 1412 C CA . THR A 1 201 ? -0.208 32.369 12.241 1.00 38.76 198 THR A CA 1
ATOM 1413 C C . THR A 1 201 ? 1.290 32.088 12.205 1.00 38.72 198 THR A C 1
ATOM 1414 O O . THR A 1 201 ? 2.089 33.021 12.147 1.00 35.25 198 THR A O 1
ATOM 1418 N N . PRO A 1 202 ? 1.675 30.797 12.244 1.00 38.63 199 PRO A N 1
ATOM 1419 C CA . PRO A 1 202 ? 3.087 30.443 12.057 1.00 40.30 199 PRO A CA 1
ATOM 1420 C C . PRO A 1 202 ? 3.616 30.974 10.730 1.00 40.23 199 PRO A C 1
ATOM 1421 O O . PRO A 1 202 ? 4.680 31.590 10.709 1.00 37.91 199 PRO A O 1
ATOM 1425 N N . ARG A 1 203 ? 2.883 30.732 9.646 1.00 42.28 200 ARG A N 1
ATOM 1426 C CA . ARG A 1 203 ? 3.259 31.242 8.329 1.00 45.59 200 ARG A CA 1
ATOM 1427 C C . ARG A 1 203 ? 3.519 32.742 8.375 1.00 42.15 200 ARG A C 1
ATOM 1428 O O . ARG A 1 203 ? 4.526 33.227 7.861 1.00 40.15 200 ARG A O 1
ATOM 1436 N N . ALA A 1 204 ? 2.600 33.473 8.996 1.00 39.90 201 ALA A N 1
ATOM 1437 C CA . ALA A 1 204 ? 2.697 34.923 9.056 1.00 38.41 201 ALA A CA 1
ATOM 1438 C C . ALA A 1 204 ? 3.907 35.361 9.876 1.00 38.01 201 ALA A C 1
ATOM 1439 O O . ALA A 1 204 ? 4.587 36.327 9.528 1.00 38.13 201 ALA A O 1
ATOM 1441 N N . ALA A 1 205 ? 4.181 34.649 10.965 1.00 38.00 202 ALA A N 1
ATOM 1442 C CA . ALA A 1 205 ? 5.332 34.981 11.801 1.00 35.87 202 ALA A CA 1
ATOM 1443 C C . ALA A 1 205 ? 6.634 34.737 11.045 1.00 33.19 202 ALA A C 1
ATOM 1444 O O . ALA A 1 205 ? 7.566 35.534 11.130 1.00 31.99 202 ALA A O 1
ATOM 1446 N N . ILE A 1 206 ? 6.687 33.637 10.301 1.00 34.33 203 ILE A N 1
ATOM 1447 C CA . ILE A 1 206 ? 7.846 33.343 9.466 1.00 35.88 203 ILE A CA 1
ATOM 1448 C C . ILE A 1 206 ? 8.056 34.447 8.429 1.00 34.22 203 ILE A C 1
ATOM 1449 O O . ILE A 1 206 ? 9.166 34.959 8.282 1.00 33.49 203 ILE A O 1
ATOM 1454 N N . GLN A 1 207 ? 6.998 34.819 7.711 1.00 32.79 204 GLN A N 1
ATOM 1455 C CA . GLN A 1 207 ? 7.130 35.896 6.734 1.00 36.18 204 GLN A CA 1
ATOM 1456 C C . GLN A 1 207 ? 7.624 37.175 7.409 1.00 34.67 204 GLN A C 1
ATOM 1457 O O . GLN A 1 207 ? 8.462 37.886 6.862 1.00 34.98 204 GLN A O 1
ATOM 1463 N N . ALA A 1 208 ? 7.119 37.457 8.609 1.00 32.59 205 ALA A N 1
ATOM 1464 C CA . ALA A 1 208 ? 7.514 38.676 9.315 1.00 33.62 205 ALA A CA 1
ATOM 1465 C C . ALA A 1 208 ? 9.002 38.711 9.679 1.00 34.85 205 ALA A C 1
ATOM 1466 O O . ALA A 1 208 ? 9.586 39.793 9.785 1.00 35.59 205 ALA A O 1
ATOM 1468 N N . GLY A 1 209 ? 9.615 37.541 9.870 1.00 34.80 206 GLY A N 1
ATOM 1469 C CA . GLY A 1 209 ? 11.043 37.480 10.163 1.00 36.28 206 GLY A CA 1
ATOM 1470 C C . GLY A 1 209 ? 11.459 36.751 11.441 1.00 32.70 206 GLY A C 1
ATOM 1471 O O . GLY A 1 209 ? 12.614 36.830 11.872 1.00 30.95 206 GLY A O 1
ATOM 1472 N N . SER A 1 210 ? 10.530 36.024 12.042 1.00 29.53 207 SER A N 1
ATOM 1473 C CA . SER A 1 210 ? 10.838 35.252 13.248 1.00 27.95 207 SER A CA 1
ATOM 1474 C C . SER A 1 210 ? 11.945 34.219 13.007 1.00 27.45 207 SER A C 1
ATOM 1475 O O . SER A 1 210 ? 11.960 33.536 11.974 1.00 27.26 207 SER A O 1
ATOM 1478 N N . ASP A 1 211 ? 12.862 34.091 13.963 1.00 27.70 208 ASP A N 1
ATOM 1479 C CA . ASP A 1 211 ? 13.843 33.000 13.938 1.00 32.06 208 ASP A CA 1
ATOM 1480 C C . ASP A 1 211 ? 13.366 31.796 14.747 1.00 31.99 208 ASP A C 1
ATOM 1481 O O . ASP A 1 211 ? 13.555 30.646 14.348 1.00 31.76 208 ASP A O 1
ATOM 1486 N N . TYR A 1 212 ? 12.752 32.059 15.895 1.00 31.48 209 TYR A N 1
ATOM 1487 C CA . TYR A 1 212 ? 12.160 30.982 16.676 1.00 29.30 209 TYR A CA 1
ATOM 1488 C C . TYR A 1 212 ? 10.712 31.289 16.971 1.00 29.78 209 TYR A C 1
ATOM 1489 O O . TYR A 1 212 ? 10.387 32.380 17.432 1.00 30.70 209 TYR A O 1
ATOM 1498 N N . LEU A 1 213 ? 9.844 30.323 16.706 1.00 28.65 210 LEU A N 1
ATOM 1499 C CA . LEU A 1 213 ? 8.436 30.475 17.030 1.00 29.77 210 LEU A CA 1
ATOM 1500 C C . LEU A 1 213 ? 8.163 29.960 18.427 1.00 26.12 210 LEU A C 1
ATOM 1501 O O . LEU A 1 213 ? 8.425 28.791 18.728 1.00 28.48 210 LEU A O 1
ATOM 1506 N N . VAL A 1 214 ? 7.624 30.821 19.277 1.00 24.03 211 VAL A N 1
ATOM 1507 C CA . VAL A 1 214 ? 7.182 30.382 20.593 1.00 21.78 211 VAL A CA 1
ATOM 1508 C C . VAL A 1 214 ? 5.680 30.166 20.519 1.00 24.74 211 VAL A C 1
ATOM 1509 O O . VAL A 1 214 ? 4.916 31.100 20.260 1.00 27.20 211 VAL A O 1
ATOM 1513 N N . ILE A 1 215 ? 5.264 28.921 20.717 1.00 23.83 212 ILE A N 1
ATOM 1514 C CA . ILE A 1 215 ? 3.871 28.561 20.548 1.00 24.94 212 ILE A CA 1
ATOM 1515 C C . ILE A 1 215 ? 3.370 27.778 21.749 1.00 24.48 212 ILE A C 1
ATOM 1516 O O . ILE A 1 215 ? 3.981 26.788 22.153 1.00 25.05 212 ILE A O 1
ATOM 1521 N N . GLY A 1 216 ? 2.246 28.211 22.302 1.00 25.09 213 GLY A N 1
ATOM 1522 C CA . GLY A 1 216 ? 1.658 27.520 23.431 1.00 27.03 213 GLY A CA 1
ATOM 1523 C C . GLY A 1 216 ? 0.471 26.666 23.038 1.00 27.80 213 GLY A C 1
ATOM 1524 O O . GLY A 1 216 ? 0.620 25.593 22.441 1.00 27.22 213 GLY A O 1
ATOM 1525 N N . ARG A 1 217 ? -0.717 27.170 23.356 1.00 38.62 214 ARG A N 1
ATOM 1526 C CA . ARG A 1 217 ? -1.956 26.408 23.235 1.00 41.90 214 ARG A CA 1
ATOM 1527 C C . ARG A 1 217 ? -2.250 25.816 21.857 1.00 38.76 214 ARG A C 1
ATOM 1528 O O . ARG A 1 217 ? -2.817 24.729 21.773 1.00 39.72 214 ARG A O 1
ATOM 1536 N N . PRO A 1 218 ? -1.887 26.526 20.774 1.00 36.38 215 PRO A N 1
ATOM 1537 C CA . PRO A 1 218 ? -2.128 25.937 19.455 1.00 36.75 215 PRO A CA 1
ATOM 1538 C C . PRO A 1 218 ? -1.559 24.528 19.378 1.00 36.86 215 PRO A C 1
ATOM 1539 O O . PRO A 1 218 ? -2.111 23.675 18.687 1.00 37.96 215 PRO A O 1
ATOM 1543 N N . ILE A 1 219 ? -0.478 24.284 20.10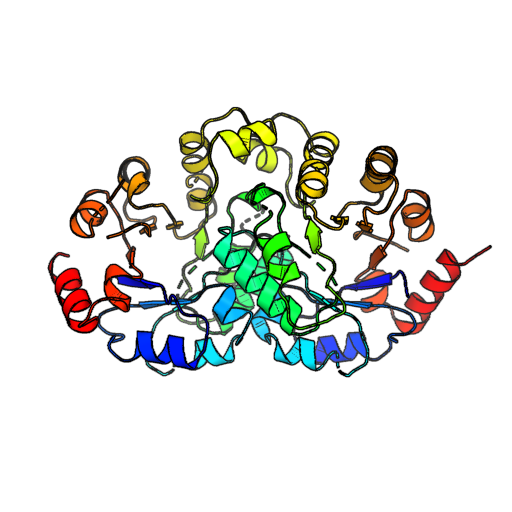7 1.00 35.73 216 ILE A N 1
ATOM 1544 C CA . ILE A 1 219 ? 0.096 22.949 20.173 1.00 37.01 216 ILE A CA 1
ATOM 1545 C C . ILE A 1 219 ? -0.378 22.141 21.393 1.00 37.73 216 ILE A C 1
ATOM 1546 O O . ILE A 1 219 ? -0.903 21.037 21.242 1.00 38.23 216 ILE A O 1
ATOM 1551 N N . THR A 1 220 ? -0.203 22.698 22.590 1.00 36.28 217 THR A N 1
ATOM 1552 C CA . THR A 1 220 ? -0.484 21.960 23.826 1.00 37.85 217 THR A CA 1
ATOM 1553 C C . THR A 1 220 ? -1.960 21.613 24.015 1.00 41.92 217 THR A C 1
ATOM 1554 O O . THR A 1 220 ? -2.284 20.592 24.612 1.00 42.78 217 THR A O 1
ATOM 1558 N N . GLN A 1 221 ? -2.849 22.458 23.508 1.00 45.26 218 GLN A N 1
ATOM 1559 C CA . GLN A 1 221 ? -4.284 22.232 23.665 1.00 49.83 218 GLN A CA 1
ATOM 1560 C C . GLN A 1 221 ? -4.933 21.493 22.488 1.00 52.14 218 GLN A C 1
ATOM 1561 O O . GLN A 1 221 ? -6.131 21.213 22.518 1.00 52.65 218 GLN A O 1
ATOM 1567 N N . SER A 1 222 ? -4.166 21.181 21.449 1.00 52.34 219 SER A N 1
ATOM 1568 C CA . SER A 1 222 ? -4.756 20.487 20.308 1.00 56.59 219 SER A CA 1
ATOM 1569 C C . SER A 1 222 ? -5.019 19.024 20.658 1.00 59.78 219 SER A C 1
ATOM 1570 O O . SER A 1 222 ? -4.294 18.425 21.452 1.00 57.46 219 SER A O 1
ATOM 1573 N N . THR A 1 223 ? -6.072 18.460 20.080 1.00 63.95 220 THR A N 1
ATOM 1574 C CA . THR A 1 223 ? -6.432 17.074 20.353 1.00 66.91 220 THR A CA 1
ATOM 1575 C C . THR A 1 223 ? -5.279 16.138 19.994 1.00 65.11 220 THR A C 1
ATOM 1576 O O . THR A 1 223 ? -5.192 15.014 20.499 1.00 64.95 220 THR A O 1
ATOM 1580 N N . ASP A 1 224 ? -4.394 16.618 19.123 1.00 61.20 221 ASP A N 1
ATOM 1581 C CA . ASP A 1 224 ? -3.234 15.849 18.686 1.00 58.51 221 ASP A CA 1
ATOM 1582 C C . ASP A 1 224 ? -1.999 16.752 18.582 1.00 53.33 221 ASP A C 1
ATOM 1583 O O . ASP A 1 224 ? -1.608 17.156 17.483 1.00 50.37 221 ASP A O 1
ATOM 1588 N N . PRO A 1 225 ? -1.381 17.073 19.733 1.00 49.75 222 PRO A N 1
ATOM 1589 C CA . PRO A 1 225 ? -0.255 18.015 19.775 1.00 47.07 222 PRO A CA 1
ATOM 1590 C C . PRO A 1 225 ? 0.857 17.661 18.788 1.00 46.54 222 PRO A C 1
ATOM 1591 O O . PRO A 1 225 ? 1.376 18.546 18.110 1.00 42.90 222 PRO A O 1
ATOM 1595 N N . LEU A 1 226 ? 1.211 16.382 18.708 1.00 48.61 223 LEU A N 1
ATOM 1596 C CA . LEU A 1 226 ? 2.265 15.942 17.798 1.00 50.38 223 LEU A CA 1
ATOM 1597 C C . LEU A 1 226 ? 1.879 16.205 16.342 1.00 51.54 223 LEU A C 1
ATOM 1598 O O . LEU A 1 226 ? 2.701 16.643 15.538 1.00 47.53 223 LEU A O 1
ATOM 1603 N N . LYS A 1 227 ? 0.621 15.925 16.014 1.00 55.59 224 LYS A N 1
ATOM 1604 C CA . LYS A 1 227 ? 0.084 16.210 14.690 1.00 58.42 224 LYS A CA 1
ATOM 1605 C C . LYS A 1 227 ? 0.293 17.684 14.353 1.00 55.44 224 LYS A C 1
ATOM 1606 O O . LYS A 1 227 ? 0.872 18.023 13.321 1.00 54.96 224 LYS A O 1
ATOM 1612 N N . ALA A 1 228 ? -0.172 18.562 15.233 1.00 53.95 225 ALA A N 1
ATOM 1613 C CA . ALA A 1 228 ? -0.059 19.997 14.994 1.00 52.34 225 ALA A CA 1
ATOM 1614 C C . ALA A 1 228 ? 1.403 20.420 14.834 1.00 50.00 225 ALA A C 1
ATOM 1615 O O . ALA A 1 228 ? 1.751 21.188 13.932 1.00 46.68 225 ALA A O 1
ATOM 1617 N N . LEU A 1 229 ? 2.256 19.903 15.713 1.00 50.48 226 LEU A N 1
ATOM 1618 C CA . LEU A 1 229 ? 3.670 20.247 15.697 1.00 50.09 226 LEU A CA 1
ATOM 1619 C C . LEU A 1 229 ? 4.316 19.843 14.376 1.00 53.32 226 LEU A C 1
ATOM 1620 O O . LEU A 1 229 ? 5.022 20.636 13.746 1.00 51.68 226 LEU A O 1
ATOM 1625 N N . GLU A 1 230 ? 4.068 18.603 13.959 1.00 57.12 227 GLU A N 1
ATOM 1626 C CA . GLU A 1 230 ? 4.560 18.109 12.680 1.00 57.73 227 GLU A CA 1
ATOM 1627 C C . GLU A 1 230 ? 4.083 18.994 11.528 1.00 59.06 227 GLU A C 1
ATOM 1628 O O . GLU A 1 230 ? 4.855 19.327 10.629 1.00 57.40 227 GLU A O 1
ATOM 1634 N N . ALA A 1 231 ? 2.812 19.382 11.567 1.00 61.39 228 ALA A N 1
ATOM 1635 C CA . ALA A 1 231 ? 2.255 20.263 10.544 1.00 64.94 228 ALA A CA 1
ATOM 1636 C C . ALA A 1 231 ? 2.971 21.622 10.473 1.00 65.85 228 ALA A C 1
ATOM 1637 O O . ALA A 1 231 ? 3.166 22.163 9.384 1.00 67.08 228 ALA A O 1
ATOM 1639 N N . ILE A 1 232 ? 3.360 22.169 11.627 1.00 63.90 229 ILE A N 1
ATOM 1640 C CA . ILE A 1 232 ? 4.043 23.469 11.676 1.00 63.48 229 ILE A CA 1
ATOM 1641 C C . ILE A 1 232 ? 5.497 23.394 11.207 1.00 63.62 229 ILE A C 1
ATOM 1642 O O . ILE A 1 232 ? 5.992 24.301 10.535 1.00 61.45 229 ILE A O 1
ATOM 1647 N N . ASP A 1 233 ? 6.182 22.319 11.583 1.00 65.74 230 ASP A N 1
ATOM 1648 C CA . ASP A 1 233 ? 7.557 22.102 11.153 1.00 67.05 230 ASP A CA 1
ATOM 1649 C C . ASP A 1 233 ? 7.669 22.024 9.628 1.00 68.76 230 ASP A C 1
ATOM 1650 O O . ASP A 1 233 ? 8.708 22.361 9.057 1.00 66.27 230 ASP A O 1
ATOM 1655 N N . LYS A 1 234 ? 6.599 21.584 8.972 1.00 73.44 231 LYS A N 1
ATOM 1656 C CA . LYS A 1 234 ? 6.601 21.459 7.514 1.00 77.81 231 LYS A CA 1
ATOM 1657 C C . LYS A 1 234 ? 6.566 22.822 6.816 1.00 78.43 231 LYS A C 1
ATOM 1658 O O . LYS A 1 234 ? 7.370 23.084 5.920 1.00 77.00 231 LYS A O 1
ATOM 1664 N N . ASP A 1 235 ? 5.640 23.685 7.232 1.00 81.17 232 ASP A N 1
ATOM 1665 C CA . ASP A 1 235 ? 5.492 25.012 6.631 1.00 83.41 232 ASP A CA 1
ATOM 1666 C C . ASP A 1 235 ? 6.822 25.749 6.537 1.00 82.24 232 ASP A C 1
ATOM 1667 O O . ASP A 1 235 ? 7.013 26.590 5.662 1.00 82.61 232 ASP A O 1
ATOM 1672 N N . ILE A 1 236 ? 7.735 25.434 7.447 1.00 81.36 233 ILE A N 1
ATOM 1673 C CA . ILE A 1 236 ? 9.037 26.081 7.470 1.00 80.25 233 ILE A CA 1
ATOM 1674 C C . ILE A 1 236 ? 9.984 25.469 6.447 1.00 83.39 233 ILE A C 1
ATOM 1675 O O . ILE A 1 236 ? 10.759 26.180 5.808 1.00 84.60 233 ILE A O 1
ATOM 1680 N N . ASP B 1 8 ? 10.498 40.787 66.745 1.00 43.76 5 ASP B N 1
ATOM 1681 C CA . ASP B 1 8 ? 10.589 41.083 65.318 1.00 40.85 5 ASP B CA 1
ATOM 1682 C C . ASP B 1 8 ? 11.836 41.912 65.031 1.00 37.20 5 ASP B C 1
ATOM 1683 O O . ASP B 1 8 ? 11.825 43.131 65.183 1.00 36.97 5 ASP B O 1
ATOM 1688 N N . PRO B 1 9 ? 12.928 41.244 64.626 1.00 32.40 6 PRO B N 1
ATOM 1689 C CA . PRO B 1 9 ? 14.176 41.957 64.334 1.00 31.20 6 PRO B CA 1
ATOM 1690 C C . PRO B 1 9 ? 14.017 42.903 63.147 1.00 29.68 6 PRO B C 1
ATOM 1691 O O . PRO B 1 9 ? 13.260 42.617 62.215 1.00 29.47 6 PRO B O 1
ATOM 1695 N N . LYS B 1 10 ? 14.731 44.018 63.174 1.00 27.11 7 LYS B N 1
ATOM 1696 C CA . LYS B 1 10 ? 14.618 44.971 62.082 1.00 27.29 7 LYS B CA 1
ATOM 1697 C C . LYS B 1 10 ? 15.725 44.786 61.043 1.00 26.35 7 LYS B C 1
ATOM 1698 O O . LYS B 1 10 ? 15.711 45.422 59.995 1.00 28.14 7 LYS B O 1
ATOM 1704 N N . VAL B 1 11 ? 16.672 43.898 61.325 1.00 21.59 8 VAL B N 1
ATOM 1705 C CA . VAL B 1 11 ? 17.750 43.629 60.376 1.00 19.80 8 VAL B CA 1
ATOM 1706 C C . VAL B 1 11 ? 17.437 42.404 59.529 1.00 19.10 8 VAL B C 1
ATOM 1707 O O . VAL B 1 11 ? 17.029 41.355 60.053 1.00 17.88 8 VAL B O 1
ATOM 1711 N N . ILE B 1 12 ? 17.611 42.562 58.218 1.00 17.00 9 ILE B N 1
ATOM 1712 C CA . ILE B 1 12 ? 17.515 41.462 57.267 1.00 17.97 9 ILE B CA 1
ATOM 1713 C C . ILE B 1 12 ? 18.897 41.294 56.660 1.00 19.52 9 ILE B C 1
ATOM 1714 O O . ILE B 1 12 ? 19.396 42.190 55.988 1.00 24.21 9 ILE B O 1
ATOM 1719 N N . VAL B 1 13 ? 19.539 40.166 56.927 1.00 19.38 10 VAL B N 1
ATOM 1720 C CA . VAL B 1 13 ? 20.891 39.951 56.437 1.00 17.45 10 VAL B CA 1
ATOM 1721 C C . VAL B 1 13 ? 20.880 39.360 55.040 1.00 18.94 10 VAL B C 1
ATOM 1722 O O . VAL B 1 13 ? 20.303 38.296 54.819 1.00 17.76 10 VAL B O 1
ATOM 1726 N N . ALA B 1 14 ? 21.514 40.058 54.096 1.00 19.53 11 ALA B N 1
ATOM 1727 C CA . ALA B 1 14 ? 21.666 39.543 52.740 1.00 20.12 11 ALA B CA 1
ATOM 1728 C C . ALA B 1 14 ? 22.701 38.417 52.669 1.00 20.71 11 ALA B C 1
ATOM 1729 O O . ALA B 1 14 ? 23.876 38.616 52.951 1.00 22.07 11 ALA B O 1
ATOM 1731 N N . ILE B 1 15 ? 22.247 37.237 52.276 1.00 18.86 12 ILE B N 1
ATOM 1732 C CA . ILE B 1 15 ? 23.133 36.124 52.005 1.00 20.90 12 ILE B CA 1
ATOM 1733 C C . ILE B 1 15 ? 23.316 36.064 50.492 1.00 25.55 12 ILE B C 1
ATOM 1734 O O . ILE B 1 15 ? 22.386 35.722 49.764 1.00 28.14 12 ILE B O 1
ATOM 1739 N N . ASP B 1 16 ? 24.498 36.422 50.017 1.00 29.14 13 ASP B N 1
ATOM 1740 C CA . ASP B 1 16 ? 24.759 36.378 48.582 1.00 33.91 13 ASP B CA 1
ATOM 1741 C C . ASP B 1 16 ? 25.886 35.402 48.210 1.00 31.65 13 ASP B C 1
ATOM 1742 O O . ASP B 1 16 ? 26.473 35.502 47.136 1.00 32.29 13 ASP B O 1
ATOM 1747 N N . ALA B 1 17 ? 26.171 34.462 49.107 1.00 27.36 14 ALA B N 1
ATOM 1748 C CA . ALA B 1 17 ? 27.100 33.374 48.819 1.00 26.00 14 ALA B CA 1
ATOM 1749 C C . ALA B 1 17 ? 26.664 32.655 47.547 1.00 28.32 14 ALA B C 1
ATOM 1750 O O . ALA B 1 17 ? 25.472 32.589 47.250 1.00 29.38 14 ALA B O 1
ATOM 1752 N N . GLY B 1 18 ? 27.626 32.119 46.799 1.00 26.32 15 GLY B N 1
ATOM 1753 C CA . GLY B 1 18 ? 27.327 31.429 45.560 1.00 27.44 15 GLY B CA 1
ATOM 1754 C C . GLY B 1 18 ? 27.024 29.948 45.731 1.00 28.65 15 GLY B C 1
ATOM 1755 O O . GLY B 1 18 ? 26.405 29.333 44.857 1.00 30.17 15 GLY B O 1
ATOM 1756 N N . THR B 1 19 ? 27.463 29.374 46.853 1.00 24.39 16 THR B N 1
ATOM 1757 C CA . THR B 1 19 ? 27.267 27.957 47.124 1.00 23.47 16 THR B CA 1
ATOM 1758 C C . THR B 1 19 ? 26.529 27.752 48.429 1.00 20.06 16 THR B C 1
ATOM 1759 O O . THR B 1 19 ? 26.595 28.584 49.328 1.00 20.98 16 THR B O 1
ATOM 1763 N N . VAL B 1 20 ? 25.850 26.619 48.544 1.00 19.97 17 VAL B N 1
ATOM 1764 C CA . VAL B 1 20 ? 25.108 26.320 49.757 1.00 20.97 17 VAL B CA 1
ATOM 1765 C C . VAL B 1 20 ? 26.036 26.124 50.962 1.00 19.64 17 VAL B C 1
ATOM 1766 O O . VAL B 1 20 ? 25.689 26.529 52.080 1.00 18.93 17 VAL B O 1
ATOM 1770 N N . GLU B 1 21 ? 27.209 25.528 50.734 1.00 19.42 18 GLU B N 1
ATOM 1771 C CA . GLU B 1 21 ? 28.194 25.356 51.809 1.00 21.45 18 GLU B CA 1
ATOM 1772 C C . GLU B 1 21 ? 28.646 26.700 52.369 1.00 20.34 18 GLU B C 1
ATOM 1773 O O . GLU B 1 21 ? 28.772 26.846 53.580 1.00 18.89 18 GLU B O 1
ATOM 1779 N N . GLN B 1 22 ? 28.900 27.670 51.496 1.00 16.86 19 GLN B N 1
ATOM 1780 C CA . GLN B 1 22 ? 29.272 28.999 51.962 1.00 15.69 19 GLN B CA 1
ATOM 1781 C C . GLN B 1 22 ? 28.076 29.706 52.599 1.00 17.89 19 GLN B C 1
ATOM 1782 O O . GLN B 1 22 ? 28.230 30.394 53.607 1.00 19.22 19 GLN B O 1
ATOM 1788 N N . ALA B 1 23 ? 26.885 29.553 52.019 1.00 17.54 20 ALA B N 1
ATOM 1789 C CA . ALA B 1 23 ? 25.693 30.174 52.616 1.00 16.77 20 ALA B CA 1
ATOM 1790 C C . ALA B 1 23 ? 25.488 29.687 54.043 1.00 16.85 20 ALA B C 1
ATOM 1791 O O . ALA B 1 23 ? 25.267 30.480 54.955 1.00 18.16 20 ALA B O 1
ATOM 1793 N N . ARG B 1 24 ? 25.563 28.379 54.239 1.00 16.42 21 ARG B N 1
ATOM 1794 C CA . ARG B 1 24 ? 25.396 27.829 55.580 1.00 17.47 21 ARG B CA 1
ATOM 1795 C C . ARG B 1 24 ? 26.409 28.399 56.553 1.00 18.07 21 ARG B C 1
ATOM 1796 O O . ARG B 1 24 ? 26.087 28.680 57.712 1.00 17.89 21 ARG B O 1
ATOM 1804 N N . ALA B 1 25 ? 27.641 28.556 56.089 1.00 17.31 22 ALA B N 1
ATOM 1805 C CA . ALA B 1 25 ? 28.697 29.054 56.962 1.00 19.45 22 ALA B CA 1
ATOM 1806 C C . ALA B 1 25 ? 28.426 30.508 57.350 1.00 19.69 22 ALA B C 1
ATOM 1807 O O . ALA B 1 25 ? 28.676 30.909 58.481 1.00 19.63 22 ALA B O 1
ATOM 1809 N N . GLN B 1 26 ? 27.906 31.296 56.415 1.00 19.25 23 GLN B N 1
ATOM 1810 C CA . GLN B 1 26 ? 27.529 32.673 56.723 1.00 17.84 23 GLN B CA 1
ATOM 1811 C C . GLN B 1 26 ? 26.325 32.741 57.664 1.00 18.70 23 GLN B C 1
ATOM 1812 O O . GLN B 1 26 ? 26.228 33.640 58.501 1.00 21.00 23 GLN B O 1
ATOM 1818 N N . ILE B 1 27 ? 25.395 31.803 57.519 1.00 17.87 24 ILE B N 1
ATOM 1819 C CA . ILE B 1 27 ? 24.167 31.848 58.303 1.00 18.60 24 ILE B CA 1
ATOM 1820 C C . ILE B 1 27 ? 24.387 31.273 59.716 1.00 18.72 24 ILE B C 1
ATOM 1821 O O . ILE B 1 27 ? 23.775 31.714 60.690 1.00 18.16 24 ILE B O 1
ATOM 1826 N N . ASN B 1 28 ? 25.291 30.309 59.826 1.00 16.75 25 ASN B N 1
ATOM 1827 C CA . ASN B 1 28 ? 25.565 29.646 61.106 1.00 17.06 25 ASN B CA 1
ATOM 1828 C C . ASN B 1 28 ? 25.677 30.565 62.351 1.00 19.12 25 ASN B C 1
ATOM 1829 O O . ASN B 1 28 ? 25.002 30.345 63.353 1.00 18.79 25 ASN B O 1
ATOM 1834 N N . PRO B 1 29 ? 26.517 31.605 62.291 1.00 21.66 26 PRO B N 1
ATOM 1835 C CA . PRO B 1 29 ? 26.713 32.391 63.523 1.00 21.27 26 PRO B CA 1
ATOM 1836 C C . PRO B 1 29 ? 25.567 33.368 63.809 1.00 22.29 26 PRO B C 1
ATOM 1837 O O . PRO B 1 29 ? 25.520 33.961 64.887 1.00 24.11 26 PRO B O 1
ATOM 1841 N N . LEU B 1 30 ? 24.650 33.533 62.863 1.00 19.63 27 LEU B N 1
ATOM 1842 C CA . LEU B 1 30 ? 23.530 34.441 63.072 1.00 19.50 27 LEU B CA 1
ATOM 1843 C C . LEU B 1 30 ? 22.466 33.751 63.922 1.00 19.82 27 LEU B C 1
ATOM 1844 O O . LEU B 1 30 ? 22.600 32.582 64.267 1.00 19.38 27 LEU B O 1
ATOM 1849 N N . THR B 1 31 ? 21.417 34.487 64.271 1.00 19.38 28 THR B N 1
ATOM 1850 C CA . THR B 1 31 ? 20.342 33.935 65.072 1.00 20.98 28 THR B CA 1
ATOM 1851 C C . THR B 1 31 ? 19.038 34.574 64.613 1.00 21.61 28 THR B C 1
ATOM 1852 O O . THR B 1 31 ? 19.006 35.768 64.293 1.00 20.59 28 THR B O 1
ATOM 1856 N N . PRO B 1 32 ? 17.953 33.788 64.564 1.00 21.47 29 PRO B N 1
ATOM 1857 C CA . PRO B 1 32 ? 16.689 34.377 64.101 1.00 24.19 29 PRO B CA 1
ATOM 1858 C C . PRO B 1 32 ? 16.164 35.420 65.089 1.00 24.96 29 PRO B C 1
ATOM 1859 O O . PRO B 1 32 ? 15.291 36.208 64.737 1.00 23.44 29 PRO B O 1
ATOM 1863 N N . GLU B 1 33 ? 16.690 35.434 66.308 1.00 25.07 30 GLU B N 1
ATOM 1864 C CA . GLU B 1 33 ? 16.249 36.432 67.273 1.00 29.67 30 GLU B CA 1
ATOM 1865 C C . GLU B 1 33 ? 16.740 37.813 66.860 1.00 26.52 30 GLU B C 1
ATOM 1866 O O . GLU B 1 33 ? 16.128 38.819 67.197 1.00 27.13 30 GLU B O 1
ATOM 1872 N N . LEU B 1 34 ? 17.838 37.851 66.113 1.00 21.71 31 LEU B N 1
ATOM 1873 C CA . LEU B 1 34 ? 18.473 39.110 65.747 1.00 23.64 31 LEU B CA 1
ATOM 1874 C C . LEU B 1 34 ? 18.277 39.525 64.291 1.00 21.35 31 LEU B C 1
ATOM 1875 O O . LEU B 1 34 ? 18.515 40.682 63.946 1.00 21.86 31 LEU B O 1
ATOM 1880 N N . CYS B 1 35 ? 17.878 38.596 63.428 1.00 17.88 32 CYS B N 1
ATOM 1881 C CA . CYS B 1 35 ? 17.738 38.950 62.021 1.00 16.96 32 CYS B CA 1
ATOM 1882 C C . CYS B 1 35 ? 16.825 38.035 61.222 1.00 18.33 32 CYS B C 1
ATOM 1883 O O . CYS B 1 35 ? 16.548 36.906 61.620 1.00 18.90 32 CYS B O 1
ATOM 1886 N N . HIS B 1 36 ? 16.347 38.570 60.103 1.00 16.94 33 HIS B N 1
ATOM 1887 C CA . HIS B 1 36 ? 15.716 37.787 59.052 1.00 17.25 33 HIS B CA 1
ATOM 1888 C C . HIS B 1 36 ? 16.775 37.588 57.978 1.00 17.67 33 HIS B C 1
ATOM 1889 O O . HIS B 1 36 ? 17.855 38.174 58.061 1.00 21.27 33 HIS B O 1
ATOM 1896 N N . LEU B 1 37 ? 16.487 36.771 56.969 1.00 16.95 34 LEU B N 1
ATOM 1897 C CA . LEU B 1 37 ? 17.462 36.564 55.899 1.00 16.16 34 LEU B CA 1
ATOM 1898 C C . LEU B 1 37 ? 16.889 36.944 54.546 1.00 16.70 34 LEU B C 1
ATOM 1899 O O . LEU B 1 37 ? 15.723 36.681 54.280 1.00 16.52 34 LEU B O 1
ATOM 1904 N N . LYS B 1 38 ? 17.714 37.562 53.699 1.00 17.35 35 LYS B N 1
ATOM 1905 C CA . LYS B 1 38 ? 17.350 37.799 52.309 1.00 16.90 35 LYS B CA 1
ATOM 1906 C C . LYS B 1 38 ? 18.109 36.836 51.397 1.00 21.06 35 LYS B C 1
ATOM 1907 O O . LYS B 1 38 ? 19.353 36.840 51.362 1.00 19.79 35 LYS B O 1
ATOM 1913 N N . ILE B 1 39 ? 17.349 36.024 50.666 1.00 20.39 36 ILE B N 1
ATOM 1914 C CA . ILE B 1 39 ? 17.899 35.096 49.681 1.00 20.49 36 ILE B CA 1
ATOM 1915 C C . ILE B 1 39 ? 17.516 35.586 48.284 1.00 18.34 36 ILE B C 1
ATOM 1916 O O . ILE B 1 39 ? 16.357 35.869 48.032 1.00 19.75 36 ILE B O 1
ATOM 1921 N N . GLY B 1 40 ? 18.487 35.682 47.388 1.00 20.32 37 GLY B N 1
ATOM 1922 C CA . GLY B 1 40 ? 18.258 36.273 46.077 1.00 19.95 37 GLY B CA 1
ATOM 1923 C C . GLY B 1 40 ? 18.350 35.296 44.909 1.00 19.87 37 GLY B C 1
ATOM 1924 O O . GLY B 1 40 ? 18.300 34.076 45.088 1.00 16.18 37 GLY B O 1
ATOM 1925 N N . SER B 1 41 ? 18.509 35.844 43.708 1.00 19.00 38 SER B N 1
ATOM 1926 C CA . SER B 1 41 ? 18.420 35.055 42.491 1.00 20.16 38 SER B CA 1
ATOM 1927 C C . SER B 1 41 ? 19.557 34.058 42.330 1.00 20.20 38 SER B C 1
ATOM 1928 O O . SER B 1 41 ? 19.380 33.022 41.696 1.00 21.25 38 SER B O 1
ATOM 1931 N N . ILE B 1 42 ? 20.723 34.360 42.882 1.00 20.41 39 ILE B N 1
ATOM 1932 C CA . ILE B 1 42 ? 21.843 33.438 42.737 1.00 23.81 39 ILE B CA 1
ATOM 1933 C C . ILE B 1 42 ? 21.582 32.115 43.453 1.00 19.98 39 ILE B C 1
ATOM 1934 O O . ILE B 1 42 ? 21.559 31.059 42.817 1.00 20.12 39 ILE B O 1
ATOM 1939 N N . LEU B 1 43 ? 21.355 32.168 44.761 1.00 20.05 40 LEU B N 1
ATOM 1940 C CA . LEU B 1 43 ? 21.053 30.948 45.509 1.00 17.92 40 LEU B CA 1
ATOM 1941 C C . LEU B 1 43 ? 19.781 30.266 45.024 1.00 19.26 40 LEU B C 1
ATOM 1942 O O . LEU B 1 43 ? 19.746 29.044 44.902 1.00 19.60 40 LEU B O 1
ATOM 1947 N N . PHE B 1 44 ? 18.736 31.043 44.742 1.00 16.18 41 PHE B N 1
ATOM 1948 C CA . PHE B 1 44 ? 17.485 30.427 44.319 1.00 17.44 41 PHE B CA 1
ATOM 1949 C C . PHE B 1 44 ? 17.609 29.727 42.963 1.00 17.40 41 PHE B C 1
ATOM 1950 O O . PHE B 1 44 ? 17.071 28.633 42.770 1.00 15.80 41 PHE B O 1
ATOM 1958 N N . THR B 1 45 ? 18.299 30.354 42.016 1.00 17.81 42 THR B N 1
ATOM 1959 C CA . THR B 1 45 ? 18.422 29.748 40.698 1.00 20.40 42 THR B CA 1
ATOM 1960 C C . THR B 1 45 ? 19.254 28.467 40.786 1.00 22.62 42 THR B C 1
ATOM 1961 O O . THR B 1 45 ? 18.933 27.452 40.145 1.00 21.99 42 THR B O 1
ATOM 1965 N N . ARG B 1 46 ? 20.311 28.505 41.595 1.00 19.97 43 ARG B N 1
ATOM 1966 C CA . ARG B 1 46 ? 21.165 27.342 41.739 1.00 21.68 43 ARG B CA 1
ATOM 1967 C C . ARG B 1 46 ? 20.510 26.211 42.548 1.00 21.40 43 ARG B C 1
ATOM 1968 O O . ARG B 1 46 ? 20.620 25.049 42.170 1.00 22.49 43 ARG B O 1
ATOM 1976 N N . TYR B 1 47 ? 19.823 26.540 43.637 1.00 20.23 44 TYR B N 1
ATOM 1977 C CA . TYR B 1 47 ? 19.316 25.498 44.548 1.00 21.43 44 TYR B CA 1
ATOM 1978 C C . TYR B 1 47 ? 17.788 25.358 44.630 1.00 24.48 44 TYR B C 1
ATOM 1979 O O . TYR B 1 47 ? 17.285 24.335 45.093 1.00 25.89 44 TYR B O 1
ATOM 1988 N N . GLY B 1 48 ? 17.059 26.385 44.201 1.00 20.10 45 GLY B N 1
ATOM 1989 C CA . GLY B 1 48 ? 15.612 26.316 44.161 1.00 15.81 45 GLY B CA 1
ATOM 1990 C C . GLY B 1 48 ? 14.950 26.419 45.526 1.00 18.08 45 GLY B C 1
ATOM 1991 O O . GLY B 1 48 ? 15.584 26.778 46.501 1.00 19.01 45 GLY B O 1
ATOM 1992 N N . PRO B 1 49 ? 13.658 26.090 45.590 1.00 20.70 46 PRO B N 1
ATOM 1993 C CA . PRO B 1 49 ? 12.847 26.183 46.805 1.00 21.82 46 PRO B CA 1
ATOM 1994 C C . PRO B 1 49 ? 13.367 25.320 47.958 1.00 20.07 46 PRO B C 1
ATOM 1995 O O . PRO B 1 49 ? 13.169 25.684 49.110 1.00 18.87 46 PRO B O 1
ATOM 1999 N N . ALA B 1 50 ? 14.011 24.196 47.668 1.00 20.42 47 ALA B N 1
ATOM 2000 C CA . ALA B 1 50 ? 14.467 23.328 48.740 1.00 21.00 47 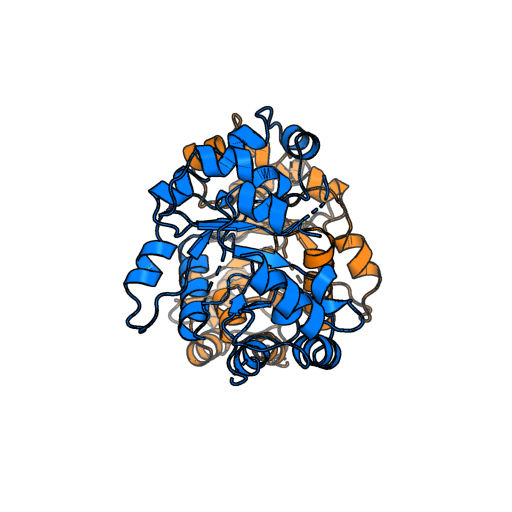ALA B CA 1
ATOM 2001 C C . ALA B 1 50 ? 15.410 24.052 49.714 1.00 21.43 47 ALA B C 1
ATOM 2002 O O . ALA B 1 50 ? 15.344 23.837 50.922 1.00 21.16 47 ALA B O 1
ATOM 2004 N N . PHE B 1 51 ? 16.288 24.908 49.207 1.00 20.55 48 PHE B N 1
ATOM 2005 C CA . PHE B 1 51 ? 17.196 25.598 50.122 1.00 20.57 48 PHE B CA 1
ATOM 2006 C C . PHE B 1 51 ? 16.430 26.576 50.998 1.00 17.30 48 PHE B C 1
ATOM 2007 O O . PHE B 1 51 ? 16.724 26.703 52.188 1.00 19.25 48 PHE B O 1
ATOM 2015 N N . VAL B 1 52 ? 15.431 27.251 50.428 1.00 15.42 49 VAL B N 1
ATOM 2016 C CA . VAL B 1 52 ? 14.581 28.146 51.222 1.00 16.36 49 VAL B CA 1
ATOM 2017 C C . VAL B 1 52 ? 13.885 27.393 52.356 1.00 17.66 49 VAL B C 1
ATOM 2018 O O . VAL B 1 52 ? 13.762 27.896 53.482 1.00 17.39 49 VAL B O 1
ATOM 2022 N N . GLU B 1 53 ? 13.434 26.183 52.058 1.00 17.01 50 GLU B N 1
ATOM 2023 C CA . GLU B 1 53 ? 12.789 25.352 53.067 1.00 19.43 50 GLU B CA 1
ATOM 2024 C C . GLU B 1 53 ? 13.743 24.970 54.187 1.00 18.74 50 GLU B C 1
ATOM 2025 O O . GLU B 1 53 ? 13.363 24.989 55.353 1.00 19.89 50 GLU B O 1
ATOM 2031 N N . GLU B 1 54 ? 14.986 24.633 53.844 1.00 18.45 51 GLU B N 1
ATOM 2032 C CA . GLU B 1 54 ? 15.973 24.370 54.884 1.00 19.52 51 GLU B CA 1
ATOM 2033 C C . GLU B 1 54 ? 16.110 25.590 55.810 1.00 20.65 51 GLU B C 1
ATOM 2034 O O . GLU B 1 54 ? 16.094 25.452 57.031 1.00 21.56 51 GLU B O 1
ATOM 2040 N N . LEU B 1 55 ? 16.243 26.778 55.228 1.00 18.73 52 LEU B N 1
ATOM 2041 C CA . LEU B 1 55 ? 16.437 27.989 56.029 1.00 20.21 52 LEU B CA 1
ATOM 2042 C C . LEU B 1 55 ? 15.257 28.293 56.962 1.00 21.67 52 LEU B C 1
ATOM 2043 O O . LEU B 1 55 ? 15.444 28.693 58.121 1.00 21.40 52 LEU B O 1
ATOM 2056 N N . GLN B 1 57 ? 13.234 26.112 58.212 1.00 18.15 54 GLN B N 1
ATOM 2057 C CA . GLN B 1 57 ? 13.260 25.124 59.284 1.00 18.85 54 GLN B CA 1
ATOM 2058 C C . GLN B 1 57 ? 14.295 25.470 60.350 1.00 19.26 54 GLN B C 1
ATOM 2059 O O . GLN B 1 57 ? 14.203 25.001 61.480 1.00 21.45 54 GLN B O 1
ATOM 2065 N N . LYS B 1 58 ? 15.273 26.291 59.987 1.00 17.49 55 LYS B N 1
ATOM 2066 C CA . LYS B 1 58 ? 16.239 26.793 60.957 1.00 21.09 55 LYS B CA 1
ATOM 2067 C C . LYS B 1 58 ? 15.636 27.921 61.776 1.00 21.68 55 LYS B C 1
ATOM 2068 O O . LYS B 1 58 ? 16.272 28.429 62.697 1.00 22.91 55 LYS B O 1
ATOM 2074 N N . GLY B 1 59 ? 14.413 28.316 61.433 1.00 20.96 56 GLY B N 1
ATOM 2075 C CA . GLY B 1 59 ? 13.703 29.319 62.214 1.00 23.57 56 GLY B CA 1
ATOM 2076 C C . GLY B 1 59 ? 13.785 30.752 61.701 1.00 22.24 56 GLY B C 1
ATOM 2077 O O . GLY B 1 59 ? 13.336 31.670 62.383 1.00 19.87 56 GLY B O 1
ATOM 2078 N N . TYR B 1 60 ? 14.339 30.959 60.508 1.00 18.99 57 TYR B N 1
ATOM 2079 C CA . TYR B 1 60 ? 14.378 32.313 59.929 1.00 19.28 57 TYR B CA 1
ATOM 2080 C C . TYR B 1 60 ? 13.148 32.670 59.092 1.00 20.17 57 TYR B C 1
ATOM 2081 O O . TYR B 1 60 ? 12.587 31.832 58.390 1.00 21.02 57 TYR B O 1
ATOM 2090 N N . ARG B 1 61 ? 12.740 33.930 59.163 1.00 19.48 58 ARG B N 1
ATOM 2091 C CA . ARG B 1 61 ? 11.807 34.463 58.186 1.00 18.85 58 ARG B CA 1
ATOM 2092 C C . ARG B 1 61 ? 12.631 34.835 56.967 1.00 18.97 58 ARG B C 1
ATOM 2093 O O . ARG B 1 61 ? 13.737 35.347 57.106 1.00 18.27 58 ARG B O 1
ATOM 2101 N N . ILE B 1 62 ? 12.088 34.591 55.774 1.00 15.74 59 ILE B N 1
ATOM 2102 C CA . ILE B 1 62 ? 12.843 34.786 54.550 1.00 15.29 59 ILE B CA 1
ATOM 2103 C C . ILE B 1 62 ? 12.243 35.897 53.682 1.00 16.72 59 ILE B C 1
ATOM 2104 O O . ILE B 1 62 ? 11.049 35.893 53.409 1.00 18.15 59 ILE B O 1
ATOM 2109 N N . PHE B 1 63 ? 13.083 36.843 53.268 1.00 14.41 60 PHE B N 1
ATOM 2110 C CA . PHE B 1 63 ? 12.734 37.800 52.216 1.00 16.38 60 PHE B CA 1
ATOM 2111 C C . PHE B 1 63 ? 13.319 37.167 50.963 1.00 16.16 60 PHE B C 1
ATOM 2112 O O . PHE B 1 63 ? 14.528 37.123 50.793 1.00 17.24 60 PHE B O 1
ATOM 2120 N N . LEU B 1 64 ? 12.460 36.611 50.121 1.00 16.04 61 LEU B N 1
ATOM 2121 C CA . LEU B 1 64 ? 12.923 36.000 48.873 1.00 16.82 61 LEU B CA 1
ATOM 2122 C C . LEU B 1 64 ? 12.935 37.068 47.786 1.00 16.16 61 LEU B C 1
ATOM 2123 O O . LEU B 1 64 ? 11.893 37.559 47.368 1.00 18.40 61 LEU B O 1
ATOM 2128 N N . ASP B 1 65 ? 14.138 37.411 47.343 1.00 16.33 62 ASP B N 1
ATOM 2129 C CA . ASP B 1 65 ? 14.384 38.597 46.533 1.00 18.10 62 ASP B CA 1
ATOM 2130 C C . ASP B 1 65 ? 14.622 38.180 45.079 1.00 19.59 62 ASP B C 1
ATOM 2131 O O . ASP B 1 65 ? 15.771 38.038 44.649 1.00 19.64 62 ASP B O 1
ATOM 2136 N N . LEU B 1 66 ? 13.537 37.965 44.332 1.00 18.65 63 LEU B N 1
ATOM 2137 C CA . LEU B 1 66 ? 13.633 37.546 42.927 1.00 17.63 63 LEU B CA 1
ATOM 2138 C C . LEU B 1 66 ? 13.206 38.642 41.926 1.00 20.25 63 LEU B C 1
ATOM 2139 O O . LEU B 1 66 ? 13.311 38.470 40.706 1.00 23.59 63 LEU B O 1
ATOM 2144 N N . LYS B 1 67 ? 12.739 39.772 42.438 1.00 20.52 64 LYS B N 1
ATOM 2145 C CA . LYS B 1 67 ? 12.380 40.912 41.593 1.00 20.52 64 LYS B CA 1
ATOM 2146 C C . LYS B 1 67 ? 11.622 40.504 40.319 1.00 20.85 64 LYS B C 1
ATOM 2147 O O . LYS B 1 67 ? 12.086 40.766 39.206 1.00 22.01 64 LYS B O 1
ATOM 2153 N N . PHE B 1 68 ? 10.460 39.877 40.484 1.00 17.54 65 PHE B N 1
ATOM 2154 C CA . PHE B 1 68 ? 9.656 39.452 39.335 1.00 18.53 65 PHE B CA 1
ATOM 2155 C C . PHE B 1 68 ? 9.260 40.642 38.464 1.00 19.63 65 PHE B C 1
ATOM 2156 O O . PHE B 1 68 ? 8.944 41.713 38.974 1.00 19.26 65 PHE B O 1
ATOM 2164 N N . TYR B 1 69 ? 9.271 40.435 37.151 1.00 19.86 66 TYR B N 1
ATOM 2165 C CA . TYR B 1 69 ? 8.874 41.456 36.185 1.00 20.60 66 TYR B CA 1
ATOM 2166 C C . TYR B 1 69 ? 8.486 40.695 34.910 1.00 20.75 66 TYR B C 1
ATOM 2167 O O . TYR B 1 69 ? 9.334 40.343 34.086 1.00 20.79 66 TYR B O 1
ATOM 2176 N N . ASP B 1 70 ? 7.193 40.407 34.800 1.00 20.51 67 ASP B N 1
ATOM 2177 C CA . ASP B 1 70 ? 6.648 39.552 33.755 1.00 19.30 67 ASP B CA 1
ATOM 2178 C C . ASP B 1 70 ? 5.166 39.899 33.649 1.00 20.30 67 ASP B C 1
ATOM 2179 O O . ASP B 1 70 ? 4.693 40.812 34.338 1.00 19.01 67 ASP B O 1
ATOM 2184 N N . ILE B 1 71 ? 4.437 39.196 32.782 1.00 19.52 68 ILE B N 1
ATOM 2185 C CA . ILE B 1 71 ? 3.016 39.474 32.584 1.00 21.16 68 ILE B CA 1
ATOM 2186 C C . ILE B 1 71 ? 2.215 39.149 33.851 1.00 21.43 68 ILE B C 1
ATOM 2187 O O . ILE B 1 71 ? 2.619 38.301 34.652 1.00 21.97 68 ILE B O 1
ATOM 2192 N N . PRO B 1 72 ? 1.069 39.817 34.032 1.00 23.28 69 PRO B N 1
ATOM 2193 C CA . PRO B 1 72 ? 0.303 39.682 35.279 1.00 24.27 69 PRO B CA 1
ATOM 2194 C C . PRO B 1 72 ? 0.078 38.242 35.752 1.00 24.86 69 PRO B C 1
ATOM 2195 O O . PRO B 1 72 ? 0.280 37.971 36.934 1.00 22.77 69 PRO B O 1
ATOM 2199 N N . GLN B 1 73 ? -0.331 37.333 34.871 1.00 26.69 70 GLN B N 1
ATOM 2200 C CA . GLN B 1 73 ? -0.701 35.996 35.345 1.00 28.50 70 GLN B CA 1
ATOM 2201 C C . GLN B 1 73 ? 0.517 35.175 35.772 1.00 24.62 70 GLN B C 1
ATOM 2202 O O . GLN B 1 73 ? 0.436 34.391 36.711 1.00 21.47 70 GLN B O 1
ATOM 2208 N N . THR B 1 74 ? 1.638 35.377 35.085 1.00 22.54 71 THR B N 1
ATOM 2209 C CA . THR B 1 74 ? 2.883 34.694 35.405 1.00 22.64 71 THR B CA 1
ATOM 2210 C C . THR B 1 74 ? 3.421 35.162 36.756 1.00 21.92 71 THR B C 1
ATOM 2211 O O . THR B 1 74 ? 3.765 34.341 37.615 1.00 22.79 71 THR B O 1
ATOM 2215 N N . VAL B 1 75 ? 3.478 36.476 36.962 1.00 18.89 72 VAL B N 1
ATOM 2216 C CA . VAL B 1 75 ? 3.944 36.987 38.249 1.00 19.87 72 VAL B CA 1
ATOM 2217 C C . VAL B 1 75 ? 3.022 36.565 39.388 1.00 19.61 72 VAL B C 1
ATOM 2218 O O . VAL B 1 75 ? 3.498 36.211 40.468 1.00 20.75 72 VAL B O 1
ATOM 2222 N N . ALA B 1 76 ? 1.708 36.621 39.165 1.00 18.81 73 ALA B N 1
ATOM 2223 C CA . ALA B 1 76 ? 0.763 36.205 40.198 1.00 21.45 73 ALA B CA 1
ATOM 2224 C C . ALA B 1 76 ? 1.004 34.744 40.545 1.00 20.03 73 ALA B C 1
ATOM 2225 O O . ALA B 1 76 ? 1.031 34.382 41.720 1.00 20.83 73 ALA B O 1
ATOM 2227 N N . GLY B 1 77 ? 1.178 33.909 39.519 1.00 20.81 74 GLY B N 1
ATOM 2228 C CA . GLY B 1 77 ? 1.466 32.498 39.729 1.00 18.03 74 GLY B CA 1
ATOM 2229 C C . GLY B 1 77 ? 2.770 32.287 40.491 1.00 22.66 74 GLY B C 1
ATOM 2230 O O . GLY B 1 77 ? 2.865 31.423 41.371 1.00 17.34 74 GLY B O 1
ATOM 2231 N N . ALA B 1 78 ? 3.797 33.060 40.145 1.00 20.64 75 ALA B N 1
ATOM 2232 C CA . ALA B 1 78 ? 5.097 32.882 40.780 1.00 19.04 75 ALA B CA 1
ATOM 2233 C C . ALA B 1 78 ? 5.053 33.345 42.244 1.00 20.90 75 ALA B C 1
ATOM 2234 O O . ALA B 1 78 ? 5.562 32.666 43.142 1.00 18.50 75 ALA B O 1
ATOM 2236 N N . CYS B 1 79 ? 4.436 34.498 42.482 1.00 21.23 76 CYS B N 1
ATOM 2237 C CA . CYS B 1 79 ? 4.324 35.007 43.832 1.00 21.87 76 CYS B CA 1
ATOM 2238 C C . CYS B 1 79 ? 3.502 34.053 44.686 1.00 21.50 76 CYS B C 1
ATOM 2239 O O . CYS B 1 79 ? 3.814 33.843 45.853 1.00 21.52 76 CYS B O 1
ATOM 2242 N N . ARG B 1 80 ? 2.461 33.476 44.098 1.00 19.31 77 ARG B N 1
ATOM 2243 C CA . ARG B 1 80 ? 1.635 32.495 44.790 1.00 20.90 77 ARG B CA 1
ATOM 2244 C C . ARG B 1 80 ? 2.480 31.310 45.259 1.00 20.51 77 ARG B C 1
ATOM 2245 O O . ARG B 1 80 ? 2.341 30.846 46.392 1.00 19.65 77 ARG B O 1
ATOM 2253 N N . ALA B 1 81 ? 3.365 30.835 44.381 1.00 20.45 78 ALA B N 1
ATOM 2254 C CA . ALA B 1 81 ? 4.250 29.722 44.709 1.00 20.91 78 ALA B CA 1
ATOM 2255 C C . ALA B 1 81 ? 5.166 30.109 45.855 1.00 22.02 78 ALA B C 1
ATOM 2256 O O . ALA B 1 81 ? 5.331 29.356 46.809 1.00 24.57 78 ALA B O 1
ATOM 2258 N N . VAL B 1 82 ? 5.767 31.289 45.754 1.00 20.61 79 VAL B N 1
ATOM 2259 C CA . VAL B 1 82 ? 6.615 31.795 46.826 1.00 22.00 79 VAL B CA 1
ATOM 2260 C C . VAL B 1 82 ? 5.829 31.885 48.141 1.00 21.65 79 VAL B C 1
ATOM 2261 O O . VAL B 1 82 ? 6.325 31.498 49.201 1.00 20.98 79 VAL B O 1
ATOM 2265 N N . ALA B 1 83 ? 4.594 32.365 48.075 1.00 21.55 80 ALA B N 1
ATOM 2266 C CA . ALA B 1 83 ? 3.783 32.473 49.282 1.00 22.39 80 ALA B CA 1
ATOM 2267 C C . ALA B 1 83 ? 3.479 31.104 49.887 1.00 22.34 80 ALA B C 1
ATOM 2268 O O . ALA B 1 83 ? 3.569 30.929 51.098 1.00 22.05 80 ALA B O 1
ATOM 2270 N N . GLU B 1 84 ? 3.127 30.138 49.037 1.00 19.49 81 GLU B N 1
ATOM 2271 C CA . GLU B 1 84 ? 2.760 28.803 49.499 1.00 20.31 81 GLU B CA 1
ATOM 2272 C C . GLU B 1 84 ? 3.955 28.105 50.148 1.00 19.78 81 GLU B C 1
ATOM 2273 O O . GLU B 1 84 ? 3.805 27.174 50.936 1.00 18.90 81 GLU B O 1
ATOM 2279 N N . LEU B 1 85 ? 5.144 28.573 49.797 1.00 22.92 82 LEU B N 1
ATOM 2280 C CA . LEU B 1 85 ? 6.383 28.070 50.364 1.00 26.98 82 LEU B CA 1
ATOM 2281 C C . LEU B 1 85 ? 6.498 28.458 51.843 1.00 28.43 82 LEU B C 1
ATOM 2282 O O . LEU B 1 85 ? 7.190 27.795 52.621 1.00 29.43 82 LEU B O 1
ATOM 2287 N N . GLY B 1 86 ? 5.803 29.523 52.237 1.00 25.21 83 GLY B N 1
ATOM 2288 C CA . GLY B 1 86 ? 5.904 30.020 53.599 1.00 21.94 83 GLY B CA 1
ATOM 2289 C C . GLY B 1 86 ? 6.812 31.238 53.721 1.00 21.84 83 GLY B C 1
ATOM 2290 O O . GLY B 1 86 ? 7.107 31.696 54.823 1.00 19.85 83 GLY B O 1
ATOM 2291 N N . VAL B 1 87 ? 7.244 31.774 52.582 1.00 20.21 84 VAL B N 1
ATOM 2292 C CA . VAL B 1 87 ? 8.122 32.947 52.549 1.00 19.70 84 VAL B CA 1
ATOM 2293 C C . VAL B 1 87 ? 7.454 34.197 53.147 1.00 20.96 84 VAL B C 1
ATOM 2294 O O . VAL B 1 87 ? 6.258 34.442 52.942 1.00 19.25 84 VAL B O 1
ATOM 2298 N N . TRP B 1 88 ? 8.239 34.988 53.881 1.00 21.52 85 TRP B N 1
ATOM 2299 C CA . TRP B 1 88 ? 7.729 36.123 54.660 1.00 19.96 85 TRP B CA 1
ATOM 2300 C C . TRP B 1 88 ? 7.599 37.415 53.858 1.00 19.77 85 TRP B C 1
ATOM 2301 O O . TRP B 1 88 ? 6.670 38.190 54.061 1.00 21.38 85 TRP B O 1
ATOM 2328 N N . ASN B 1 91 ? 9.554 40.488 46.542 1.00 20.43 88 ASN B N 1
ATOM 2329 C CA . ASN B 1 91 ? 9.460 41.732 45.787 1.00 23.25 88 ASN B CA 1
ATOM 2330 C C . ASN B 1 91 ? 9.173 41.574 44.287 1.00 23.73 88 ASN B C 1
ATOM 2331 O O . ASN B 1 91 ? 9.426 40.524 43.686 1.00 23.75 88 ASN B O 1
ATOM 2336 N N . ILE B 1 92 ? 8.620 42.637 43.709 1.00 23.21 89 ILE B N 1
ATOM 2337 C CA . ILE B 1 92 ? 8.279 42.687 42.297 1.00 21.96 89 ILE B CA 1
ATOM 2338 C C . ILE B 1 92 ? 8.585 44.079 41.768 1.00 22.25 89 ILE B C 1
ATOM 2339 O O . ILE B 1 92 ? 8.489 45.059 42.505 1.00 21.31 89 ILE B O 1
ATOM 2344 N N . HIS B 1 93 ? 8.945 44.160 40.490 1.00 22.14 90 HIS B N 1
ATOM 2345 C CA . HIS B 1 93 ? 9.252 45.434 39.851 1.00 21.42 90 HIS B CA 1
ATOM 2346 C C . HIS B 1 93 ? 7.991 46.254 39.604 1.00 23.19 90 HIS B C 1
ATOM 2347 O O . HIS B 1 93 ? 7.057 45.789 38.945 1.00 21.19 90 HIS B O 1
ATOM 2354 N N . ILE B 1 94 ? 7.961 47.477 40.121 1.00 23.03 91 ILE B N 1
ATOM 2355 C CA . ILE B 1 94 ? 6.837 48.368 39.863 1.00 23.91 91 ILE B CA 1
ATOM 2356 C C . ILE B 1 94 ? 6.733 48.697 38.367 1.00 26.10 91 ILE B C 1
ATOM 2357 O O . ILE B 1 94 ? 5.650 49.003 37.868 1.00 27.63 91 ILE B O 1
ATOM 2362 N N . SER B 1 95 ? 7.852 48.596 37.650 1.00 27.33 92 SER B N 1
ATOM 2363 C CA . SER B 1 95 ? 7.867 48.759 36.192 1.00 26.53 92 SER B CA 1
ATOM 2364 C C . SER B 1 95 ? 6.888 47.821 35.490 1.00 28.79 92 SER B C 1
ATOM 2365 O O . SER B 1 95 ? 6.455 48.093 34.365 1.00 28.18 92 SER B O 1
ATOM 2368 N N . GLY B 1 96 ? 6.567 46.700 36.141 1.00 27.95 93 GLY B N 1
ATOM 2369 C CA . GLY B 1 96 ? 5.628 45.737 35.593 1.00 23.10 93 GLY B CA 1
ATOM 2370 C C . GLY B 1 96 ? 4.243 46.301 35.334 1.00 24.80 93 GLY B C 1
ATOM 2371 O O . GLY B 1 96 ? 3.492 45.736 34.547 1.00 29.16 93 GLY B O 1
ATOM 2372 N N . GLY B 1 97 ? 3.899 47.406 35.998 1.00 24.99 94 GLY B N 1
ATOM 2373 C CA . GLY B 1 97 ? 2.643 48.098 35.742 1.00 26.18 94 GLY B CA 1
ATOM 2374 C C . GLY B 1 97 ? 1.512 47.784 36.709 1.00 27.66 94 GLY B C 1
ATOM 2375 O O . GLY B 1 97 ? 1.592 46.827 37.473 1.00 26.16 94 GLY B O 1
ATOM 2376 N N . ARG B 1 98 ? 0.450 48.591 36.669 1.00 27.69 95 ARG B N 1
ATOM 2377 C CA . ARG B 1 98 ? -0.660 48.461 37.618 1.00 28.44 95 ARG B CA 1
ATOM 2378 C C . ARG B 1 98 ? -1.355 47.100 37.582 1.00 27.75 95 ARG B C 1
ATOM 2379 O O . ARG B 1 98 ? -1.564 46.480 38.624 1.00 27.47 95 ARG B O 1
ATOM 2387 N N . THR B 1 99 ? -1.735 46.650 36.391 1.00 25.63 96 THR B N 1
ATOM 2388 C CA . THR B 1 99 ? -2.492 45.413 36.276 1.00 26.82 96 THR B CA 1
ATOM 2389 C C . THR B 1 99 ? -1.711 44.253 36.906 1.00 26.27 96 THR B C 1
ATOM 2390 O O . THR B 1 99 ? -2.252 43.478 37.687 1.00 25.75 96 THR B O 1
ATOM 2410 N N . GLU B 1 102 ? -1.829 44.652 40.774 1.00 28.29 99 GLU B N 1
ATOM 2411 C CA . GLU B 1 102 ? -3.159 44.372 41.306 1.00 27.85 99 GLU B CA 1
ATOM 2412 C C . GLU B 1 102 ? -3.512 42.889 41.199 1.00 26.19 99 GLU B C 1
ATOM 2413 O O . GLU B 1 102 ? -4.159 42.331 42.082 1.00 25.07 99 GLU B O 1
ATOM 2419 N N . THR B 1 103 ? -3.082 42.256 40.113 1.00 25.16 100 THR B N 1
ATOM 2420 C CA . THR B 1 103 ? -3.340 40.836 39.909 1.00 27.60 100 THR B CA 1
ATOM 2421 C C . THR B 1 103 ? -2.617 39.976 40.954 1.00 27.07 100 THR B C 1
ATOM 2422 O O . THR B 1 103 ? -3.174 38.996 41.450 1.00 28.32 100 THR B O 1
ATOM 2426 N N . VAL B 1 104 ? -1.383 40.350 41.285 1.00 23.67 101 VAL B N 1
ATOM 2427 C CA . VAL B 1 104 ? -0.625 39.674 42.335 1.00 23.06 101 VAL B CA 1
ATOM 2428 C C . VAL B 1 104 ? -1.288 39.857 43.708 1.00 26.30 101 VAL B C 1
ATOM 2429 O O . VAL B 1 104 ? -1.491 38.883 44.447 1.00 23.78 101 VAL B O 1
ATOM 2433 N N . VAL B 1 105 ? -1.617 41.103 44.045 1.00 26.41 102 VAL B N 1
ATOM 2434 C CA . VAL B 1 105 ? -2.284 41.400 45.315 1.00 27.83 102 VAL B CA 1
ATOM 2435 C C . VAL B 1 105 ? -3.558 40.555 45.449 1.00 29.99 102 VAL B C 1
ATOM 2436 O O . VAL B 1 105 ? -3.809 39.954 46.488 1.00 30.01 102 VAL B O 1
ATOM 2440 N N . ASN B 1 106 ? -4.346 40.492 44.382 1.00 30.60 103 ASN B N 1
ATOM 2441 C CA . ASN B 1 106 ? -5.562 39.686 44.392 1.00 34.52 103 ASN B CA 1
ATOM 2442 C C . ASN B 1 106 ? -5.264 38.192 44.546 1.00 33.45 103 ASN B C 1
ATOM 2443 O O . ASN B 1 106 ? -5.971 37.482 45.254 1.00 32.94 103 ASN B O 1
ATOM 2448 N N . ALA B 1 107 ? -4.211 37.723 43.886 1.00 32.14 104 ALA B N 1
ATOM 2449 C CA . ALA B 1 107 ? -3.851 36.313 43.957 1.00 31.86 104 ALA B CA 1
ATOM 2450 C C . ALA B 1 107 ? -3.417 35.904 45.367 1.00 32.22 104 ALA B C 1
ATOM 2451 O O . ALA B 1 107 ? -3.786 34.832 45.846 1.00 32.18 104 ALA B O 1
ATOM 2453 N N . LEU B 1 108 ? -2.641 36.758 46.034 1.00 28.37 105 LEU B N 1
ATOM 2454 C CA . LEU B 1 108 ? -2.162 36.444 47.381 1.00 28.17 105 LEU B CA 1
ATOM 2455 C C . LEU B 1 108 ? -3.270 36.408 48.449 1.00 28.71 105 LEU B C 1
ATOM 2456 O O . LEU B 1 108 ? -3.105 35.779 49.490 1.00 30.19 105 LEU B O 1
ATOM 2461 N N . GLN B 1 109 ? -4.388 37.079 48.199 1.00 29.32 106 GLN B N 1
ATOM 2462 C CA . GLN B 1 109 ? -5.518 37.026 49.124 1.00 34.26 106 GLN B CA 1
ATOM 2463 C C . GLN B 1 109 ? -6.176 35.646 49.122 1.00 35.35 106 GLN B C 1
ATOM 2464 O O . GLN B 1 109 ? -6.996 35.343 49.986 1.00 35.27 106 GLN B O 1
ATOM 2470 N N . SER B 1 110 ? -5.820 34.812 48.150 1.00 32.36 107 SER B N 1
ATOM 2471 C CA . SER B 1 110 ? -6.411 33.489 48.075 1.00 30.83 107 SER B CA 1
ATOM 2472 C C . SER B 1 110 ? -5.429 32.369 48.475 1.00 32.06 107 SER B C 1
ATOM 2473 O O . SER B 1 110 ? -5.734 31.191 48.296 1.00 32.59 107 SER B O 1
ATOM 2476 N N . ILE B 1 111 ? -4.257 32.717 49.012 1.00 28.89 108 ILE B N 1
ATOM 2477 C CA . ILE B 1 111 ? -3.298 31.673 49.395 1.00 22.12 108 ILE B CA 1
ATOM 2478 C C . ILE B 1 111 ? -3.831 30.846 50.561 1.00 22.90 108 ILE B C 1
ATOM 2479 O O . ILE B 1 111 ? -4.800 31.238 51.213 1.00 24.91 108 ILE B O 1
ATOM 2484 N N . THR B 1 112 ? -3.212 29.696 50.807 1.00 23.21 109 THR B N 1
ATOM 2485 C CA . THR B 1 112 ? -3.704 28.769 51.822 1.00 27.25 109 THR B CA 1
ATOM 2486 C C . THR B 1 112 ? -3.198 29.086 53.234 1.00 27.64 109 THR B C 1
ATOM 2487 O O . THR B 1 112 ? -3.699 28.538 54.210 1.00 28.19 109 THR B O 1
ATOM 2491 N N . LEU B 1 113 ? -2.200 29.959 53.338 1.00 25.66 110 LEU B N 1
ATOM 2492 C CA . LEU B 1 113 ? -1.637 30.333 54.638 1.00 25.89 110 LEU B CA 1
ATOM 2493 C C . LEU B 1 113 ? -2.415 31.495 55.261 1.00 27.23 110 LEU B C 1
ATOM 2494 O O . LEU B 1 113 ? -2.860 32.396 54.551 1.00 29.28 110 LEU B O 1
ATOM 2499 N N . LYS B 1 114 ? -2.594 31.466 56.579 1.00 30.03 111 LYS B N 1
ATOM 2500 C CA . LYS B 1 114 ? -3.308 32.535 57.274 1.00 28.66 111 LYS B CA 1
ATOM 2501 C C . LYS B 1 114 ? -2.483 33.816 57.279 1.00 28.55 111 LYS B C 1
ATOM 2502 O O . LYS B 1 114 ? -2.978 34.888 56.925 1.00 29.09 111 LYS B O 1
ATOM 2508 N N . GLU B 1 115 ? -1.225 33.700 57.687 1.00 30.19 112 GLU B N 1
ATOM 2509 C CA . GLU B 1 115 ? -0.302 34.831 57.684 1.00 32.12 112 GLU B CA 1
ATOM 2510 C C . GLU B 1 115 ? 0.085 35.128 56.242 1.00 30.68 112 GLU B C 1
ATOM 2511 O O . GLU B 1 115 ? 0.576 34.259 55.524 1.00 30.13 112 GLU B O 1
ATOM 2517 N N . LYS B 1 116 ? -0.150 36.354 55.806 1.00 28.54 113 LYS B N 1
ATOM 2518 C CA . LYS B 1 116 ? 0.151 36.706 54.433 1.00 30.08 113 LYS B CA 1
ATOM 2519 C C . LYS B 1 116 ? 1.563 37.270 54.336 1.00 28.76 113 LYS B C 1
ATOM 2520 O O . LYS B 1 116 ? 2.036 37.929 55.257 1.00 28.31 113 LYS B O 1
ATOM 2526 N N . PRO B 1 117 ? 2.243 36.994 53.218 1.00 27.89 114 PRO B N 1
ATOM 2527 C CA . PRO B 1 117 ? 3.576 37.546 52.990 1.00 26.69 114 PRO B CA 1
ATOM 2528 C C . PRO B 1 117 ? 3.482 39.026 52.661 1.00 25.51 114 PRO B C 1
ATOM 2529 O O . PRO B 1 117 ? 2.462 39.497 52.170 1.00 23.62 114 PRO B O 1
ATOM 2533 N N . LEU B 1 118 ? 4.552 39.748 52.948 1.00 24.07 115 LEU B N 1
ATOM 2534 C CA . LEU B 1 118 ? 4.652 41.144 52.608 1.00 23.15 115 LEU B CA 1
ATOM 2535 C C . LEU B 1 118 ? 5.060 41.277 51.137 1.00 23.61 115 LEU B C 1
ATOM 2536 O O . LEU B 1 118 ? 6.002 40.622 50.682 1.00 23.67 115 LEU B O 1
ATOM 2541 N N . LEU B 1 119 ? 4.342 42.110 50.393 1.00 19.42 116 LEU B N 1
ATOM 2542 C CA . LEU B 1 119 ? 4.656 42.328 48.982 1.00 20.94 116 LEU B CA 1
ATOM 2543 C C . LEU B 1 119 ? 5.254 43.724 48.789 1.00 22.26 116 LEU B C 1
ATOM 2544 O O . LEU B 1 119 ? 4.585 44.734 49.017 1.00 22.46 116 LEU B O 1
ATOM 2549 N N . ILE B 1 120 ? 6.521 43.761 48.376 1.00 18.97 117 ILE B N 1
ATOM 2550 C CA . ILE B 1 120 ? 7.323 44.986 48.366 1.00 19.64 117 ILE B CA 1
ATOM 2551 C C . ILE B 1 120 ? 7.700 45.344 46.929 1.00 24.46 117 ILE B C 1
ATOM 2552 O O . ILE B 1 120 ? 8.025 44.456 46.125 1.00 22.42 117 ILE B O 1
ATOM 2557 N N . GLY B 1 121 ? 7.667 46.636 46.603 1.00 25.01 118 GLY B N 1
ATOM 2558 C CA . GLY B 1 121 ? 7.972 47.075 45.248 1.00 23.32 118 GLY B CA 1
ATOM 2559 C C . GLY B 1 121 ? 9.416 47.518 45.048 1.00 22.92 118 GLY B C 1
ATOM 2560 O O . GLY B 1 121 ? 10.034 48.117 45.931 1.00 22.87 118 GLY B O 1
ATOM 2561 N N . VAL B 1 122 ? 9.956 47.208 43.878 1.00 22.97 119 VAL B N 1
ATOM 2562 C CA . VAL B 1 122 ? 11.253 47.720 43.460 1.00 23.75 119 VAL B CA 1
ATOM 2563 C C . VAL B 1 122 ? 10.996 48.901 42.526 1.00 24.91 119 VAL B C 1
ATOM 2564 O O . VAL B 1 122 ? 10.156 48.810 41.627 1.00 26.58 119 VAL B O 1
ATOM 2568 N N . THR B 1 123 ? 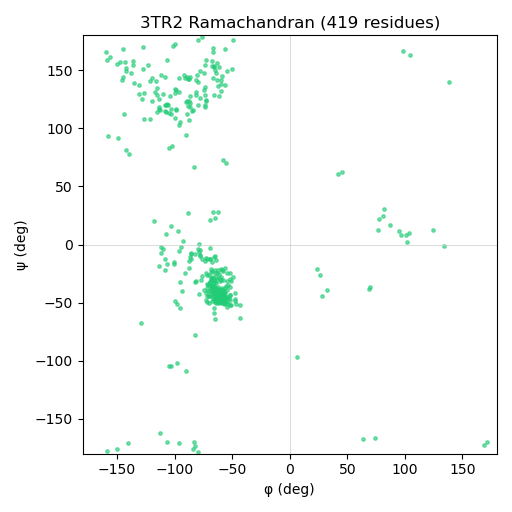11.713 50.002 42.738 1.00 24.94 120 THR B N 1
ATOM 2569 C CA . THR B 1 123 ? 11.525 51.199 41.920 1.00 29.53 120 THR B CA 1
ATOM 2570 C C . THR B 1 123 ? 12.581 51.250 40.814 1.00 30.73 120 THR B C 1
ATOM 2571 O O . THR B 1 123 ? 12.470 50.534 39.821 1.00 28.95 120 THR B O 1
ATOM 2575 N N . ILE B 1 124 ? 13.606 52.074 41.005 1.00 30.30 121 ILE B N 1
ATOM 2576 C CA . ILE B 1 124 ? 14.734 52.161 40.077 1.00 32.05 121 ILE B CA 1
ATOM 2577 C C . ILE B 1 124 ? 16.016 51.641 40.734 1.00 29.34 121 ILE B C 1
ATOM 2578 O O . ILE B 1 124 ? 16.493 52.220 41.713 1.00 29.48 121 ILE B O 1
ATOM 2583 N N . LEU B 1 125 ? 16.573 50.556 40.203 1.00 27.63 122 LEU B N 1
ATOM 2584 C CA . LEU B 1 125 ? 17.788 49.979 40.773 1.00 30.52 122 LEU B CA 1
ATOM 2585 C C . LEU B 1 125 ? 18.907 51.010 40.767 1.00 31.59 122 LEU B C 1
ATOM 2586 O O . LEU B 1 125 ? 19.010 51.813 39.842 1.00 29.70 122 LEU B O 1
ATOM 2591 N N . THR B 1 126 ? 19.749 50.970 41.792 1.00 32.40 123 THR B N 1
ATOM 2592 C CA . THR B 1 126 ? 20.854 51.910 41.911 1.00 37.04 123 THR B CA 1
ATOM 2593 C C . THR B 1 126 ? 21.864 51.702 40.793 1.00 38.58 123 THR B C 1
ATOM 2594 O O . THR B 1 126 ? 22.756 52.523 40.595 1.00 39.44 123 THR B O 1
ATOM 2598 N N . SER B 1 127 ? 21.706 50.608 40.050 1.00 37.69 124 SER B N 1
ATOM 2599 C CA . SER B 1 127 ? 22.628 50.274 38.969 1.00 36.99 124 SER B CA 1
ATOM 2600 C C . SER B 1 127 ? 22.266 50.942 37.645 1.00 38.66 124 SER B C 1
ATOM 2601 O O . SER B 1 127 ? 23.021 50.862 36.673 1.00 40.71 124 SER B O 1
ATOM 2604 N N . LEU B 1 128 ? 21.108 51.590 37.602 1.00 37.35 125 LEU B N 1
ATOM 2605 C CA . LEU B 1 128 ? 20.723 52.363 36.426 1.00 37.78 125 LEU B CA 1
ATOM 2606 C C . LEU B 1 128 ? 21.263 53.781 36.537 1.00 41.62 125 LEU B C 1
ATOM 2607 O O . LEU B 1 128 ? 20.989 54.483 37.515 1.00 40.72 125 LEU B O 1
ATOM 2612 N N . ASP B 1 129 ? 22.034 54.199 35.539 1.00 43.44 126 ASP B N 1
ATOM 2613 C CA . ASP B 1 129 ? 22.545 55.564 35.513 1.00 43.72 126 ASP B CA 1
ATOM 2614 C C . ASP B 1 129 ? 21.649 56.431 34.656 1.00 41.77 126 ASP B C 1
ATOM 2615 O O . ASP B 1 129 ? 20.576 55.999 34.221 1.00 39.61 126 ASP B O 1
ATOM 2620 N N . GLY B 1 130 ? 22.108 57.652 34.399 1.00 56.45 127 GLY B N 1
ATOM 2621 C CA . GLY B 1 130 ? 21.350 58.618 33.628 1.00 54.92 127 GLY B CA 1
ATOM 2622 C C . GLY B 1 130 ? 20.989 58.192 32.220 1.00 53.48 127 GLY B C 1
ATOM 2623 O O . GLY B 1 130 ? 19.873 58.438 31.772 1.00 52.54 127 GLY B O 1
ATOM 2624 N N . SER B 1 131 ? 21.925 57.567 31.511 1.00 54.69 128 SER B N 1
ATOM 2625 C CA . SER B 1 131 ? 21.640 57.097 30.156 1.00 57.01 128 SER B CA 1
ATOM 2626 C C . SER B 1 131 ? 20.692 55.897 30.180 1.00 54.48 128 SER B C 1
ATOM 2627 O O . SER B 1 131 ? 19.850 55.739 29.297 1.00 56.93 128 SER B O 1
ATOM 2630 N N . ASP B 1 132 ? 20.823 55.057 31.199 1.00 49.13 129 ASP B N 1
ATOM 2631 C CA . ASP B 1 132 ? 19.911 53.934 31.362 1.00 47.04 129 ASP B CA 1
ATOM 2632 C C . ASP B 1 132 ? 18.473 54.425 31.553 1.00 48.50 129 ASP B C 1
ATOM 2633 O O . ASP B 1 132 ? 17.532 53.831 31.025 1.00 47.26 129 ASP B O 1
ATOM 2638 N N . LEU B 1 133 ? 18.310 55.513 32.303 1.00 49.71 130 LEU B N 1
ATOM 2639 C CA . LEU B 1 133 ? 16.987 56.087 32.535 1.00 53.28 130 LEU B CA 1
ATOM 2640 C C . LEU B 1 133 ? 16.425 56.665 31.241 1.00 55.26 130 LEU B C 1
ATOM 2641 O O . LEU B 1 133 ? 15.228 56.569 30.971 1.00 55.81 130 LEU B O 1
ATOM 2646 N N . LYS B 1 134 ? 17.304 57.266 30.447 1.00 55.84 131 LYS B N 1
ATOM 2647 C CA . LYS B 1 134 ? 16.920 57.830 29.160 1.00 58.53 131 LYS B CA 1
ATOM 2648 C C . LYS B 1 134 ? 16.570 56.735 28.150 1.00 55.73 131 LYS B C 1
ATOM 2649 O O . LYS B 1 134 ? 15.708 56.922 27.298 1.00 51.58 131 LYS B O 1
ATOM 2655 N N . THR B 1 135 ? 17.225 55.584 28.257 1.00 52.82 132 THR B N 1
ATOM 2656 C CA . THR B 1 135 ? 16.875 54.454 27.405 1.00 51.86 132 THR B CA 1
ATOM 2657 C C . THR B 1 135 ? 15.397 54.111 27.578 1.00 51.21 132 THR B C 1
ATOM 2658 O O . THR B 1 135 ? 14.700 53.841 26.600 1.00 51.16 132 THR B O 1
ATOM 2662 N N . LEU B 1 136 ? 14.928 54.140 28.826 1.00 50.52 133 LEU B N 1
ATOM 2663 C CA . LEU B 1 136 ? 13.524 53.878 29.147 1.00 50.89 133 LEU B CA 1
ATOM 2664 C C . LEU B 1 136 ? 12.640 55.095 28.881 1.00 51.36 133 LEU B C 1
ATOM 2665 O O . LEU B 1 136 ? 11.421 55.032 29.039 1.00 50.38 133 LEU B O 1
ATOM 2670 N N . GLY B 1 137 ? 13.260 56.204 28.490 1.00 53.24 134 GLY B N 1
ATOM 2671 C CA . GLY B 1 137 ? 12.523 57.413 28.178 1.00 59.00 134 GLY B CA 1
ATOM 2672 C C . GLY B 1 137 ? 12.140 58.219 29.403 1.00 61.26 134 GLY B C 1
ATOM 2673 O O . GLY B 1 137 ? 11.172 58.980 29.377 1.00 63.00 134 GLY B O 1
ATOM 2674 N N . ILE B 1 138 ? 12.900 58.052 30.480 1.00 61.17 135 ILE B N 1
ATOM 2675 C CA . ILE B 1 138 ? 12.657 58.788 31.715 1.00 65.15 135 ILE B CA 1
ATOM 2676 C C . ILE B 1 138 ? 13.438 60.098 31.695 1.00 71.46 135 ILE B C 1
ATOM 2677 O O . ILE B 1 138 ? 14.615 60.140 32.051 1.00 70.87 135 ILE B O 1
ATOM 2682 N N . GLN B 1 139 ? 12.781 61.169 31.267 1.00 77.87 136 GLN B N 1
ATOM 2683 C CA . GLN B 1 139 ? 13.463 62.445 31.102 1.00 83.81 136 GLN B CA 1
ATOM 2684 C C . GLN B 1 139 ? 13.696 63.117 32.448 1.00 86.95 136 GLN B C 1
ATOM 2685 O O . GLN B 1 139 ? 14.639 63.894 32.606 1.00 88.11 136 GLN B O 1
ATOM 2691 N N . GLU B 1 140 ? 12.838 62.813 33.419 1.00 88.00 137 GLU B N 1
ATOM 2692 C CA . GLU B 1 140 ? 13.024 63.331 34.768 1.00 89.72 137 GLU B CA 1
ATOM 2693 C C . GLU B 1 140 ? 14.024 62.443 35.504 1.00 87.16 137 GLU B C 1
ATOM 2694 O O . GLU B 1 140 ? 14.621 61.554 34.895 1.00 86.00 137 GLU B O 1
ATOM 2700 N N . LYS B 1 141 ? 14.217 62.675 36.799 1.00 86.48 138 LYS B N 1
ATOM 2701 C CA . LYS B 1 141 ? 15.309 62.001 37.504 1.00 85.15 138 LYS B CA 1
ATOM 2702 C C . LYS B 1 141 ? 14.945 61.243 38.785 1.00 82.70 138 LYS B C 1
ATOM 2703 O O . LYS B 1 141 ? 13.833 61.358 39.305 1.00 82.29 138 LYS B O 1
ATOM 2709 N N . VAL B 1 142 ? 15.914 60.476 39.280 1.00 66.79 139 VAL B N 1
ATOM 2710 C CA . VAL B 1 142 ? 15.663 59.412 40.252 1.00 64.89 139 VAL B CA 1
ATOM 2711 C C . VAL B 1 142 ? 14.691 59.769 41.383 1.00 64.85 139 VAL B C 1
ATOM 2712 O O . VAL B 1 142 ? 13.624 59.167 41.485 1.00 63.75 139 VAL B O 1
ATOM 2716 N N . PRO B 1 143 ? 15.043 60.753 42.227 1.00 66.28 140 PRO B N 1
ATOM 2717 C CA . PRO B 1 143 ? 14.156 61.041 43.360 1.00 65.71 140 PRO B CA 1
ATOM 2718 C C . PRO B 1 143 ? 12.697 61.154 42.920 1.00 64.60 140 PRO B C 1
ATOM 2719 O O . PRO B 1 143 ? 11.809 60.633 43.598 1.00 62.41 140 PRO B O 1
ATOM 2723 N N . ASP B 1 144 ? 12.470 61.813 41.787 1.00 65.96 141 ASP B N 1
ATOM 2724 C CA . ASP B 1 144 ? 11.129 62.014 41.240 1.00 66.66 141 ASP B CA 1
ATOM 2725 C C . ASP B 1 144 ? 10.450 60.708 40.833 1.00 59.57 141 ASP B C 1
ATOM 2726 O O . ASP B 1 144 ? 9.412 60.341 41.384 1.00 57.93 141 ASP B O 1
ATOM 2731 N N . ILE B 1 145 ? 11.034 60.029 39.850 1.00 55.39 142 ILE B N 1
ATOM 2732 C CA . ILE B 1 145 ? 10.472 58.792 39.311 1.00 49.38 142 ILE B CA 1
ATOM 2733 C C . ILE B 1 145 ? 10.227 57.740 40.405 1.00 46.55 142 ILE B C 1
ATOM 2734 O O . ILE B 1 145 ? 9.217 57.042 40.390 1.00 45.98 142 ILE B O 1
ATOM 2739 N N . VAL B 1 146 ? 11.148 57.648 41.356 1.00 45.19 143 VAL B N 1
ATOM 2740 C CA . VAL B 1 146 ? 10.970 56.779 42.514 1.00 45.40 143 VAL B CA 1
ATOM 2741 C C . VAL B 1 146 ? 9.711 57.135 43.304 1.00 43.73 143 VAL B C 1
ATOM 2742 O O . VAL B 1 146 ? 8.929 56.258 43.672 1.00 39.27 143 VAL B O 1
ATOM 2746 N N . CYS B 1 147 ? 9.510 58.425 43.561 1.00 45.10 144 CYS B N 1
ATOM 2747 C CA . CYS B 1 147 ? 8.339 58.853 44.314 1.00 44.87 144 CYS B CA 1
ATOM 2748 C C . CYS B 1 147 ? 7.067 58.550 43.523 1.00 43.46 144 CYS B C 1
ATOM 2749 O O . CYS B 1 147 ? 6.017 58.257 44.097 1.00 42.51 144 CYS B O 1
ATOM 2752 N N . ARG B 1 148 ? 7.173 58.613 42.202 1.00 43.27 145 ARG B N 1
ATOM 2753 C CA . ARG B 1 148 ? 6.046 58.324 41.328 1.00 45.02 145 ARG B CA 1
ATOM 2754 C C . ARG B 1 148 ? 5.683 56.838 41.355 1.00 40.62 145 ARG B C 1
ATOM 2755 O O . ARG B 1 148 ? 4.510 56.473 41.438 1.00 39.14 145 ARG B O 1
ATOM 2771 N N . ALA B 1 150 ? 6.478 54.773 43.712 1.00 33.27 147 ALA B N 1
ATOM 2772 C CA . ALA B 1 150 ? 6.101 54.417 45.075 1.00 34.60 147 ALA B CA 1
ATOM 2773 C C . ALA B 1 150 ? 4.614 54.651 45.286 1.00 34.20 147 ALA B C 1
ATOM 2774 O O . ALA B 1 150 ? 3.933 53.867 45.947 1.00 34.52 147 ALA B O 1
ATOM 2776 N N . THR B 1 151 ? 4.125 55.744 44.717 1.00 35.45 148 THR B N 1
ATOM 2777 C CA . THR B 1 151 ? 2.726 56.123 44.814 1.00 36.37 148 THR B CA 1
ATOM 2778 C C . THR B 1 151 ? 1.850 55.097 44.114 1.00 34.87 148 THR B C 1
ATOM 2779 O O . THR B 1 151 ? 0.843 54.646 44.666 1.00 32.16 148 THR B O 1
ATOM 2783 N N . LEU B 1 152 ? 2.255 54.726 42.900 1.00 33.14 149 LEU B N 1
ATOM 2784 C CA . LEU B 1 152 ? 1.588 53.677 42.144 1.00 34.82 149 LEU B CA 1
ATOM 2785 C C . LEU B 1 152 ? 1.555 52.379 42.953 1.00 33.02 149 LEU B C 1
ATOM 2786 O O . LEU B 1 152 ? 0.504 51.753 43.094 1.00 32.67 149 LEU B O 1
ATOM 2791 N N . ALA B 1 153 ? 2.705 51.984 43.492 1.00 29.22 150 ALA B N 1
ATOM 2792 C CA . ALA B 1 153 ? 2.775 50.749 44.273 1.00 31.21 150 ALA B CA 1
ATOM 2793 C C . ALA B 1 153 ? 1.745 50.770 45.396 1.00 31.60 150 ALA B C 1
ATOM 2794 O O . ALA B 1 153 ? 1.041 49.788 45.619 1.00 30.16 150 ALA B O 1
ATOM 2796 N N . LYS B 1 154 ? 1.664 51.898 46.096 1.00 33.26 151 LYS B N 1
ATOM 2797 C CA . LYS B 1 154 ? 0.709 52.068 47.188 1.00 35.86 151 LYS B CA 1
ATOM 2798 C C . LYS B 1 154 ? -0.726 51.957 46.682 1.00 37.23 151 LYS B C 1
ATOM 2799 O O . LYS B 1 154 ? -1.536 51.218 47.239 1.00 36.96 151 LYS B O 1
ATOM 2805 N N . SER B 1 155 ? -1.035 52.701 45.624 1.00 37.16 152 SER B N 1
ATOM 2806 C CA . SER B 1 155 ? -2.365 52.671 45.032 1.00 38.45 152 SER B CA 1
ATOM 2807 C C . SER B 1 155 ? -2.742 51.238 44.643 1.00 35.30 152 SER B C 1
ATOM 2808 O O . SER B 1 155 ? -3.892 50.824 44.794 1.00 34.14 152 SER B O 1
ATOM 2811 N N . ALA B 1 156 ? -1.761 50.483 44.160 1.00 32.29 153 ALA B N 1
ATOM 2812 C CA . ALA B 1 156 ? -2.005 49.115 43.697 1.00 32.82 153 ALA B CA 1
ATOM 2813 C C . ALA B 1 156 ? -2.120 48.105 44.843 1.00 33.52 153 ALA B C 1
ATOM 2814 O O . ALA B 1 156 ? -2.422 46.942 44.616 1.00 33.59 153 ALA B O 1
ATOM 2816 N N . GLY B 1 157 ? -1.861 48.548 46.069 1.00 32.41 154 GLY B N 1
ATOM 2817 C CA . GLY B 1 157 ? -2.017 47.688 47.232 1.00 33.52 154 GLY B CA 1
ATOM 2818 C C . GLY B 1 157 ? -0.779 46.953 47.737 1.00 31.10 154 GLY B C 1
ATOM 2819 O O . GLY B 1 157 ? -0.896 46.045 48.575 1.00 30.34 154 GLY B O 1
ATOM 2820 N N . LEU B 1 158 ? 0.402 47.315 47.241 1.00 27.88 155 LEU B N 1
ATOM 2821 C CA . LEU B 1 158 ? 1.632 46.711 47.757 1.00 25.18 155 LEU B CA 1
ATOM 2822 C C . LEU B 1 158 ? 1.875 47.157 49.202 1.00 27.74 155 LEU B C 1
ATOM 2823 O O . LEU B 1 158 ? 1.358 48.189 49.639 1.00 26.15 155 LEU B O 1
ATOM 2828 N N . ASP B 1 159 ? 2.662 46.386 49.945 1.00 26.14 156 ASP B N 1
ATOM 2829 C CA . ASP B 1 159 ? 2.886 46.684 51.355 1.00 28.58 156 ASP B CA 1
ATOM 2830 C C . ASP B 1 159 ? 4.025 47.671 51.604 1.00 28.38 156 ASP B C 1
ATOM 2831 O O . ASP B 1 159 ? 4.213 48.141 52.727 1.00 27.33 156 ASP B O 1
ATOM 2836 N N . GLY B 1 160 ? 4.807 47.961 50.570 1.00 25.42 157 GLY B N 1
ATOM 2837 C CA . GLY B 1 160 ? 5.935 48.858 50.739 1.00 25.11 157 GLY B CA 1
ATOM 2838 C C . GLY B 1 160 ? 6.858 48.869 49.542 1.00 24.56 157 GLY B C 1
ATOM 2839 O O . GLY B 1 160 ? 6.544 48.295 48.495 1.00 21.90 157 GLY B O 1
ATOM 2840 N N . VAL B 1 161 ? 7.991 49.546 49.688 1.00 26.40 158 VAL B N 1
ATOM 2841 C CA . VAL B 1 161 ? 8.986 49.579 48.631 1.00 25.81 158 VAL B CA 1
ATOM 2842 C C . VAL B 1 161 ? 10.382 49.384 49.184 1.00 26.52 158 VAL B C 1
ATOM 2843 O O . VAL B 1 161 ? 10.634 49.602 50.371 1.00 25.25 158 VAL B O 1
ATOM 2847 N N . VAL B 1 162 ? 11.283 48.948 48.313 1.00 24.66 159 VAL B N 1
ATOM 2848 C CA . VAL B 1 162 ? 12.695 48.973 48.628 1.00 25.05 159 VAL B CA 1
ATOM 2849 C C . VAL B 1 162 ? 13.204 50.351 48.241 1.00 26.85 159 VAL B C 1
ATOM 2850 O O . VAL B 1 162 ? 12.961 50.819 47.126 1.00 28.05 159 VAL B O 1
ATOM 2854 N N . CYS B 1 163 ? 13.882 51.019 49.170 1.00 26.48 160 CYS B N 1
ATOM 2855 C CA . CYS B 1 163 ? 14.394 52.355 48.903 1.00 27.37 160 CYS B CA 1
ATOM 2856 C C .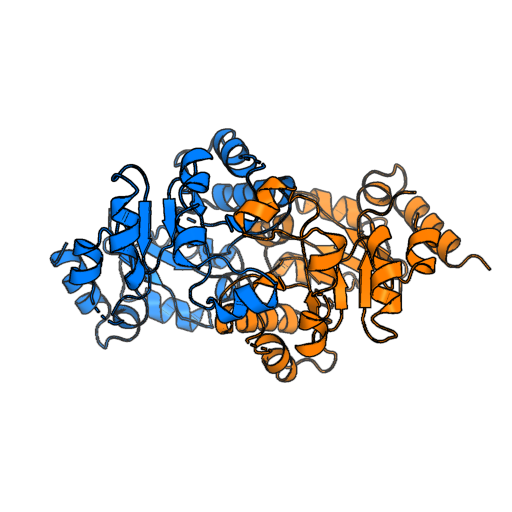 CYS B 1 163 ? 15.662 52.631 49.702 1.00 29.11 160 CYS B C 1
ATOM 2857 O O . CYS B 1 163 ? 15.884 52.033 50.750 1.00 26.33 160 CYS B O 1
ATOM 2860 N N . SER B 1 164 ? 16.486 53.546 49.199 1.00 32.88 161 SER B N 1
ATOM 2861 C CA . SER B 1 164 ? 17.707 53.933 49.880 1.00 37.01 161 SER B CA 1
ATOM 2862 C C . SER B 1 164 ? 17.343 54.775 51.090 1.00 39.00 161 SER B C 1
ATOM 2863 O O . SER B 1 164 ? 16.248 55.330 51.162 1.00 39.59 161 SER B O 1
ATOM 2866 N N . ALA B 1 165 ? 18.251 54.862 52.052 1.00 41.58 162 ALA B N 1
ATOM 2867 C CA . ALA B 1 165 ? 17.980 55.639 53.250 1.00 45.96 162 ALA B CA 1
ATOM 2868 C C . ALA B 1 165 ? 17.823 57.090 52.835 1.00 49.21 162 ALA B C 1
ATOM 2869 O O . ALA B 1 165 ? 16.972 57.813 53.351 1.00 46.24 162 ALA B O 1
ATOM 2871 N N . GLN B 1 166 ? 18.638 57.487 51.863 1.00 53.63 163 GLN B N 1
ATOM 2872 C CA . GLN B 1 16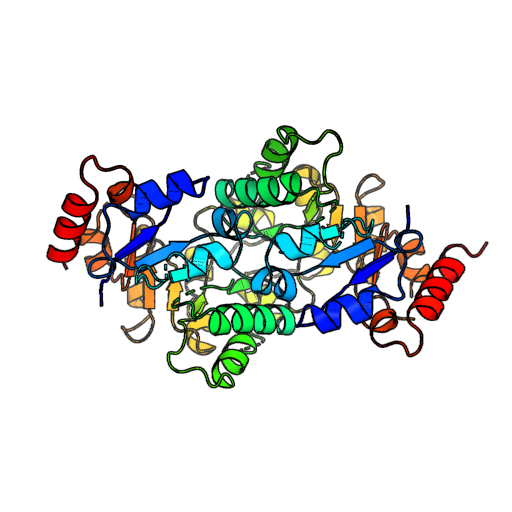6 ? 18.614 58.835 51.315 1.00 59.37 163 GLN B CA 1
ATOM 2873 C C . GLN B 1 166 ? 17.295 59.135 50.594 1.00 55.86 163 GLN B C 1
ATOM 2874 O O . GLN B 1 166 ? 17.035 60.283 50.230 1.00 57.45 163 GLN B O 1
ATOM 2880 N N . GLU B 1 167 ? 16.472 58.101 50.398 1.00 49.94 164 GLU B N 1
ATOM 2881 C CA . GLU B 1 167 ? 15.146 58.236 49.780 1.00 46.41 164 GLU B CA 1
ATOM 2882 C C . GLU B 1 167 ? 14.022 58.044 50.800 1.00 42.78 164 GLU B C 1
ATOM 2883 O O . GLU B 1 167 ? 12.891 58.480 50.584 1.00 40.05 164 GLU B O 1
ATOM 2889 N N . ALA B 1 168 ? 14.335 57.371 51.903 1.00 40.55 165 ALA B N 1
ATOM 2890 C CA . ALA B 1 168 ? 13.328 57.043 52.912 1.00 37.00 165 ALA B CA 1
ATOM 2891 C C . ALA B 1 168 ? 12.719 58.296 53.544 1.00 36.01 165 ALA B C 1
ATOM 2892 O O . ALA B 1 168 ? 11.502 58.399 53.672 1.00 34.78 165 ALA B O 1
ATOM 2894 N N . ALA B 1 169 ? 13.564 59.243 53.938 1.00 36.43 166 ALA B N 1
ATOM 2895 C CA . ALA B 1 169 ? 13.069 60.481 54.534 1.00 39.15 166 ALA B CA 1
ATOM 2896 C C . ALA B 1 169 ? 12.024 61.119 53.622 1.00 43.70 166 ALA B C 1
ATOM 2897 O O . ALA B 1 169 ? 10.963 61.540 54.083 1.00 44.52 166 ALA B O 1
ATOM 2899 N N . LEU B 1 170 ? 12.326 61.177 52.327 1.00 44.65 167 LEU B N 1
ATOM 2900 C CA . LEU B 1 170 ? 11.402 61.747 51.354 1.00 48.79 167 LEU B CA 1
ATOM 2901 C C . LEU B 1 170 ? 10.092 60.961 51.280 1.00 48.21 167 LEU B C 1
ATOM 2902 O O . LEU B 1 170 ? 9.009 61.541 51.341 1.00 48.57 167 LEU B O 1
ATOM 2907 N N . LEU B 1 171 ? 10.188 59.640 51.148 1.00 45.03 168 LEU B N 1
ATOM 2908 C CA . LEU B 1 171 ? 8.995 58.818 50.973 1.00 42.81 168 LEU B CA 1
ATOM 2909 C C . LEU B 1 171 ? 8.155 58.770 52.241 1.00 43.26 168 LEU B C 1
ATOM 2910 O O . LEU B 1 171 ? 6.930 58.676 52.186 1.00 43.54 168 LEU B O 1
ATOM 2915 N N . ARG B 1 172 ? 8.825 58.836 53.383 1.00 43.66 169 ARG B N 1
ATOM 2916 C CA . ARG B 1 172 ? 8.150 58.768 54.666 1.00 45.18 169 ARG B CA 1
ATOM 2917 C C . ARG B 1 172 ? 7.273 60.007 54.851 1.00 51.80 169 ARG B C 1
ATOM 2918 O O . ARG B 1 172 ? 6.212 59.939 55.470 1.00 53.47 169 ARG B O 1
ATOM 2926 N N . LYS B 1 173 ? 7.712 61.139 54.312 1.00 56.12 170 LYS B N 1
ATOM 2927 C CA . LYS B 1 173 ? 6.865 62.322 54.303 1.00 60.26 170 LYS B CA 1
ATOM 2928 C C . LYS B 1 173 ? 5.607 62.005 53.499 1.00 61.59 170 LYS B C 1
ATOM 2929 O O . LYS B 1 173 ? 4.493 62.326 53.916 1.00 62.31 170 LYS B O 1
ATOM 2935 N N . GLN B 1 174 ? 5.796 61.361 52.348 1.00 60.24 171 GLN B N 1
ATOM 2936 C CA . GLN B 1 174 ? 4.691 61.041 51.446 1.00 59.31 171 GLN B CA 1
ATOM 2937 C C . GLN B 1 174 ? 3.770 59.989 52.052 1.00 54.04 171 GLN B C 1
ATOM 2938 O O . GLN B 1 174 ? 2.548 60.093 51.958 1.00 50.96 171 GLN B O 1
ATOM 2944 N N . PHE B 1 175 ? 4.366 58.970 52.663 1.00 62.53 172 PHE B N 1
ATOM 2945 C CA . PHE B 1 175 ? 3.607 57.852 53.218 1.00 62.03 172 PHE B CA 1
ATOM 2946 C C . PHE B 1 175 ? 3.831 57.727 54.714 1.00 68.43 172 PHE B C 1
ATOM 2947 O O . PHE B 1 175 ? 4.963 57.570 55.177 1.00 68.39 172 PHE B O 1
ATOM 2955 N N . ASP B 1 176 ? 2.736 57.774 55.462 1.00 73.84 173 ASP B N 1
ATOM 2956 C CA . ASP B 1 176 ? 2.800 57.857 56.913 1.00 79.13 173 ASP B CA 1
ATOM 2957 C C . ASP B 1 176 ? 3.087 56.526 57.592 1.00 78.53 173 ASP B C 1
ATOM 2958 O O . ASP B 1 176 ? 3.897 56.472 58.514 1.00 78.55 173 ASP B O 1
ATOM 2963 N N . ARG B 1 177 ? 2.430 55.473 57.104 1.00 78.52 174 ARG B N 1
ATOM 2964 C CA . ARG B 1 177 ? 2.288 54.176 57.774 1.00 79.68 174 ARG B CA 1
ATOM 2965 C C . ARG B 1 177 ? 0.841 53.746 57.538 1.00 78.41 174 ARG B C 1
ATOM 2966 O O . ARG B 1 177 ? -0.063 54.583 57.576 1.00 82.17 174 ARG B O 1
ATOM 2974 N N . ASN B 1 178 ? 0.611 52.463 57.278 1.00 72.11 175 ASN B N 1
ATOM 2975 C CA . ASN B 1 178 ? 1.693 51.524 57.067 1.00 66.07 175 ASN B CA 1
ATOM 2976 C C . ASN B 1 178 ? 2.082 51.511 55.609 1.00 57.55 175 ASN B C 1
ATOM 2977 O O . ASN B 1 178 ? 1.274 51.217 54.723 1.00 56.79 175 ASN B O 1
ATOM 2982 N N . PHE B 1 179 ? 3.327 51.867 55.367 1.00 49.48 176 PHE B N 1
ATOM 2983 C CA . PHE B 1 179 ? 3.935 51.609 54.091 1.00 41.16 176 PHE B CA 1
ATOM 2984 C C . PHE B 1 179 ? 5.369 51.286 54.430 1.00 34.66 176 PHE B C 1
ATOM 2985 O O . PHE B 1 179 ? 6.105 52.142 54.921 1.00 32.86 176 PHE B O 1
ATOM 2993 N N . LEU B 1 180 ? 5.756 50.033 54.214 1.00 29.14 177 LEU B N 1
ATOM 2994 C CA . LEU B 1 180 ? 7.066 49.597 54.659 1.00 28.72 177 LEU B CA 1
ATOM 2995 C C . LEU B 1 180 ? 8.166 50.161 53.777 1.00 30.04 177 LEU B C 1
ATOM 2996 O O . LEU B 1 180 ? 8.120 50.056 52.554 1.00 29.15 177 LEU B O 1
ATOM 3001 N N . LEU B 1 181 ? 9.150 50.777 54.418 1.00 29.72 178 LEU B N 1
ATOM 3002 C CA . LEU B 1 181 ? 10.354 51.205 53.732 1.00 26.82 178 LEU B CA 1
ATOM 3003 C C . LEU B 1 181 ? 11.466 50.218 54.077 1.00 23.80 178 LEU B C 1
ATOM 3004 O O . LEU B 1 181 ? 11.888 50.117 55.234 1.00 24.91 178 LEU B O 1
ATOM 3009 N N . VAL B 1 182 ? 11.902 49.461 53.073 1.00 20.71 179 VAL B N 1
ATOM 3010 C CA . VAL B 1 182 ? 12.958 48.469 53.234 1.00 21.60 179 VAL B CA 1
ATOM 3011 C C . VAL B 1 182 ? 14.247 48.970 52.581 1.00 22.17 179 VAL B C 1
ATOM 3012 O O . VAL B 1 182 ? 14.283 49.232 51.376 1.00 22.83 179 VAL B O 1
ATOM 3016 N N . THR B 1 183 ? 15.309 49.091 53.370 1.00 24.02 180 THR B N 1
ATOM 3017 C CA . THR B 1 183 ? 16.458 49.876 52.930 1.00 25.40 180 THR B CA 1
ATOM 3018 C C . THR B 1 183 ? 17.799 49.149 52.986 1.00 22.62 180 THR B C 1
ATOM 3019 O O . THR B 1 183 ? 18.356 48.922 54.064 1.00 21.29 180 THR B O 1
ATOM 3023 N N . PRO B 1 184 ? 18.327 48.803 51.809 1.00 27.48 181 PRO B N 1
ATOM 3024 C CA . PRO B 1 184 ? 19.650 48.197 51.657 1.00 29.67 181 PRO B CA 1
ATOM 3025 C C . PRO B 1 184 ? 20.709 49.282 51.640 1.00 35.46 181 PRO B C 1
ATOM 3026 O O . PRO B 1 184 ? 20.382 50.452 51.825 1.00 35.72 181 PRO B O 1
ATOM 3030 N N . GLY B 1 185 ? 21.960 48.897 51.416 1.00 38.50 182 GLY B N 1
ATOM 3031 C CA . GLY B 1 185 ? 23.035 49.860 51.272 1.00 39.19 182 GLY B CA 1
ATOM 3032 C C . GLY B 1 185 ? 23.505 50.432 52.592 1.00 41.29 182 GLY B C 1
ATOM 3033 O O . GLY B 1 185 ? 24.094 51.507 52.628 1.00 43.65 182 GLY B O 1
ATOM 3034 N N . ILE B 1 186 ? 23.245 49.713 53.678 1.00 41.37 183 ILE B N 1
ATOM 3035 C CA . ILE B 1 186 ? 23.633 50.181 55.004 1.00 44.85 183 ILE B CA 1
ATOM 3036 C C . ILE B 1 186 ? 25.115 49.916 55.271 1.00 50.87 183 ILE B C 1
ATOM 3037 O O . ILE B 1 186 ? 25.647 48.871 54.889 1.00 51.27 183 ILE B O 1
ATOM 3042 N N . ARG B 1 187 ? 25.776 50.876 55.911 1.00 55.28 184 ARG B N 1
ATOM 3043 C CA . ARG B 1 187 ? 27.184 50.743 56.272 1.00 59.95 184 ARG B CA 1
ATOM 3044 C C . ARG B 1 187 ? 27.364 51.024 57.761 1.00 62.47 184 ARG B C 1
ATOM 3045 O O . ARG B 1 187 ? 26.596 51.785 58.350 1.00 63.75 184 ARG B O 1
ATOM 3053 N N . LEU B 1 188 ? 28.373 50.404 58.368 1.00 63.31 185 LEU B N 1
ATOM 3054 C CA . LEU B 1 188 ? 28.619 50.560 59.800 1.00 66.20 185 LEU B CA 1
ATOM 3055 C C . LEU B 1 188 ? 29.409 51.832 60.098 1.00 70.06 185 LEU B C 1
ATOM 3056 O O . LEU B 1 188 ? 29.791 52.567 59.184 1.00 70.55 185 LEU B O 1
ATOM 3069 N N . THR B 1 201 ? 24.140 54.974 58.074 1.00 45.53 198 THR B N 1
ATOM 3070 C CA . THR B 1 201 ? 24.278 54.051 59.195 1.00 42.62 198 THR B CA 1
ATOM 3071 C C . THR B 1 201 ? 22.927 53.468 59.614 1.00 39.09 198 THR B C 1
ATOM 3072 O O . THR B 1 201 ? 21.877 53.972 59.213 1.00 37.06 198 THR B O 1
ATOM 3076 N N . PRO B 1 202 ? 22.951 52.395 60.419 1.00 30.81 199 PRO B N 1
ATOM 3077 C CA . PRO B 1 202 ? 21.683 51.820 60.889 1.00 28.21 199 PRO B CA 1
ATOM 3078 C C . PRO B 1 202 ? 20.780 52.857 61.567 1.00 27.50 199 PRO B C 1
ATOM 3079 O O . PRO B 1 202 ? 19.612 52.964 61.180 1.00 26.73 199 PRO B O 1
ATOM 3083 N N . ARG B 1 203 ? 21.302 53.614 62.534 1.00 26.89 200 ARG B N 1
ATOM 3084 C CA . ARG B 1 203 ? 20.492 54.621 63.233 1.00 28.03 200 ARG B CA 1
ATOM 3085 C C . ARG B 1 203 ? 19.979 55.709 62.290 1.00 29.16 200 ARG B C 1
ATOM 3086 O O . ARG B 1 203 ? 18.825 56.118 62.379 1.00 27.35 200 ARG B O 1
ATOM 3094 N N . ALA B 1 204 ? 20.842 56.169 61.387 1.00 29.10 201 ALA B N 1
ATOM 3095 C CA . ALA B 1 204 ? 20.467 57.190 60.408 1.00 31.45 201 ALA B CA 1
ATOM 3096 C C . ALA B 1 204 ? 19.300 56.733 59.528 1.00 29.32 201 ALA B C 1
ATOM 3097 O O . ALA B 1 204 ? 18.352 57.485 59.286 1.00 27.18 201 ALA B O 1
ATOM 3099 N N . ALA B 1 205 ? 19.361 55.489 59.067 1.00 28.52 202 ALA B N 1
ATOM 3100 C CA . ALA B 1 205 ? 18.304 54.943 58.220 1.00 28.22 202 ALA B CA 1
ATOM 3101 C C . ALA B 1 205 ? 16.980 54.860 58.969 1.00 25.84 202 ALA B C 1
ATOM 3102 O O . ALA B 1 205 ? 15.955 55.315 58.475 1.00 25.51 202 ALA B O 1
ATOM 3104 N N . ILE B 1 206 ? 17.008 54.269 60.159 1.00 25.23 203 ILE B N 1
ATOM 3105 C CA . ILE B 1 206 ? 15.807 54.138 60.977 1.00 24.72 203 ILE B CA 1
ATOM 3106 C C . ILE B 1 206 ? 15.195 55.508 61.252 1.00 25.08 203 ILE B C 1
ATOM 3107 O O . ILE B 1 206 ? 13.984 55.696 61.158 1.00 27.39 203 ILE B O 1
ATOM 3112 N N . GLN B 1 207 ? 16.042 56.468 61.583 1.00 23.82 204 GLN B N 1
ATOM 3113 C CA . GLN B 1 207 ? 15.575 57.819 61.909 1.00 27.52 204 GLN B CA 1
ATOM 3114 C C . GLN B 1 207 ? 14.916 58.498 60.703 1.00 30.43 204 GLN B C 1
ATOM 3115 O O . GLN B 1 207 ? 13.979 59.282 60.850 1.00 31.95 204 GLN B O 1
ATOM 3121 N N . ALA B 1 208 ? 15.415 58.189 59.512 1.00 31.42 205 ALA B N 1
ATOM 3122 C CA . ALA B 1 208 ? 14.842 58.719 58.278 1.00 33.53 205 ALA B CA 1
ATOM 3123 C C . ALA B 1 208 ? 13.496 58.069 57.957 1.00 34.94 205 ALA B C 1
ATOM 3124 O O . ALA B 1 208 ? 12.679 58.659 57.244 1.00 36.25 205 ALA B O 1
ATOM 3126 N N . GLY B 1 209 ? 13.270 56.857 58.466 1.00 30.90 206 GLY B N 1
ATOM 3127 C CA . GLY B 1 209 ? 11.980 56.204 58.298 1.00 30.82 206 GLY B CA 1
ATOM 3128 C C . GLY B 1 209 ? 11.987 54.740 57.881 1.00 29.08 206 GLY B C 1
ATOM 3129 O O . GLY B 1 209 ? 10.929 54.122 57.750 1.00 27.84 206 GLY B O 1
ATOM 3130 N N . SER B 1 210 ? 13.171 54.177 57.669 1.00 29.32 207 SER B N 1
ATOM 3131 C CA . SER B 1 210 ? 13.281 52.766 57.320 1.00 27.69 207 SER B CA 1
ATOM 3132 C C . SER B 1 210 ? 12.620 51.886 58.368 1.00 27.33 207 SER B C 1
ATOM 3133 O O . SER B 1 210 ? 12.779 52.104 59.568 1.00 28.75 207 SER B O 1
ATOM 3136 N N . ASP B 1 211 ? 11.889 50.885 57.900 1.00 26.21 208 ASP B N 1
ATOM 3137 C CA . ASP B 1 211 ? 11.279 49.876 58.751 1.00 27.35 208 ASP B CA 1
ATOM 3138 C C . ASP B 1 211 ? 12.151 48.618 58.879 1.00 26.94 208 ASP B C 1
ATOM 3139 O O . ASP B 1 211 ? 12.157 47.957 59.925 1.00 26.35 208 ASP B O 1
ATOM 3144 N N . TYR B 1 212 ? 12.883 48.297 57.813 1.00 23.17 209 TYR B N 1
ATOM 3145 C CA . TYR B 1 212 ? 13.806 47.171 57.811 1.00 24.04 209 TYR B CA 1
ATOM 3146 C C . TYR B 1 212 ? 15.133 47.573 57.163 1.00 23.73 209 TYR B C 1
ATOM 3147 O O . TYR B 1 212 ? 15.150 48.280 56.157 1.00 24.03 209 TYR B O 1
ATOM 3156 N N . LEU B 1 213 ? 16.243 47.129 57.742 1.00 21.85 210 LEU B N 1
ATOM 3157 C CA . LEU B 1 213 ? 17.551 47.359 57.139 1.00 20.57 210 LEU B CA 1
ATOM 3158 C C . LEU B 1 213 ? 18.063 46.090 56.482 1.00 23.01 210 LEU B C 1
ATOM 3159 O O . LEU B 1 213 ? 18.102 45.037 57.107 1.00 21.11 210 LEU B O 1
ATOM 3164 N N . VAL B 1 214 ? 18.454 46.200 55.217 1.00 24.15 211 VAL B N 1
ATOM 3165 C CA . VAL B 1 214 ? 19.071 45.084 54.512 1.00 22.13 211 VAL B CA 1
ATOM 3166 C C . VAL B 1 214 ? 20.578 45.304 54.549 1.00 20.20 211 VAL B C 1
ATOM 3167 O O . VAL B 1 214 ? 21.088 46.294 54.032 1.00 20.54 211 VAL B O 1
ATOM 3171 N N . ILE B 1 215 ? 21.279 44.401 55.218 1.00 20.35 212 ILE B N 1
ATOM 3172 C CA . ILE B 1 215 ? 22.702 44.563 55.465 1.00 22.94 212 ILE B CA 1
ATOM 3173 C C . ILE B 1 215 ? 23.442 43.310 55.019 1.00 23.72 212 ILE B C 1
ATOM 3174 O O . ILE B 1 215 ? 23.107 42.202 55.440 1.00 20.82 212 ILE B O 1
ATOM 3179 N N . GLY B 1 216 ? 24.440 43.490 54.159 1.00 24.30 213 GLY B N 1
ATOM 3180 C CA . GLY B 1 216 ? 25.218 42.370 53.651 1.00 22.09 213 GLY B CA 1
ATOM 3181 C C . GLY B 1 216 ? 26.606 42.243 54.252 1.00 22.39 213 GLY B C 1
ATOM 3182 O O . GLY B 1 216 ? 26.773 41.804 55.399 1.00 22.77 213 GLY B O 1
ATOM 3183 N N . ARG B 1 217 ? 27.605 42.636 53.469 1.00 29.97 214 ARG B N 1
ATOM 3184 C CA . ARG B 1 217 ? 29.010 42.434 53.821 1.00 33.03 214 ARG B CA 1
ATOM 3185 C C . ARG B 1 217 ? 29.476 42.920 55.197 1.00 31.18 214 ARG B C 1
ATOM 3186 O O . ARG B 1 217 ? 30.329 42.271 55.808 1.00 30.24 214 ARG B O 1
ATOM 3194 N N . PRO B 1 218 ? 28.941 44.059 55.685 1.00 30.16 215 PRO B N 1
ATOM 3195 C CA . PRO B 1 218 ? 29.312 44.530 57.028 1.00 29.86 215 PRO B CA 1
ATOM 3196 C C . PRO B 1 218 ? 29.127 43.428 58.060 1.00 29.27 215 PRO B C 1
ATOM 3197 O O . PRO B 1 218 ? 29.847 43.380 59.060 1.00 29.37 215 PRO B O 1
ATOM 3201 N N . ILE B 1 219 ? 28.173 42.538 57.799 1.00 25.58 216 ILE B N 1
ATOM 3202 C CA . ILE B 1 219 ? 27.953 41.379 58.656 1.00 26.40 216 ILE B CA 1
ATOM 3203 C C . ILE B 1 219 ? 28.618 40.116 58.104 1.00 28.11 216 ILE B C 1
ATOM 3204 O O . ILE B 1 219 ? 29.368 39.454 58.820 1.00 29.66 216 ILE B O 1
ATOM 3209 N N . THR B 1 220 ? 28.374 39.789 56.833 1.00 26.00 217 THR B N 1
ATOM 3210 C CA . THR B 1 220 ? 28.857 38.518 56.291 1.00 25.93 217 THR B CA 1
ATOM 3211 C C . THR B 1 220 ? 30.371 38.456 56.081 1.00 31.02 217 THR B C 1
ATOM 3212 O O . THR B 1 220 ? 30.947 37.373 56.101 1.00 30.35 217 THR B O 1
ATOM 3216 N N . GLN B 1 221 ? 31.013 39.601 55.875 1.00 33.79 218 GLN B N 1
ATOM 3217 C CA . GLN B 1 221 ? 32.466 39.615 55.713 1.00 37.27 218 GLN B CA 1
ATOM 3218 C C . GLN B 1 221 ? 33.165 40.105 56.977 1.00 36.92 218 GLN B C 1
ATOM 3219 O O . GLN B 1 221 ? 34.342 40.447 56.953 1.00 36.14 218 GLN B O 1
ATOM 3225 N N . SER B 1 222 ? 32.429 40.126 58.086 1.00 36.62 219 SER B N 1
ATOM 3226 C CA . SER B 1 222 ? 32.995 40.484 59.387 1.00 37.28 219 SER B CA 1
ATOM 3227 C C . SER B 1 222 ? 33.792 39.325 59.979 1.00 37.24 219 SER B C 1
ATOM 3228 O O . SER B 1 222 ? 33.463 38.163 59.746 1.00 36.14 219 SER B O 1
ATOM 3231 N N . THR B 1 223 ? 34.830 39.632 60.756 1.00 38.78 220 THR B N 1
ATOM 3232 C CA . THR B 1 223 ? 35.592 38.577 61.430 1.00 40.88 220 THR B CA 1
ATOM 3233 C C . THR B 1 223 ? 34.725 37.848 62.463 1.00 38.62 220 THR B C 1
ATOM 3234 O O . THR B 1 223 ? 34.975 36.690 62.799 1.00 38.18 220 THR B O 1
ATOM 3238 N N . ASP B 1 224 ? 33.697 38.531 62.952 1.00 33.23 221 ASP B N 1
ATOM 3239 C CA . ASP B 1 224 ? 32.791 37.946 63.926 1.00 31.00 221 ASP B CA 1
ATOM 3240 C C . ASP B 1 224 ? 31.367 38.417 63.612 1.00 27.81 221 ASP B C 1
ATOM 3241 O O . ASP B 1 224 ? 30.880 39.368 64.222 1.00 27.78 221 ASP B O 1
ATOM 3246 N N . PRO B 1 225 ? 30.705 37.763 62.639 1.00 25.27 222 PRO B N 1
ATOM 3247 C CA . PRO B 1 225 ? 29.365 38.186 62.210 1.00 25.46 222 PRO B CA 1
ATOM 3248 C C . PRO B 1 225 ? 28.361 38.339 63.353 1.00 25.43 222 PRO B C 1
ATOM 3249 O O . PRO B 1 225 ? 27.619 39.322 63.369 1.00 26.55 222 PRO B O 1
ATOM 3253 N N . LEU B 1 226 ? 28.333 37.393 64.288 1.00 25.29 223 LEU B N 1
ATOM 3254 C CA . LEU B 1 226 ? 27.430 37.498 65.432 1.00 26.86 223 LEU B CA 1
ATOM 3255 C C . LEU B 1 226 ? 27.669 38.797 66.207 1.00 26.93 223 LEU B C 1
ATOM 3256 O O . LEU B 1 226 ? 26.738 39.553 66.474 1.00 24.91 223 LEU B O 1
ATOM 3261 N N . LYS B 1 227 ? 28.925 39.048 66.557 1.00 27.70 224 LYS B N 1
ATOM 3262 C CA . LYS B 1 227 ? 29.286 40.253 67.287 1.00 32.08 224 LYS B CA 1
ATOM 3263 C C . LYS B 1 227 ? 28.844 41.494 66.505 1.00 30.66 224 LYS B C 1
ATOM 3264 O O . LYS B 1 227 ? 28.314 42.447 67.080 1.00 29.12 224 LYS B O 1
ATOM 3270 N N . ALA B 1 228 ? 29.048 41.465 65.190 1.00 29.25 225 ALA B N 1
ATOM 3271 C CA . ALA B 1 228 ? 28.670 42.581 64.323 1.00 27.84 225 ALA B CA 1
ATOM 3272 C C . ALA B 1 228 ? 27.159 42.790 64.342 1.00 27.18 225 ALA B C 1
ATOM 3273 O O . ALA B 1 228 ? 26.664 43.916 64.481 1.00 26.71 225 ALA B O 1
ATOM 3275 N N . LEU B 1 229 ? 26.426 41.692 64.195 1.00 25.99 226 LEU B N 1
ATOM 3276 C CA . LEU B 1 229 ? 24.968 41.742 64.231 1.00 24.75 226 LEU B CA 1
ATOM 3277 C C . LEU B 1 229 ? 24.464 42.236 65.589 1.00 25.46 226 LEU B C 1
ATOM 3278 O O . LEU B 1 229 ? 23.535 43.050 65.658 1.00 25.21 226 LEU B O 1
ATOM 3283 N N . GLU B 1 230 ? 25.068 41.738 66.666 1.00 23.42 227 GLU B N 1
ATOM 3284 C CA . GLU B 1 230 ? 24.705 42.185 68.010 1.00 26.40 227 GLU B CA 1
ATOM 3285 C C . GLU B 1 230 ? 24.926 43.694 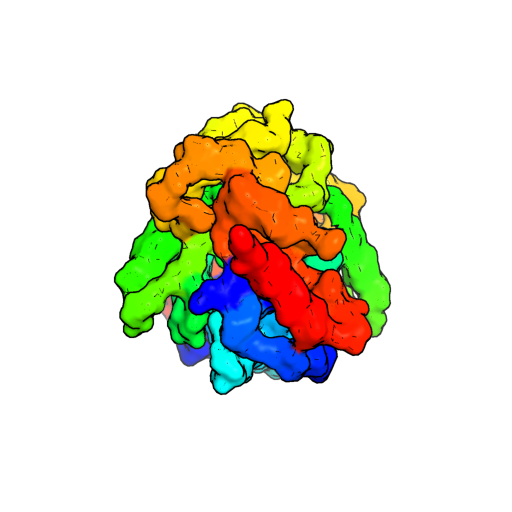68.156 1.00 23.98 227 GLU B C 1
ATOM 3286 O O . GLU B 1 230 ? 24.093 44.398 68.717 1.00 23.93 227 GLU B O 1
ATOM 3292 N N . ALA B 1 231 ? 26.043 44.184 67.632 1.00 25.60 228 ALA B N 1
ATOM 3293 C CA . ALA B 1 231 ? 26.378 45.605 67.732 1.00 27.73 228 ALA B CA 1
ATOM 3294 C C . ALA B 1 231 ? 25.373 46.492 66.996 1.00 26.46 228 ALA B C 1
ATOM 3295 O O . ALA B 1 231 ? 24.990 47.549 67.487 1.00 26.88 228 ALA B O 1
ATOM 3297 N N . ILE B 1 232 ? 24.933 46.055 65.823 1.00 24.63 229 ILE B N 1
ATOM 3298 C CA . ILE B 1 232 ? 23.935 46.809 65.078 1.00 26.43 229 ILE B CA 1
ATOM 3299 C C . ILE B 1 232 ? 22.610 46.863 65.840 1.00 26.55 229 ILE B C 1
ATOM 3300 O O . ILE B 1 232 ? 22.016 47.926 65.992 1.00 25.83 229 ILE B O 1
ATOM 3305 N N . ASP B 1 233 ? 22.157 45.713 66.328 1.00 26.78 230 ASP B N 1
ATOM 3306 C CA . ASP B 1 233 ? 20.925 45.647 67.107 1.00 27.29 230 ASP B CA 1
ATOM 3307 C C . ASP B 1 233 ? 20.991 46.575 68.319 1.00 26.86 230 ASP B C 1
ATOM 3308 O O . ASP B 1 233 ? 20.062 47.345 68.575 1.00 28.97 230 ASP B O 1
ATOM 3313 N N . LYS B 1 234 ? 22.093 46.511 69.057 1.00 24.79 231 LYS B N 1
ATOM 3314 C CA . LYS B 1 234 ? 22.275 47.372 70.224 1.00 28.20 231 LYS B CA 1
ATOM 3315 C C . LYS B 1 234 ? 22.285 48.855 69.834 1.00 29.05 231 LYS B C 1
ATOM 3316 O O . LYS B 1 234 ? 21.691 49.685 70.518 1.00 30.40 231 LYS B O 1
ATOM 3322 N N . ASP B 1 235 ? 22.957 49.177 68.733 1.00 29.73 232 ASP B N 1
ATOM 3323 C CA . ASP B 1 235 ? 23.008 50.543 68.201 1.00 30.21 232 ASP B CA 1
ATOM 3324 C C . ASP B 1 235 ? 21.613 51.092 67.939 1.00 30.82 232 ASP B C 1
ATOM 3325 O O . ASP B 1 235 ? 21.269 52.206 68.372 1.00 29.36 232 ASP B O 1
ATOM 3330 N N . ILE B 1 236 ? 20.813 50.297 67.228 1.00 28.42 233 ILE B N 1
ATOM 3331 C CA . ILE B 1 236 ? 19.454 50.671 66.865 1.00 29.68 233 ILE B CA 1
ATOM 3332 C C . ILE B 1 236 ? 18.570 50.883 68.091 1.00 28.41 233 ILE B C 1
ATOM 3333 O O . ILE B 1 236 ? 17.705 51.768 68.102 1.00 27.28 233 ILE B O 1
ATOM 3338 N N . LYS B 1 237 ? 18.789 50.073 69.120 1.00 28.41 234 LYS B N 1
ATOM 3339 C CA . LYS B 1 237 ? 17.934 50.084 70.303 1.00 31.34 234 LYS B CA 1
ATOM 3340 C C . LYS B 1 237 ? 18.448 51.002 71.411 1.00 32.38 234 LYS B C 1
ATOM 3341 O O . LYS B 1 237 ? 17.854 51.076 72.493 1.00 31.41 234 LYS B O 1
ATOM 3347 N N . THR B 1 238 ? 19.550 51.700 71.142 1.00 31.76 235 THR B N 1
ATOM 3348 C CA . THR B 1 238 ? 20.107 52.641 72.115 1.00 34.06 235 THR B CA 1
ATOM 3349 C C . THR B 1 238 ? 19.098 53.731 72.464 1.00 33.96 235 THR B C 1
ATOM 3350 O O . THR B 1 238 ? 18.495 54.329 71.571 1.00 30.55 235 THR B O 1
ATOM 3354 N N . ARG B 1 239 ? 18.921 53.989 73.762 1.00 34.77 236 ARG B N 1
ATOM 3355 C CA . ARG B 1 239 ? 17.957 54.986 74.225 1.00 35.07 236 ARG B CA 1
ATOM 3356 C C . ARG B 1 239 ? 18.571 55.940 75.250 1.00 39.21 236 ARG B C 1
ATOM 3357 O O . ARG B 1 239 ? 18.038 57.021 75.512 1.00 35.21 236 ARG B O 1
#

CATH classification: 3.20.20.70

Organism: Coxiella burnetii (strain RSA 493 / Nine Mile phase I) (NCBI:txid227377)

Solvent-accessible surface area: 19103 Å² total

Nearest PDB structures (foldseek):
  3tr2-assembly1_B  TM=9.764E-01  e=1.440E-35  Coxiella burnetii
  8cso-assembly5_I  TM=9.602E-01  e=2.434E-24  Klebsiella pneumoniae subsp. pneumoniae HS11286
  8doq-assembly1_B  TM=9.496E-01  e=4.655E-23  Klebsiella aerogenes
  3tfx-assembly1_B  TM=9.179E-01  e=1.604E-18  Lactobacillus acidophilus
  4n2y-assembly1_B  TM=8.344E-01  e=2.021E-10  Archaeoglobus fulgidus

InterPro domains:
  IPR001754 Orotidine 5'-phosphate decarboxylase domain [PF00215] (6-229)
  IPR001754 Orotidine 5'-phosphate decarboxylase domain [SM00934] (7-229)
  IPR011060 Ribulose-phosphate binding barrel [SSF51366] (6-230)
  IPR013785 Aldolase-type TIM barrel [G3DSA:3.20.20.70] (1-236)
  IPR014732 Orotidine 5'-phosphate decarboxylase [PTHR32119] (1-234)
  IPR014732 Orotidine 5'-phosphate decarboxylase [TIGR01740] (8-229)
  IPR018089 Orotidine 5'-phosphate decarboxylase, active site [PS00156] (59-72)
  IPR047596 Orotidine 5'-phosphate decarboxylase, bacterial [MF_01200_B] (5-234)

Sequence (426 aa):
DPKVIVAIDAGTVEQARAQINPLTPELCHLKIGSILFTRRYGPAFVEELQKGYRIFLDLKFYDIPQTVAGACRAVAELGVWNIHISGGRTETVVNALQSITLKEKPLLIGVTILTSLDGSDLKTLGIQEKVPDIVCRATLAKSAGLDGVVCSAQEAALLRKQFDRNFLLVTPGIRRVTPRAAIQAGSDYLVIGRPITQSTDPLKALEAIDKDIDPKVIVAIDAGTVEQARAQINPLTPELCHLKIGSILFTRYGPAFVEELQKGYRIFLDLKFYDIPQTVAGACRAVAELGVWNIHISGGRTETVVNALQSITLKEKPLLIGVTILTSLDGSDLKTLGIQEKVPDIVCRATLAKSAGLDGVVCSAQEAALLRKQFDRNFLLVTPGIRLTPRAAIQAGSDYLVIGRPITQSTDPLKALEAIDKDIKTR

Radius of gyration: 21.95 Å; Cα contacts (8 Å, |Δi|>4): 811; chains: 2; bounding box: 42×50×68 Å

Foldseek 3Di:
DAQEEEEQPDQDPVSSCLLCVLAAQVLYAYEDEDRNCVVPNLVSVLVVVSNHAYRYHYAAADALVVVLVVVVVCVVSVHLEYEPVNDLSLSNVVSQVVDPDDDRRAYAYEFDDPVDACVNCVVVVHNDGRLVRRLCLVSCVVSPHQEYEDALVNQLVNCVVDPPSHAYEYEVACVYHLLSSVVSPHRHYYHYCNQSVDPRNHVSSVVSSVSD/DAQEEEEQPDQDPVLSCVLCVLAAQVQYAYEDEDRCCVVPNLVSVLVVVSDHAYDDHYAAADALVVVLVVVLVCFLSVHLEYECVSDLSLSNVVSQVPHPDPRGHAYEYEFDDPPQDDVNCVVVPNPDDDLVSRLCLVSCVVSPHQEYEDALVNLLVVCVVPPDDHAYEHEPPDVPLQSSVVSPHRHYYYYCQQSVDPRNNVSSVVNSCVNPPD